Protein AF-A0A8B9NMQ4-F1 (afdb_monomer_lite)

Organism: NCBI:txid211598

Sequence (462 aa):
TPNIQVFCSKGEKTLEFIPINLHLQRMHVHSPRLKDALYDVITVGAPAAHFQGFKNGGLRKLLSKFEAERRNTGYQCIYYSPENTAKAKEVLSNINHLQPLISSHADLLLNSASQHSPESLKNSLKMLSEKTELFVHAFKDQLVRSALLALYTARPGCVLKKPAGPRNSAEGGDLQHQDHPSQIKRQDSIPHHSEYDEEEWDRVWANVGKSLNCVIAMVDRLLEKDSVSNIKEGENDPSAADCNVLHTGGDWYEQLYPLVITLKDCMGEVVTRAKQSMAFVLLQELACGLPQCLMLTLRRDIVFSQALAGLVCGFVIKLHTGLRDQGFLQQLHSVGLLVQYEGLLSTYSEEAGMLEDMAVGISDLQKVMFKVIEAKSEDFLPIITGRREHYIIEVQLPAKMFELLPQEIKEGKLLRMYPVLFNVGINEQQTLAERCWTSHKLERDDFSQLFRTFFPGLRSGS

Structure (mmCIF, N/CA/C/O backbone):
data_AF-A0A8B9NMQ4-F1
#
_entry.id   AF-A0A8B9NMQ4-F1
#
loop_
_atom_site.group_PDB
_atom_site.id
_atom_site.type_symbol
_atom_site.label_atom_id
_atom_site.label_alt_id
_atom_site.label_comp_id
_atom_site.label_asym_id
_atom_site.label_entity_id
_atom_site.label_seq_id
_atom_site.pdbx_PDB_ins_code
_atom_site.Cartn_x
_atom_site.Cartn_y
_atom_site.Cartn_z
_atom_site.occupancy
_atom_site.B_iso_or_equiv
_atom_site.auth_seq_id
_atom_site.auth_comp_id
_atom_site.auth_asym_id
_atom_site.auth_atom_id
_atom_site.pdbx_PDB_model_num
ATOM 1 N N . THR A 1 1 ? 23.781 21.392 -6.923 1.00 39.41 1 THR A N 1
ATOM 2 C CA . THR A 1 1 ? 23.524 20.024 -6.419 1.00 39.41 1 THR A CA 1
ATOM 3 C C . THR A 1 1 ? 23.800 19.049 -7.546 1.00 39.41 1 THR A C 1
ATOM 5 O O . THR A 1 1 ? 23.552 19.424 -8.687 1.00 39.41 1 THR A O 1
ATOM 8 N N . PRO A 1 2 ? 24.391 17.868 -7.303 1.00 51.06 2 PRO A N 1
ATOM 9 C CA . PRO A 1 2 ? 24.567 16.893 -8.375 1.00 51.06 2 PRO A CA 1
ATOM 10 C C . PRO A 1 2 ? 23.188 16.456 -8.897 1.00 51.06 2 PRO A C 1
ATOM 12 O O . PRO A 1 2 ? 22.285 16.202 -8.105 1.00 51.06 2 PRO A O 1
ATOM 15 N N . ASN A 1 3 ? 23.028 16.390 -10.221 1.00 65.81 3 ASN A N 1
ATOM 16 C CA . ASN A 1 3 ? 21.770 15.998 -10.880 1.00 65.81 3 ASN A CA 1
ATOM 17 C C . ASN A 1 3 ? 21.513 14.477 -10.841 1.00 65.81 3 ASN A C 1
ATOM 19 O O . ASN A 1 3 ? 20.471 14.021 -11.299 1.00 65.81 3 ASN A O 1
ATOM 23 N N . ILE A 1 4 ? 22.473 13.689 -10.340 1.00 70.19 4 ILE A N 1
ATOM 24 C CA . ILE A 1 4 ? 22.451 12.220 -10.294 1.00 70.19 4 ILE A CA 1
ATOM 25 C C . ILE A 1 4 ? 23.054 11.774 -8.959 1.00 70.19 4 ILE A C 1
ATOM 27 O O . ILE A 1 4 ? 24.081 12.312 -8.535 1.00 70.19 4 ILE A O 1
ATOM 31 N N . GLN A 1 5 ? 22.455 10.769 -8.313 1.00 76.88 5 GLN A N 1
ATOM 32 C CA . GLN A 1 5 ? 23.086 10.102 -7.175 1.00 76.88 5 GLN A CA 1
ATOM 33 C C . GLN A 1 5 ? 24.189 9.166 -7.672 1.00 76.88 5 GLN A C 1
ATOM 35 O O . GLN A 1 5 ? 23.937 8.184 -8.372 1.00 76.88 5 GLN A O 1
ATOM 40 N N . VAL A 1 6 ? 25.426 9.483 -7.305 1.00 76.56 6 VAL A N 1
ATOM 41 C CA . VAL A 1 6 ? 26.611 8.696 -7.656 1.00 76.56 6 VAL A CA 1
ATOM 42 C C . VAL A 1 6 ? 26.782 7.556 -6.651 1.00 76.56 6 VAL A C 1
ATOM 44 O O . VAL A 1 6 ? 26.432 7.689 -5.483 1.00 76.56 6 VAL A O 1
ATOM 47 N N . PHE A 1 7 ? 27.382 6.441 -7.065 1.00 59.91 7 PHE A N 1
ATOM 48 C CA . PHE A 1 7 ? 27.635 5.286 -6.189 1.00 59.91 7 PHE A CA 1
ATOM 49 C C . PHE A 1 7 ? 28.298 5.622 -4.838 1.00 59.91 7 PHE A C 1
ATOM 51 O O . PHE A 1 7 ? 27.989 4.985 -3.832 1.00 59.91 7 PHE A O 1
ATOM 58 N N . CYS A 1 8 ? 29.177 6.627 -4.779 1.00 62.81 8 CYS A N 1
ATOM 59 C CA . CYS A 1 8 ? 29.845 7.031 -3.536 1.00 62.81 8 CYS A CA 1
ATOM 60 C C . CYS A 1 8 ? 28.878 7.536 -2.449 1.00 62.81 8 CYS A C 1
ATOM 62 O O . CYS A 1 8 ? 29.210 7.438 -1.272 1.00 62.81 8 CYS A O 1
ATOM 64 N N . SER A 1 9 ? 27.680 8.008 -2.813 1.00 74.88 9 SER A N 1
ATOM 65 C CA . SER A 1 9 ? 26.640 8.449 -1.872 1.00 74.88 9 SER A CA 1
ATOM 66 C C . SER A 1 9 ? 25.554 7.393 -1.623 1.00 74.88 9 SER A C 1
ATOM 68 O O . SER A 1 9 ? 24.494 7.696 -1.077 1.00 74.88 9 SER A O 1
ATOM 70 N N . LYS A 1 10 ? 25.799 6.117 -1.970 1.00 78.12 10 LYS A N 1
ATOM 71 C CA . LYS A 1 10 ? 24.840 5.014 -1.742 1.00 78.12 10 LYS A CA 1
ATOM 72 C C . LYS A 1 10 ? 24.462 4.806 -0.268 1.00 78.12 10 LYS A C 1
ATOM 74 O O . LYS A 1 10 ? 23.418 4.241 0.028 1.00 78.12 10 LYS A O 1
ATOM 79 N N . GLY A 1 11 ? 25.323 5.232 0.657 1.00 77.75 11 GLY A N 1
ATOM 80 C CA . GLY A 1 11 ? 25.115 5.130 2.104 1.00 77.75 11 GLY A CA 1
ATOM 81 C C . GLY A 1 11 ? 24.464 6.362 2.737 1.00 77.75 11 GLY A C 1
ATOM 82 O O . GLY A 1 11 ? 24.450 6.466 3.958 1.00 77.75 11 GLY A O 1
ATOM 83 N N . GLU A 1 12 ? 23.968 7.322 1.956 1.00 85.88 12 GLU A N 1
ATOM 84 C CA . GLU A 1 12 ? 23.333 8.523 2.501 1.00 85.88 12 GLU A CA 1
ATOM 85 C C . GLU A 1 12 ? 21.836 8.301 2.724 1.00 85.88 12 GLU A C 1
ATOM 87 O O . GLU A 1 12 ? 21.071 8.124 1.777 1.00 85.88 12 GLU A O 1
ATOM 92 N N . LYS A 1 13 ? 21.396 8.368 3.986 1.00 86.94 13 LYS A N 1
ATOM 93 C CA . LYS A 1 13 ? 19.988 8.154 4.355 1.00 86.94 13 LYS A CA 1
ATOM 94 C C . LYS A 1 13 ? 19.029 9.098 3.625 1.00 86.94 13 LYS A C 1
ATOM 96 O O . LYS A 1 13 ? 17.949 8.694 3.226 1.00 86.94 13 LYS A O 1
ATOM 101 N N . THR A 1 14 ? 19.414 10.355 3.423 1.00 88.94 14 THR A N 1
ATOM 102 C CA . THR A 1 14 ? 18.569 11.362 2.756 1.00 88.94 14 THR A CA 1
ATOM 103 C C . THR A 1 14 ? 18.342 11.085 1.272 1.00 88.94 14 THR A C 1
ATOM 105 O O . THR A 1 14 ? 17.412 11.642 0.698 1.00 88.94 14 THR A O 1
ATOM 108 N N . LEU A 1 15 ? 19.170 10.239 0.651 1.00 90.00 15 LEU A N 1
ATOM 109 C CA . LEU A 1 15 ? 19.082 9.880 -0.765 1.00 90.00 15 LEU A CA 1
ATOM 110 C C . LEU A 1 15 ? 18.641 8.423 -0.965 1.00 90.00 15 LEU A C 1
ATOM 112 O O . LEU A 1 15 ? 18.692 7.924 -2.082 1.00 90.00 15 LEU A O 1
ATOM 116 N N . GLU A 1 16 ? 18.195 7.721 0.083 1.00 92.19 16 GLU A N 1
ATOM 117 C CA . GLU A 1 16 ? 17.927 6.279 0.005 1.00 92.19 16 GLU A CA 1
ATOM 118 C C . GLU A 1 16 ? 16.826 5.909 -1.004 1.00 92.19 16 GLU A C 1
ATOM 120 O O . GLU A 1 16 ? 16.835 4.804 -1.523 1.00 92.19 16 GLU A O 1
ATOM 125 N N . PHE A 1 17 ? 15.927 6.833 -1.353 1.00 94.62 17 PHE A N 1
ATOM 126 C CA . PHE A 1 17 ? 14.853 6.620 -2.336 1.00 94.62 17 PHE A CA 1
ATOM 127 C C . PHE A 1 17 ? 15.251 6.900 -3.791 1.00 94.62 17 PHE A C 1
ATOM 129 O O . PHE A 1 17 ? 14.473 6.598 -4.701 1.00 94.62 17 PHE A O 1
ATOM 136 N N . ILE A 1 18 ? 16.417 7.509 -4.017 1.00 93.69 18 ILE A N 1
ATOM 137 C CA . ILE A 1 18 ? 16.864 7.938 -5.342 1.00 93.69 18 ILE A CA 1
ATOM 138 C C . ILE A 1 18 ? 17.628 6.778 -6.002 1.00 93.69 18 ILE A C 1
ATOM 140 O O . ILE A 1 18 ? 18.413 6.093 -5.346 1.00 93.69 18 ILE A O 1
ATOM 144 N N . PRO A 1 19 ? 17.384 6.487 -7.293 1.00 93.44 19 PRO A N 1
ATOM 145 C CA . PRO A 1 19 ? 18.148 5.469 -7.997 1.00 93.44 19 PRO A CA 1
ATOM 146 C C . PRO A 1 19 ? 19.606 5.907 -8.171 1.00 93.44 19 PRO A C 1
ATOM 148 O O . PRO A 1 19 ? 19.901 7.012 -8.633 1.00 93.44 19 PRO A O 1
ATOM 151 N N . ILE A 1 20 ? 20.528 5.001 -7.864 1.00 92.12 20 ILE A N 1
ATOM 152 C CA . ILE A 1 20 ? 21.963 5.230 -8.041 1.00 92.12 20 ILE A CA 1
ATOM 153 C C . ILE A 1 20 ? 22.321 5.072 -9.519 1.00 92.12 20 ILE A C 1
ATOM 155 O O . ILE A 1 20 ? 21.865 4.137 -10.168 1.00 92.12 20 ILE A O 1
ATOM 159 N N . ASN A 1 21 ? 23.183 5.943 -10.049 1.00 91.25 21 ASN A N 1
ATOM 160 C CA . ASN A 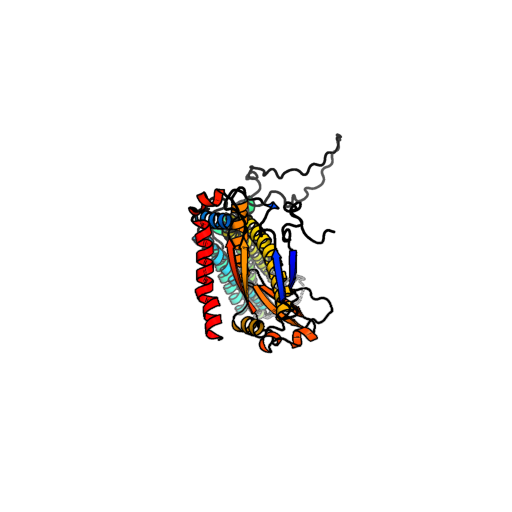1 21 ? 23.739 5.845 -11.404 1.00 91.25 21 ASN A CA 1
ATOM 161 C C . ASN A 1 21 ? 22.686 5.666 -12.521 1.00 91.25 21 ASN A C 1
ATOM 163 O O . ASN A 1 21 ? 22.965 4.987 -13.509 1.00 91.25 21 ASN A O 1
ATOM 167 N N . LEU A 1 22 ? 21.488 6.250 -12.390 1.00 93.31 22 LEU A N 1
ATOM 168 C CA . LEU A 1 22 ? 20.492 6.231 -13.464 1.00 93.31 22 LEU A CA 1
ATOM 169 C C . LEU A 1 22 ? 20.981 7.077 -14.647 1.00 93.31 22 LEU A C 1
ATOM 171 O O . LEU A 1 22 ? 21.178 8.284 -14.508 1.00 93.31 22 LEU A O 1
ATOM 175 N N . HIS A 1 23 ? 21.160 6.453 -15.808 1.00 91.88 23 HIS A N 1
ATOM 176 C CA . HIS A 1 23 ? 21.600 7.131 -17.019 1.00 91.88 23 HIS A CA 1
ATOM 177 C C . HIS A 1 23 ? 20.927 6.586 -18.281 1.00 91.88 23 HIS A C 1
ATOM 179 O O . HIS A 1 23 ? 20.556 5.418 -18.357 1.00 91.88 23 HIS A O 1
ATOM 185 N N . LEU A 1 24 ? 20.785 7.469 -19.273 1.00 91.81 24 LEU A N 1
ATOM 186 C CA . LEU A 1 24 ? 20.378 7.149 -20.639 1.00 91.81 24 LEU A CA 1
ATOM 187 C C . LEU A 1 24 ? 21.604 7.252 -21.545 1.00 91.81 24 LEU A C 1
ATOM 189 O O . LEU A 1 24 ? 22.247 8.300 -21.610 1.00 91.81 24 LEU A O 1
ATOM 193 N N . GLN A 1 25 ? 21.880 6.192 -22.290 1.00 93.00 25 GLN A N 1
ATOM 194 C CA . GLN A 1 25 ? 22.827 6.186 -23.395 1.00 93.00 25 GLN A CA 1
ATOM 195 C C . GLN A 1 25 ? 22.040 6.063 -24.701 1.00 93.00 25 GLN A C 1
ATOM 197 O O . GLN A 1 25 ? 21.295 5.104 -24.885 1.00 93.00 25 GLN A O 1
ATOM 202 N N . ARG A 1 26 ? 22.190 7.037 -25.603 1.00 93.12 26 ARG A N 1
ATOM 203 C CA . ARG A 1 26 ? 21.519 7.054 -26.910 1.00 93.12 26 ARG A CA 1
ATOM 204 C C . ARG A 1 26 ? 22.544 6.957 -28.029 1.00 93.12 26 ARG A C 1
ATOM 206 O O . ARG A 1 26 ? 23.395 7.833 -28.164 1.00 93.12 26 ARG A O 1
ATOM 213 N N . MET A 1 27 ? 22.413 5.935 -28.865 1.00 92.62 27 MET A N 1
ATOM 214 C CA . MET A 1 27 ? 23.191 5.770 -30.087 1.00 92.62 27 MET A CA 1
ATOM 215 C C . MET A 1 27 ? 22.316 6.082 -31.301 1.00 92.62 27 MET A C 1
ATOM 217 O O . MET A 1 27 ? 21.296 5.432 -31.530 1.00 92.62 27 MET A O 1
ATOM 221 N N . HIS A 1 28 ? 22.729 7.074 -32.090 1.00 91.38 28 HIS A N 1
ATOM 222 C CA . HIS A 1 28 ? 22.102 7.406 -33.365 1.00 91.38 28 HIS A CA 1
ATOM 223 C C . HIS A 1 28 ? 22.905 6.791 -34.508 1.00 91.38 28 HIS A C 1
ATOM 225 O O . HIS A 1 28 ? 24.068 7.134 -34.718 1.00 91.38 28 HIS A O 1
ATOM 231 N N . VAL A 1 29 ? 22.280 5.867 -35.231 1.00 90.19 29 VAL A N 1
ATOM 232 C CA . VAL A 1 29 ? 22.874 5.183 -36.376 1.00 90.19 29 VAL A CA 1
ATOM 233 C C . VAL A 1 29 ? 22.308 5.808 -37.640 1.00 90.19 29 VAL A C 1
ATOM 235 O O . VAL A 1 29 ? 21.148 5.581 -37.983 1.00 90.19 29 VAL A O 1
ATOM 238 N N . HIS A 1 30 ? 23.140 6.594 -38.317 1.00 91.19 30 HIS A N 1
ATOM 239 C CA . HIS A 1 30 ? 22.808 7.189 -39.604 1.00 91.19 30 HIS A CA 1
ATOM 240 C C . HIS A 1 30 ? 23.239 6.268 -40.746 1.00 91.19 30 HIS A C 1
ATOM 242 O O . HIS A 1 30 ? 24.376 5.787 -40.761 1.00 91.19 30 HIS A O 1
ATOM 248 N N . SER A 1 31 ? 22.353 6.032 -41.712 1.00 87.81 31 SER A N 1
ATOM 249 C CA . SER A 1 31 ? 22.672 5.235 -42.897 1.00 87.81 31 SER A CA 1
ATOM 250 C C . SER A 1 31 ? 22.177 5.920 -44.168 1.00 87.81 31 SER A C 1
ATOM 252 O O . SER A 1 31 ? 20.981 6.134 -44.316 1.00 87.81 31 SER A O 1
ATOM 254 N N . PRO A 1 32 ? 23.042 6.175 -45.166 1.00 85.44 32 PRO A N 1
ATOM 255 C CA . PRO A 1 32 ? 22.610 6.761 -46.438 1.00 85.44 32 PRO A CA 1
ATOM 256 C C . PRO A 1 32 ? 21.657 5.869 -47.249 1.00 85.44 32 PRO A C 1
ATOM 258 O O . PRO A 1 32 ? 21.053 6.329 -48.214 1.00 85.44 32 PRO A O 1
ATOM 261 N N . ARG A 1 33 ? 21.582 4.570 -46.920 1.00 86.19 33 ARG A N 1
ATOM 262 C CA . ARG A 1 33 ? 20.823 3.555 -47.674 1.00 86.19 33 ARG A CA 1
ATOM 263 C C . ARG A 1 33 ? 19.663 2.945 -46.890 1.00 86.19 33 ARG A C 1
ATOM 265 O O . ARG A 1 33 ? 18.803 2.314 -47.494 1.00 86.19 33 ARG A O 1
ATOM 272 N N . LEU A 1 34 ? 19.665 3.079 -45.566 1.00 82.56 34 LEU A N 1
ATOM 273 C CA . LEU A 1 34 ? 18.642 2.539 -44.672 1.00 82.56 34 LEU A CA 1
ATOM 274 C C . LEU A 1 34 ? 18.013 3.679 -43.876 1.00 82.56 34 LEU A C 1
ATOM 276 O O . LEU A 1 34 ? 18.531 4.786 -43.840 1.00 82.56 34 LEU A O 1
ATOM 280 N N . LYS A 1 35 ? 16.888 3.406 -43.223 1.00 80.56 35 LYS A N 1
ATOM 281 C CA . LYS A 1 35 ? 16.290 4.368 -42.301 1.00 80.56 35 LYS A CA 1
ATOM 282 C C . LYS A 1 35 ? 17.208 4.553 -41.090 1.00 80.56 35 LYS A C 1
ATOM 284 O O . LYS A 1 35 ? 17.649 3.561 -40.509 1.00 80.56 35 LYS A O 1
ATOM 289 N N . ASP A 1 36 ? 17.444 5.805 -40.708 1.00 85.31 36 ASP A N 1
ATOM 290 C CA . ASP A 1 36 ? 18.150 6.141 -39.472 1.00 85.31 36 ASP A CA 1
ATOM 291 C C . ASP A 1 36 ? 17.481 5.473 -38.265 1.00 85.31 36 ASP A C 1
ATOM 293 O O . ASP A 1 36 ? 16.249 5.379 -38.182 1.00 85.31 36 ASP A O 1
ATOM 297 N N . ALA A 1 37 ? 18.301 4.999 -37.330 1.00 84.88 37 ALA A N 1
ATOM 298 C CA . ALA A 1 37 ? 17.851 4.260 -36.160 1.00 84.88 37 ALA A CA 1
ATOM 299 C C . ALA A 1 37 ? 18.395 4.876 -34.868 1.00 84.88 37 ALA A C 1
ATOM 301 O O . ALA A 1 37 ? 19.531 5.348 -34.808 1.00 84.88 37 ALA A O 1
ATOM 302 N N . LEU A 1 38 ? 17.574 4.842 -33.819 1.00 87.19 38 LEU A N 1
ATOM 303 C CA . LEU A 1 38 ? 17.947 5.242 -32.467 1.00 87.19 38 LEU A CA 1
ATOM 304 C C . LEU A 1 38 ? 17.931 4.013 -31.564 1.00 87.19 38 LEU A C 1
ATOM 306 O O . LEU A 1 38 ? 16.937 3.288 -31.523 1.00 87.19 38 LEU A O 1
ATOM 310 N N . TYR A 1 39 ? 19.020 3.812 -30.831 1.00 88.50 39 TYR A N 1
ATOM 311 C CA . TYR A 1 39 ? 19.135 2.788 -29.802 1.00 88.50 39 TYR A CA 1
ATOM 312 C C . TYR A 1 39 ? 19.310 3.471 -28.454 1.00 88.50 39 TYR A C 1
ATOM 314 O O . TYR A 1 39 ? 20.299 4.172 -28.241 1.00 88.50 39 TYR A O 1
ATOM 322 N N . ASP A 1 40 ? 18.342 3.262 -27.568 1.00 91.31 40 ASP A N 1
ATOM 323 C CA . ASP A 1 40 ? 18.341 3.806 -26.215 1.00 91.31 40 ASP A CA 1
ATOM 324 C C . ASP A 1 40 ? 18.609 2.684 -25.216 1.00 91.31 40 ASP A C 1
ATOM 326 O O . ASP A 1 40 ? 17.892 1.683 -25.189 1.00 91.31 40 ASP A O 1
ATOM 330 N N . VAL A 1 41 ? 19.636 2.867 -24.392 1.00 90.69 41 VAL A N 1
ATOM 331 C CA . VAL A 1 41 ? 19.999 1.972 -23.294 1.00 90.69 41 VAL A CA 1
ATOM 332 C C . VAL A 1 41 ? 19.863 2.746 -21.995 1.00 90.69 41 VAL A C 1
ATOM 334 O O . VAL A 1 41 ? 20.426 3.831 -21.846 1.00 90.69 41 VAL A O 1
ATOM 337 N N . ILE A 1 42 ? 19.100 2.190 -21.058 1.00 92.44 42 ILE A N 1
ATOM 338 C CA . ILE A 1 42 ? 18.918 2.766 -19.729 1.00 92.44 42 ILE A CA 1
ATOM 339 C C . ILE A 1 42 ? 19.553 1.836 -18.725 1.00 92.44 42 ILE A C 1
ATOM 341 O O . ILE A 1 42 ? 19.309 0.633 -18.710 1.00 92.44 42 ILE A O 1
ATOM 345 N N . THR A 1 43 ? 20.358 2.428 -17.872 1.00 92.75 43 THR A N 1
ATOM 346 C CA . THR A 1 43 ? 21.220 1.726 -16.938 1.00 92.75 43 THR A CA 1
ATOM 347 C C . THR A 1 43 ? 21.059 2.394 -15.592 1.00 92.75 43 THR A C 1
ATOM 349 O O . THR A 1 43 ? 21.034 3.618 -15.472 1.00 92.75 43 THR A O 1
ATOM 352 N N . VAL A 1 44 ? 20.897 1.571 -14.568 1.00 93.94 44 VAL A N 1
ATOM 353 C CA . VAL A 1 44 ? 20.620 2.005 -13.206 1.00 93.94 44 VAL A CA 1
ATOM 354 C C . VAL A 1 44 ? 21.319 1.050 -12.252 1.00 93.94 44 VAL A C 1
ATOM 356 O O . VAL A 1 44 ? 21.443 -0.142 -12.533 1.00 93.94 44 VAL A O 1
ATOM 359 N N . GLY A 1 45 ? 21.816 1.573 -11.136 1.00 92.81 45 GLY A N 1
ATOM 360 C CA . GLY A 1 45 ? 22.285 0.752 -10.030 1.00 92.81 45 GLY A CA 1
ATOM 361 C C . GLY A 1 45 ? 21.156 -0.146 -9.533 1.00 92.81 45 GLY A C 1
ATOM 362 O O . GLY A 1 45 ? 19.987 0.239 -9.577 1.00 92.81 45 GLY A O 1
ATOM 363 N N . ALA A 1 46 ? 21.500 -1.352 -9.082 1.00 93.56 46 ALA A N 1
ATOM 364 C CA . ALA A 1 46 ? 20.499 -2.302 -8.619 1.00 93.56 46 ALA A CA 1
ATOM 365 C C . ALA A 1 46 ? 19.627 -1.677 -7.515 1.00 93.56 46 ALA A C 1
ATOM 367 O O . ALA A 1 46 ? 20.189 -1.202 -6.523 1.00 93.56 46 ALA A O 1
ATOM 368 N N . PRO A 1 47 ? 18.288 -1.689 -7.662 1.00 96.31 47 PRO A N 1
ATOM 369 C CA . PRO A 1 47 ? 17.384 -1.214 -6.630 1.00 96.31 47 PRO A CA 1
ATOM 370 C C . PRO A 1 47 ? 17.643 -1.935 -5.307 1.00 96.31 47 PRO A C 1
ATOM 372 O O . PRO A 1 47 ? 17.412 -3.141 -5.201 1.00 96.31 47 PRO A O 1
ATOM 375 N N . ALA A 1 48 ? 18.164 -1.222 -4.311 1.00 96.25 48 ALA A N 1
ATOM 376 C CA . ALA A 1 48 ? 18.596 -1.824 -3.058 1.00 96.25 48 ALA A CA 1
ATOM 377 C C . ALA A 1 48 ? 18.678 -0.805 -1.913 1.00 96.25 48 ALA A C 1
ATOM 379 O O . ALA A 1 48 ? 19.057 0.357 -2.088 1.00 96.25 48 ALA A O 1
ATOM 380 N N . ALA A 1 49 ? 18.378 -1.260 -0.696 1.00 95.31 49 ALA A N 1
ATOM 381 C CA . ALA A 1 49 ? 18.439 -0.431 0.505 1.00 95.31 49 ALA A CA 1
ATOM 382 C C . ALA A 1 49 ? 19.862 -0.390 1.089 1.00 95.31 49 ALA A C 1
ATOM 384 O O . ALA A 1 49 ? 20.129 -0.897 2.181 1.00 95.31 49 ALA A O 1
ATOM 385 N N . HIS A 1 50 ? 20.787 0.227 0.352 1.00 93.06 50 HIS A N 1
ATOM 386 C CA . HIS A 1 50 ? 22.212 0.286 0.693 1.00 93.06 50 HIS A CA 1
ATOM 387 C C . HIS A 1 50 ? 22.496 0.842 2.094 1.00 93.06 50 HIS A C 1
ATOM 389 O O . HIS A 1 50 ? 23.343 0.293 2.797 1.00 93.06 50 HIS A O 1
ATOM 395 N N . PHE A 1 51 ? 21.761 1.871 2.530 1.00 90.94 51 PHE A N 1
ATOM 396 C CA . PHE A 1 51 ? 21.894 2.442 3.875 1.00 90.94 51 PHE A CA 1
ATOM 397 C C . PHE A 1 51 ? 21.583 1.429 4.991 1.00 90.94 51 PHE A C 1
ATOM 399 O O . PHE A 1 51 ? 22.211 1.449 6.047 1.00 90.94 51 PHE A O 1
ATOM 406 N N . GLN A 1 52 ? 20.636 0.515 4.756 1.00 91.38 52 GLN A N 1
ATOM 407 C CA . GLN A 1 52 ? 20.232 -0.504 5.732 1.00 91.38 52 GLN A CA 1
ATOM 408 C C . GLN A 1 52 ? 21.160 -1.731 5.733 1.00 91.38 52 GLN A C 1
ATOM 410 O O . GLN A 1 52 ? 21.163 -2.507 6.691 1.00 91.38 52 GLN A O 1
ATOM 415 N N . GLY A 1 53 ? 21.949 -1.915 4.671 1.00 92.56 53 GLY A N 1
ATOM 416 C CA . GLY A 1 53 ? 22.890 -3.020 4.514 1.00 92.56 53 GLY A CA 1
ATOM 417 C C . GLY A 1 53 ? 22.239 -4.394 4.297 1.00 92.56 53 GLY A C 1
ATOM 418 O O . GLY A 1 53 ? 21.015 -4.547 4.214 1.00 92.56 53 GLY A O 1
ATOM 419 N N . PHE A 1 54 ? 23.095 -5.418 4.198 1.00 94.69 54 PHE A N 1
ATOM 420 C CA . PHE A 1 54 ? 22.716 -6.767 3.736 1.00 94.69 54 PHE A CA 1
ATOM 421 C C . PHE A 1 54 ? 23.214 -7.905 4.640 1.00 94.69 54 PHE A C 1
ATOM 423 O O . PHE A 1 54 ? 23.140 -9.072 4.263 1.00 94.69 54 PHE A O 1
ATOM 430 N N . LYS A 1 55 ? 23.684 -7.600 5.861 1.00 90.56 55 LYS A N 1
ATOM 431 C CA . LYS A 1 55 ? 24.210 -8.608 6.809 1.00 90.56 55 LYS A CA 1
ATOM 432 C C . LYS A 1 55 ? 23.220 -9.747 7.099 1.00 90.56 55 LYS A C 1
ATOM 434 O O . LYS A 1 55 ? 23.634 -10.877 7.325 1.00 90.56 55 LYS A O 1
ATOM 439 N N . ASN A 1 56 ? 21.919 -9.452 7.062 1.00 88.19 56 ASN A N 1
ATOM 440 C CA . ASN A 1 56 ? 20.838 -10.410 7.317 1.00 88.19 56 ASN A CA 1
ATOM 441 C C . ASN A 1 56 ? 20.137 -10.895 6.030 1.00 88.19 56 ASN A C 1
ATOM 443 O O . ASN A 1 56 ? 19.062 -11.492 6.104 1.00 88.19 56 ASN A O 1
ATOM 447 N N . GLY A 1 57 ? 20.746 -10.672 4.861 1.00 91.50 57 GLY A N 1
ATOM 448 C CA . GLY A 1 57 ? 20.108 -10.817 3.552 1.00 91.50 57 GLY A CA 1
ATOM 449 C C . GLY A 1 57 ? 19.317 -9.576 3.142 1.00 91.50 57 GLY A C 1
ATOM 450 O O . GLY A 1 57 ? 19.297 -8.572 3.859 1.00 91.50 57 GLY A O 1
ATOM 451 N N . GLY A 1 58 ? 18.690 -9.651 1.972 1.00 93.69 58 GLY A N 1
ATOM 452 C CA . GLY A 1 58 ? 17.824 -8.603 1.445 1.00 93.69 58 GLY A CA 1
ATOM 453 C C . GLY A 1 58 ? 16.340 -8.902 1.639 1.00 93.69 58 GLY A C 1
ATOM 454 O O . GLY A 1 58 ? 15.933 -9.836 2.336 1.00 93.69 58 GLY A O 1
ATOM 455 N N . LEU A 1 59 ? 15.507 -8.071 1.026 1.00 94.19 59 LEU A N 1
ATOM 456 C CA . LEU A 1 59 ? 14.089 -7.930 1.322 1.00 94.19 59 LEU A CA 1
ATOM 457 C C . LEU A 1 59 ? 13.317 -9.239 1.181 1.00 94.19 59 LEU A C 1
ATOM 459 O O . LEU A 1 59 ? 12.560 -9.581 2.085 1.00 94.19 59 LEU A O 1
ATOM 463 N N . ARG A 1 60 ? 13.535 -10.013 0.109 1.00 92.56 60 ARG A N 1
ATOM 464 C CA . ARG A 1 60 ? 12.858 -11.309 -0.083 1.00 92.56 60 ARG A CA 1
ATOM 465 C C . ARG A 1 60 ? 13.083 -12.263 1.094 1.00 92.56 60 ARG A C 1
ATOM 467 O O . ARG A 1 60 ? 12.131 -12.864 1.591 1.00 92.56 60 ARG A O 1
ATOM 474 N N . LYS A 1 61 ? 14.328 -12.405 1.561 1.00 91.44 61 LYS A N 1
ATOM 475 C CA . LYS A 1 61 ? 14.655 -13.277 2.699 1.00 91.44 61 LYS A CA 1
ATOM 476 C C . LYS A 1 61 ? 14.095 -12.721 4.002 1.00 91.44 61 LYS A C 1
ATOM 478 O O . LYS A 1 61 ? 13.560 -13.483 4.805 1.00 91.44 61 LYS A O 1
ATOM 483 N N . LEU A 1 62 ? 14.183 -11.407 4.199 1.00 92.25 62 LEU A N 1
ATOM 484 C CA . LEU A 1 62 ? 13.658 -10.746 5.390 1.00 92.25 62 LEU A CA 1
ATOM 485 C C . LEU A 1 62 ? 12.127 -10.864 5.498 1.00 92.25 62 LEU A C 1
ATOM 487 O O . LEU A 1 62 ? 11.627 -11.143 6.585 1.00 92.25 62 LEU A O 1
ATOM 491 N N . LEU A 1 63 ? 11.394 -10.730 4.388 1.00 89.00 63 LEU A N 1
ATOM 492 C CA . LEU A 1 63 ? 9.944 -10.948 4.329 1.00 89.00 63 LEU A CA 1
ATOM 493 C C . LEU A 1 63 ? 9.585 -12.399 4.661 1.00 89.00 63 LEU A C 1
ATOM 495 O O . LEU A 1 63 ? 8.734 -12.637 5.512 1.00 89.00 63 LEU A O 1
ATOM 499 N N . SER A 1 64 ? 10.280 -13.371 4.060 1.00 87.50 64 SER A N 1
ATOM 500 C CA . SER A 1 64 ? 10.050 -14.793 4.347 1.00 87.50 64 SER A CA 1
ATOM 501 C C . SER A 1 64 ? 10.315 -15.137 5.818 1.00 87.50 64 SER A C 1
ATOM 503 O O . SER A 1 64 ? 9.523 -15.845 6.442 1.00 87.50 64 SER A O 1
ATOM 505 N N . LYS A 1 65 ? 11.394 -14.594 6.396 1.00 87.94 65 LYS A N 1
ATOM 506 C CA . LYS A 1 65 ? 11.713 -14.754 7.818 1.00 87.94 65 LYS A CA 1
ATOM 507 C C . LYS A 1 65 ? 10.640 -14.122 8.705 1.00 87.94 65 LYS A C 1
ATOM 509 O O . LYS A 1 65 ? 10.181 -14.776 9.634 1.00 87.94 65 LYS A O 1
ATOM 514 N N . PHE A 1 66 ? 10.198 -12.904 8.391 1.00 83.88 66 PHE A N 1
ATOM 515 C CA . PHE A 1 66 ? 9.131 -12.227 9.128 1.00 83.88 66 PHE A CA 1
ATOM 516 C C . PHE A 1 66 ? 7.812 -13.003 9.078 1.00 83.88 66 PHE A C 1
ATOM 518 O O . PHE A 1 66 ? 7.160 -13.170 10.102 1.00 83.88 66 PHE A O 1
ATOM 525 N N . GLU A 1 67 ? 7.426 -13.537 7.919 1.00 80.31 67 GLU A N 1
ATOM 526 C CA . GLU A 1 67 ? 6.223 -14.364 7.796 1.00 80.31 67 GLU A CA 1
ATOM 527 C C . GLU A 1 67 ? 6.314 -15.670 8.592 1.00 80.31 67 GLU A C 1
ATOM 529 O O . GLU A 1 67 ? 5.305 -16.108 9.147 1.00 80.31 67 GLU A O 1
ATOM 534 N N . ALA A 1 68 ? 7.496 -16.287 8.663 1.00 80.25 68 ALA A N 1
ATOM 535 C CA . ALA A 1 68 ? 7.734 -17.481 9.470 1.00 80.25 68 ALA A CA 1
ATOM 536 C C . ALA A 1 68 ? 7.718 -17.166 10.976 1.00 80.25 68 ALA A C 1
ATOM 538 O O . ALA A 1 68 ? 7.073 -17.870 11.749 1.00 80.25 68 ALA A O 1
ATOM 539 N N . GLU A 1 69 ? 8.367 -16.078 11.395 1.00 74.56 69 GLU A N 1
ATOM 540 C CA . GLU A 1 69 ? 8.391 -15.619 12.786 1.00 74.56 69 GLU A CA 1
ATOM 541 C C . GLU A 1 69 ? 7.003 -15.190 13.255 1.00 74.56 69 GLU A C 1
ATOM 543 O O . GLU A 1 69 ? 6.595 -15.570 14.348 1.00 74.56 69 GLU A O 1
ATOM 548 N N . ARG A 1 70 ? 6.221 -14.495 12.422 1.00 66.88 70 ARG A N 1
ATOM 549 C CA . ARG A 1 70 ? 4.837 -14.099 12.732 1.00 66.88 70 ARG A CA 1
ATOM 550 C C . ARG A 1 70 ? 3.926 -15.300 13.008 1.00 66.88 70 ARG A C 1
ATOM 552 O O . ARG A 1 70 ? 2.957 -15.167 13.744 1.00 66.88 70 ARG A O 1
ATOM 559 N N . ARG A 1 71 ? 4.225 -16.475 12.441 1.00 65.38 71 ARG A N 1
ATOM 560 C CA . ARG A 1 71 ? 3.502 -17.724 12.750 1.00 65.38 71 ARG A CA 1
ATOM 561 C C . ARG A 1 71 ? 3.934 -18.352 14.082 1.00 65.38 71 ARG A C 1
ATOM 563 O O . ARG A 1 71 ? 3.170 -19.133 14.633 1.00 65.38 71 ARG A O 1
ATOM 570 N N . ASN A 1 72 ? 5.111 -17.994 14.602 1.00 60.09 72 ASN A N 1
ATOM 571 C CA . ASN A 1 72 ? 5.749 -18.621 15.767 1.00 60.09 72 ASN A CA 1
ATOM 572 C C . ASN A 1 72 ? 5.884 -17.697 17.002 1.00 60.09 72 ASN A C 1
ATOM 574 O O . ASN A 1 72 ? 6.313 -18.151 18.062 1.00 60.09 72 ASN A O 1
ATOM 578 N N . THR A 1 73 ? 5.563 -16.404 16.899 1.00 53.97 73 THR A N 1
ATOM 579 C CA . THR A 1 73 ? 5.864 -15.383 17.922 1.00 53.97 73 THR A CA 1
ATOM 580 C C . THR A 1 73 ? 4.685 -15.116 18.858 1.00 53.97 73 THR A C 1
ATOM 582 O O . THR A 1 73 ? 3.923 -14.173 18.684 1.00 53.97 73 THR A O 1
ATOM 585 N N . GLY A 1 74 ? 4.585 -15.923 19.915 1.00 50.56 74 GLY A N 1
ATOM 586 C CA . GLY A 1 74 ? 3.756 -15.640 21.094 1.00 50.56 74 GLY A CA 1
ATOM 587 C C . GLY A 1 74 ? 4.466 -14.862 22.218 1.00 50.56 74 GLY A C 1
ATOM 588 O O . GLY A 1 74 ? 3.911 -14.768 23.304 1.00 50.56 74 GLY A O 1
ATOM 589 N N . TYR A 1 75 ? 5.692 -14.347 22.017 1.00 46.28 75 TYR A N 1
ATOM 590 C CA . TYR A 1 75 ? 6.616 -14.063 23.139 1.00 46.28 75 TYR A CA 1
ATOM 591 C C . TYR A 1 75 ? 7.116 -12.616 23.317 1.00 46.28 75 TYR A C 1
ATOM 593 O O . TYR A 1 75 ? 7.973 -12.387 24.165 1.00 46.28 75 TYR A O 1
ATOM 601 N N . GLN A 1 76 ? 6.608 -11.620 22.581 1.00 49.66 76 GLN A N 1
ATOM 602 C CA . GLN A 1 76 ? 7.085 -10.224 22.719 1.00 49.66 76 GLN A CA 1
ATOM 603 C C . GLN A 1 76 ? 6.000 -9.221 23.136 1.00 49.66 76 GLN A C 1
ATOM 605 O O . GLN A 1 76 ? 6.204 -8.010 23.098 1.00 49.66 76 GLN A O 1
ATOM 610 N N . CYS A 1 77 ? 4.837 -9.733 23.512 1.00 59.31 77 CYS A N 1
ATOM 611 C CA . CYS A 1 77 ? 3.601 -8.995 23.684 1.00 59.31 77 CYS A CA 1
ATOM 612 C C . CYS A 1 77 ? 2.734 -9.729 24.701 1.00 59.31 77 CYS A C 1
ATOM 614 O O . CYS A 1 77 ? 2.886 -10.941 24.877 1.00 59.31 77 CYS A O 1
ATOM 616 N N . ILE A 1 78 ? 1.830 -9.011 25.364 1.00 68.56 78 ILE A N 1
ATOM 617 C CA . ILE A 1 78 ? 0.849 -9.648 26.238 1.00 68.56 78 ILE A CA 1
ATOM 618 C C . ILE A 1 78 ? -0.069 -10.479 25.345 1.00 68.56 78 ILE A C 1
ATOM 620 O O . ILE A 1 78 ? -0.865 -9.941 24.575 1.00 68.56 78 ILE A O 1
ATOM 624 N N . TYR A 1 79 ? 0.091 -11.799 25.417 1.00 70.00 79 TYR A N 1
ATOM 625 C CA . TYR A 1 79 ? -0.705 -12.720 24.626 1.00 70.00 79 TYR A CA 1
ATOM 626 C C . TYR A 1 79 ? -2.147 -12.721 25.132 1.00 70.00 79 TYR A C 1
ATOM 628 O O . TYR A 1 79 ? -2.428 -13.124 26.261 1.00 70.00 79 TYR A O 1
ATOM 636 N N . TYR A 1 80 ? -3.061 -12.308 24.262 1.00 76.19 80 TYR A N 1
ATOM 637 C CA . TYR A 1 80 ? -4.487 -12.539 24.428 1.00 76.19 80 TYR A CA 1
ATOM 638 C C . TYR A 1 80 ? -4.891 -13.707 23.528 1.00 76.19 80 TYR A C 1
ATOM 640 O O . TYR A 1 80 ? -4.529 -13.748 22.351 1.00 76.19 80 TYR A O 1
ATOM 648 N N . SER A 1 81 ? -5.622 -14.675 24.087 1.00 76.38 81 SER A N 1
ATOM 649 C CA . SER A 1 81 ? -6.153 -15.795 23.312 1.00 76.38 81 SER A CA 1
ATOM 650 C C . SER A 1 81 ? -7.138 -15.298 22.239 1.00 76.38 81 SER A C 1
ATOM 652 O O . SER A 1 81 ? -7.733 -14.228 22.396 1.00 76.38 81 SER A O 1
ATOM 654 N N . PRO A 1 82 ? -7.386 -16.074 21.167 1.00 78.62 82 PRO A N 1
ATOM 655 C CA . PRO A 1 82 ? -8.420 -15.745 20.184 1.00 78.62 82 PRO A CA 1
ATOM 656 C C . PRO A 1 82 ? -9.801 -15.499 20.813 1.00 78.62 82 PRO A C 1
ATOM 658 O O . PRO A 1 82 ? -10.561 -14.665 20.325 1.00 78.62 82 PRO A O 1
ATOM 661 N N . GLU A 1 83 ? -10.102 -16.183 21.919 1.00 82.31 83 GLU A N 1
ATOM 662 C CA . GLU A 1 83 ? -11.310 -15.990 22.729 1.00 82.31 83 GLU A CA 1
ATOM 663 C C . GLU A 1 83 ? -11.343 -14.595 23.364 1.00 82.31 83 GLU A C 1
ATOM 665 O O . GLU A 1 83 ? -12.345 -13.895 23.244 1.00 82.31 83 GLU A O 1
ATOM 670 N N . ASN A 1 84 ? -10.231 -14.142 23.952 1.00 84.56 84 ASN A N 1
ATOM 671 C CA . ASN A 1 84 ? -10.107 -12.793 24.508 1.00 84.56 84 ASN A CA 1
ATOM 672 C C . ASN A 1 84 ? -10.237 -11.720 23.417 1.00 84.56 84 ASN A C 1
ATOM 674 O O . ASN A 1 84 ? -10.900 -10.704 23.620 1.00 84.56 84 ASN A O 1
ATOM 678 N N . THR A 1 85 ? -9.669 -11.946 22.232 1.00 84.88 85 THR A N 1
ATOM 679 C CA . THR A 1 85 ? -9.812 -11.036 21.083 1.00 84.88 85 THR A CA 1
ATOM 680 C C . THR A 1 85 ? -11.255 -10.986 20.572 1.00 84.88 85 THR A C 1
ATOM 682 O O . THR A 1 85 ? -11.769 -9.908 20.258 1.00 84.88 85 THR A O 1
ATOM 685 N N . ALA A 1 86 ? -11.937 -12.132 20.488 1.00 87.19 86 ALA A N 1
ATOM 686 C CA . ALA A 1 86 ? -13.352 -12.192 20.132 1.00 87.19 86 ALA A CA 1
ATOM 687 C C . ALA A 1 86 ? -14.214 -11.469 21.176 1.00 87.19 86 ALA A C 1
ATOM 689 O O . ALA A 1 86 ? -15.064 -10.653 20.813 1.00 87.19 86 ALA A O 1
ATOM 690 N N . LYS A 1 87 ? -13.922 -11.680 22.464 1.00 89.00 87 LYS A N 1
ATOM 691 C CA . LYS A 1 87 ? -14.601 -11.007 23.569 1.00 89.00 87 LYS A CA 1
ATOM 692 C C . LYS A 1 87 ? -14.373 -9.498 23.551 1.00 89.00 87 LYS A C 1
ATOM 694 O O . LYS A 1 87 ? -15.322 -8.743 23.725 1.00 89.00 87 LYS A O 1
ATOM 699 N N . ALA A 1 88 ? -13.165 -9.033 23.234 1.00 90.00 88 ALA A N 1
ATOM 700 C CA . ALA A 1 88 ? -12.883 -7.607 23.083 1.00 90.00 88 ALA A CA 1
ATOM 701 C C . ALA A 1 88 ? -13.728 -6.954 21.975 1.00 90.00 8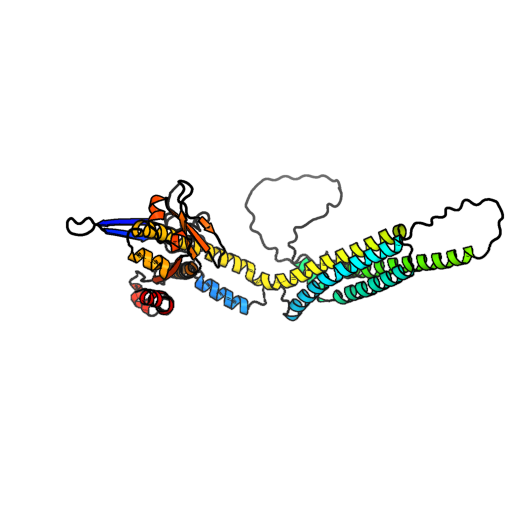8 ALA A C 1
ATOM 703 O O . ALA A 1 88 ? -14.252 -5.852 22.157 1.00 90.00 88 ALA A O 1
ATOM 704 N N . LYS A 1 89 ? -13.922 -7.646 20.843 1.00 90.31 89 LYS A N 1
ATOM 705 C CA . LYS A 1 89 ? -14.815 -7.190 19.761 1.00 90.31 89 LYS A CA 1
ATOM 706 C C . LYS A 1 89 ? -16.280 -7.164 20.204 1.00 90.31 89 LYS A C 1
ATOM 708 O O . LYS A 1 89 ? -16.980 -6.198 19.906 1.00 90.31 89 LYS A O 1
ATOM 713 N N . GLU A 1 90 ? -16.728 -8.186 20.931 1.00 91.94 90 GLU A N 1
ATOM 714 C CA . GLU A 1 90 ? -18.081 -8.262 21.498 1.00 91.94 90 GLU A CA 1
ATOM 715 C C . GLU A 1 90 ? -18.348 -7.098 22.464 1.00 91.94 90 GLU A C 1
ATOM 717 O O . GLU A 1 90 ? -19.331 -6.378 22.306 1.00 91.94 90 GLU A O 1
ATOM 722 N N . VAL A 1 91 ? -17.434 -6.847 23.407 1.00 90.50 91 VAL A N 1
ATOM 723 C CA . VAL A 1 91 ? -17.526 -5.744 24.375 1.00 90.50 91 VAL A CA 1
ATOM 724 C C . VAL A 1 91 ? -17.610 -4.398 23.650 1.00 90.50 91 VAL A C 1
ATOM 726 O O . VAL A 1 91 ? -18.498 -3.602 23.947 1.00 90.50 91 VAL A O 1
ATOM 729 N N . LEU A 1 92 ? -16.758 -4.146 22.648 1.00 91.06 92 LEU A N 1
ATOM 730 C CA . LEU A 1 92 ? -16.817 -2.919 21.839 1.00 91.06 92 LEU A CA 1
ATOM 731 C C . LEU A 1 92 ? -18.143 -2.774 21.073 1.00 91.06 92 LEU A C 1
ATOM 733 O O . LEU A 1 92 ? -18.682 -1.669 20.983 1.00 91.06 92 LEU A O 1
ATOM 737 N N . SER A 1 93 ? -18.687 -3.872 20.546 1.00 92.12 93 SER A N 1
ATOM 738 C CA . SER A 1 93 ? -19.999 -3.882 19.892 1.00 92.12 93 SER A CA 1
ATOM 739 C C . SER A 1 93 ? -21.119 -3.534 20.876 1.00 92.12 93 SER A C 1
ATOM 741 O O . SER A 1 93 ? -21.955 -2.676 20.586 1.00 92.12 93 SER A O 1
ATOM 743 N N . ASN A 1 94 ? -21.094 -4.129 22.072 1.00 90.19 94 ASN A N 1
ATOM 744 C CA . ASN A 1 94 ? -22.059 -3.853 23.135 1.00 90.19 94 ASN A CA 1
ATOM 745 C C . ASN A 1 94 ? -22.006 -2.384 23.579 1.00 90.19 94 ASN A C 1
ATOM 747 O O . ASN A 1 94 ? -23.058 -1.778 23.764 1.00 90.19 94 ASN A O 1
ATOM 751 N N . ILE A 1 95 ? -20.815 -1.773 23.668 1.00 88.94 95 ILE A N 1
ATOM 752 C CA . ILE A 1 95 ? -20.666 -0.328 23.936 1.00 88.94 95 ILE A CA 1
ATOM 753 C C . ILE A 1 95 ? -21.394 0.499 22.882 1.00 88.94 95 ILE A C 1
ATOM 755 O O . ILE A 1 95 ? -22.185 1.377 23.224 1.00 88.94 95 ILE A O 1
ATOM 759 N N . ASN A 1 96 ? -21.124 0.223 21.605 1.00 89.69 96 ASN A N 1
ATOM 760 C CA . ASN A 1 96 ? -21.677 0.998 20.497 1.00 89.69 96 ASN A CA 1
ATOM 761 C C . ASN A 1 96 ? -23.204 0.874 20.400 1.00 89.69 96 ASN A C 1
ATOM 763 O O . ASN A 1 96 ? -23.850 1.784 19.888 1.00 89.69 96 ASN A O 1
ATOM 767 N N . HIS A 1 97 ? -23.781 -0.218 20.909 1.00 91.50 97 HIS A N 1
ATOM 768 C CA . HIS A 1 97 ? -25.225 -0.424 20.944 1.00 91.50 97 HIS A CA 1
ATOM 769 C C . HIS A 1 97 ? -25.892 0.145 22.210 1.00 91.50 97 HIS A C 1
ATOM 771 O O . HIS A 1 97 ? -26.890 0.854 22.115 1.00 91.50 97 HIS A O 1
ATOM 777 N N . LEU A 1 98 ? -25.350 -0.132 23.401 1.00 90.56 98 LEU A N 1
ATOM 778 C CA . LEU A 1 98 ? -25.990 0.201 24.681 1.00 90.56 98 LEU A CA 1
ATOM 779 C C . LEU A 1 98 ? -25.820 1.672 25.081 1.00 90.56 98 LEU A C 1
ATOM 781 O O . LEU A 1 98 ? -26.761 2.266 25.604 1.00 90.56 98 LEU A O 1
ATOM 785 N N . GLN A 1 99 ? -24.659 2.283 24.812 1.00 91.69 99 GLN A N 1
ATOM 786 C CA . GLN A 1 99 ? -24.393 3.688 25.153 1.00 91.69 99 GLN A CA 1
ATOM 787 C C . GLN A 1 99 ? -25.441 4.665 24.570 1.00 91.69 99 GLN A C 1
ATOM 789 O O . GLN A 1 99 ? -25.975 5.476 25.337 1.00 91.69 99 GLN A O 1
ATOM 794 N N . PRO A 1 100 ? -25.781 4.619 23.263 1.00 93.06 100 PRO A N 1
ATOM 795 C CA . PRO A 1 100 ? -26.797 5.511 22.706 1.00 93.06 100 PRO A CA 1
ATOM 796 C C . PRO A 1 100 ? -28.212 5.188 23.205 1.00 93.06 100 PRO A C 1
ATOM 798 O O . PRO A 1 100 ? -28.981 6.114 23.452 1.00 93.06 100 PRO A O 1
ATOM 801 N N . LEU A 1 101 ? -28.552 3.909 23.416 1.00 92.56 101 LEU A N 1
ATOM 802 C CA . LEU A 1 101 ? -29.868 3.512 23.935 1.00 92.56 101 LEU A CA 1
ATOM 803 C C . LEU A 1 101 ? -30.118 4.064 25.337 1.00 92.56 101 LEU A C 1
ATOM 805 O O . LEU A 1 101 ? -31.168 4.642 25.600 1.00 92.56 101 LEU A O 1
ATOM 809 N N . ILE A 1 102 ? -29.142 3.924 26.230 1.00 92.44 102 ILE A N 1
ATOM 810 C CA . ILE A 1 102 ? -29.270 4.413 27.603 1.00 92.44 102 ILE A CA 1
ATOM 811 C C . ILE A 1 102 ? -29.309 5.942 27.631 1.00 92.44 102 ILE A C 1
ATOM 813 O O . ILE A 1 102 ? -30.128 6.513 28.345 1.00 92.44 102 ILE A O 1
ATOM 817 N N . SER A 1 103 ? -28.503 6.605 26.796 1.00 93.19 103 SER A N 1
ATOM 818 C CA . SER A 1 103 ? -28.559 8.066 26.647 1.00 93.19 103 SER A CA 1
ATOM 819 C C . SER A 1 103 ? -29.943 8.530 26.183 1.00 93.19 103 SER A C 1
ATOM 821 O O . SER A 1 103 ? -30.503 9.448 26.772 1.00 93.19 103 SER A O 1
ATOM 823 N N . SER A 1 104 ? -30.531 7.846 25.195 1.00 94.62 104 SER A N 1
ATOM 824 C CA . SER A 1 104 ? -31.874 8.148 24.696 1.00 94.62 104 SER A CA 1
ATOM 825 C C . SER A 1 104 ? -32.957 7.920 25.754 1.00 94.62 104 SER A C 1
ATOM 827 O O . SER A 1 104 ? -33.826 8.771 25.918 1.00 94.62 104 SER A O 1
ATOM 829 N N . HIS A 1 105 ? -32.899 6.824 26.517 1.00 93.88 105 HIS A N 1
ATOM 830 C CA . HIS A 1 105 ? -33.852 6.581 27.606 1.00 93.88 105 HIS A CA 1
ATOM 831 C C . HIS A 1 105 ? -33.699 7.579 28.760 1.00 93.88 105 HIS A C 1
ATOM 833 O O . HIS A 1 105 ? -34.698 7.987 29.347 1.00 93.88 105 HIS A O 1
ATOM 839 N N . ALA A 1 106 ? -32.475 8.016 29.050 1.00 94.31 106 ALA A N 1
ATOM 840 C CA . ALA A 1 106 ? -32.207 9.084 30.004 1.00 94.31 106 ALA A CA 1
ATOM 841 C C . ALA A 1 106 ? -32.821 10.425 29.554 1.00 94.31 106 ALA A C 1
ATOM 843 O O . ALA A 1 106 ? -33.421 11.124 30.367 1.00 94.31 106 ALA A O 1
ATOM 844 N N . ASP A 1 107 ? -32.750 10.754 28.261 1.00 94.06 107 ASP A N 1
ATOM 845 C CA . ASP A 1 107 ? -33.411 11.944 27.702 1.00 94.06 107 ASP A CA 1
ATOM 846 C C . ASP A 1 107 ? -34.941 11.816 27.705 1.00 94.06 107 ASP A C 1
ATOM 848 O O . ASP A 1 107 ? -35.646 12.768 28.033 1.00 94.06 107 ASP A O 1
ATOM 852 N N . LEU A 1 108 ? -35.476 10.627 27.408 1.00 94.19 108 LEU A N 1
ATOM 853 C CA . LEU A 1 108 ? -36.914 10.348 27.499 1.00 94.19 108 LEU A CA 1
ATOM 854 C C . LEU A 1 108 ? -37.445 10.470 28.931 1.00 94.19 108 LEU A C 1
ATOM 856 O O . LEU A 1 108 ? -38.562 10.952 29.126 1.00 94.19 108 LEU A O 1
ATOM 860 N N . LEU A 1 109 ? -36.649 10.079 29.930 1.00 94.12 109 LEU A N 1
ATOM 861 C CA . LEU A 1 109 ? -36.985 10.266 31.339 1.00 94.12 109 LEU A CA 1
ATOM 862 C C . LEU A 1 109 ? -37.115 11.759 31.674 1.00 94.12 109 LEU A C 1
ATOM 864 O O . LEU A 1 109 ? -38.108 12.164 32.273 1.00 94.12 109 LEU A O 1
ATOM 868 N N . LEU A 1 110 ? -36.157 12.581 31.234 1.00 93.69 110 LEU A N 1
ATOM 869 C CA . LEU A 1 110 ? -36.201 14.034 31.430 1.00 93.69 110 LEU A CA 1
ATOM 870 C C . LEU A 1 110 ? -37.375 14.688 30.687 1.00 93.69 110 LEU A C 1
ATOM 872 O O . LEU A 1 110 ? -38.059 15.536 31.253 1.00 93.69 110 LEU A O 1
ATOM 876 N N . ASN A 1 111 ? -37.665 14.257 29.459 1.00 92.31 111 ASN A N 1
ATOM 877 C CA . ASN A 1 111 ? -38.823 14.738 28.699 1.00 92.31 111 ASN A CA 1
ATOM 878 C C . ASN A 1 111 ? -40.157 14.333 29.345 1.00 92.31 111 ASN A C 1
ATOM 880 O O . ASN A 1 111 ? -41.114 15.098 29.327 1.00 92.31 111 ASN A O 1
ATOM 884 N N . SER A 1 112 ? -40.234 13.141 29.938 1.00 92.38 112 SER A N 1
ATOM 885 C CA . SER A 1 112 ? -41.426 12.714 30.682 1.00 92.38 112 SER A CA 1
ATOM 886 C C . SER A 1 112 ? -41.615 13.539 31.956 1.00 92.38 112 SER A C 1
ATOM 888 O O . SER A 1 112 ? -42.748 13.829 32.338 1.00 92.38 112 SER A O 1
ATOM 890 N N . ALA A 1 113 ? -40.509 13.945 32.589 1.00 90.25 113 ALA A N 1
ATOM 891 C CA . ALA A 1 113 ? -40.525 14.818 33.754 1.00 90.25 113 ALA A CA 1
ATOM 892 C C . ALA A 1 113 ? -41.010 16.234 33.413 1.00 90.25 113 ALA A C 1
ATOM 894 O O . ALA A 1 113 ? -41.834 16.771 34.142 1.00 90.25 113 ALA A O 1
ATOM 895 N N . SER A 1 114 ? -40.574 16.818 32.289 1.00 89.38 114 SER A N 1
ATOM 896 C CA . SER A 1 114 ? -41.044 18.148 31.863 1.00 89.38 114 SER A CA 1
ATOM 897 C C . SER A 1 114 ? -42.523 18.170 31.464 1.00 89.38 114 SER A C 1
ATOM 899 O O . SER A 1 114 ? -43.181 19.202 31.563 1.00 89.38 114 SER A O 1
ATOM 901 N N . GLN A 1 115 ? -43.066 17.025 31.044 1.00 88.25 115 GLN A N 1
ATOM 902 C CA . GLN A 1 115 ? -44.481 16.856 30.709 1.00 88.25 115 GLN A CA 1
ATOM 903 C C . GLN A 1 115 ? -45.361 16.478 31.914 1.00 88.25 115 GLN A C 1
ATOM 905 O O . GLN A 1 115 ? -46.563 16.304 31.726 1.00 88.25 115 GLN A O 1
ATOM 910 N N . HIS A 1 116 ? -44.791 16.327 33.122 1.00 85.69 116 HIS A N 1
ATOM 911 C CA . HIS A 1 116 ? -45.502 15.895 34.341 1.00 85.69 116 HIS A CA 1
ATOM 912 C C . HIS A 1 116 ? -46.360 14.634 34.129 1.00 85.69 116 HIS A C 1
ATOM 914 O O . HIS A 1 116 ? -47.470 14.514 34.638 1.00 85.69 116 HIS A O 1
ATOM 920 N N . SER A 1 117 ? -45.859 13.677 33.337 1.00 86.69 117 SER A N 1
ATOM 921 C CA . SER A 1 117 ? -46.589 12.444 33.012 1.00 86.69 117 SER A CA 1
ATOM 922 C C . SER A 1 117 ? -46.093 11.265 33.865 1.00 86.69 117 SER A C 1
ATOM 924 O O . SER A 1 117 ? -45.032 10.704 33.562 1.00 86.69 117 SER A O 1
ATOM 926 N N . PRO A 1 118 ? -46.834 10.832 34.907 1.00 87.00 118 PRO A N 1
ATOM 927 C CA . PRO A 1 118 ? -46.371 9.797 35.837 1.00 87.00 118 PRO A CA 1
ATOM 928 C C . PRO A 1 118 ? -46.218 8.418 35.177 1.00 87.00 118 PRO A C 1
ATOM 930 O O . PRO A 1 118 ? -45.246 7.705 35.440 1.00 87.00 118 PRO A O 1
ATOM 933 N N . GLU A 1 119 ? -47.126 8.043 34.271 1.00 88.31 119 GLU A N 1
ATOM 934 C CA . GLU A 1 119 ? -47.050 6.766 33.547 1.00 88.31 119 GLU A CA 1
ATOM 935 C C . GLU A 1 119 ? -45.850 6.719 32.589 1.00 88.31 119 GLU A C 1
ATOM 937 O O . GLU A 1 119 ? -45.105 5.734 32.565 1.00 88.31 119 GLU A O 1
ATOM 942 N N . SER A 1 120 ? -45.618 7.801 31.835 1.00 89.75 120 SER A N 1
ATOM 943 C CA . SER A 1 120 ? -44.472 7.910 30.924 1.00 89.75 120 SER A CA 1
ATOM 944 C C . SER A 1 120 ? -43.145 7.926 31.683 1.00 89.75 120 SER A C 1
ATOM 946 O O . SER A 1 120 ? -42.181 7.278 31.264 1.00 89.75 120 SER A O 1
ATOM 948 N N . LEU A 1 121 ? -43.100 8.611 32.832 1.00 91.25 121 LEU A N 1
ATOM 949 C CA . LEU A 1 121 ? -41.924 8.672 33.697 1.00 91.25 121 LEU A CA 1
ATOM 950 C C . LEU A 1 121 ? -41.568 7.284 34.246 1.00 91.25 121 LEU A C 1
ATOM 952 O O . LEU A 1 121 ? -40.416 6.862 34.147 1.00 91.25 121 LEU A O 1
ATOM 956 N N . LYS A 1 122 ? -42.561 6.532 34.741 1.00 91.81 122 LYS A N 1
ATOM 957 C CA . LYS A 1 122 ? -42.372 5.166 35.254 1.00 91.81 122 LYS A CA 1
ATOM 958 C C . LYS A 1 122 ? -41.907 4.196 34.166 1.00 91.81 122 LYS A C 1
ATOM 960 O O . LYS A 1 122 ? -40.987 3.409 34.393 1.00 91.81 122 LYS A O 1
ATOM 965 N N . ASN A 1 123 ? -42.498 4.272 32.973 1.00 92.88 123 ASN A N 1
ATOM 966 C CA . ASN A 1 123 ? -42.092 3.447 31.833 1.00 92.88 123 ASN A CA 1
ATOM 967 C C . ASN A 1 123 ? -40.664 3.778 31.369 1.00 92.88 123 ASN A C 1
ATOM 969 O O . ASN A 1 123 ? -39.863 2.870 31.145 1.00 92.88 123 ASN A O 1
ATOM 973 N N . SER A 1 124 ? -40.319 5.066 31.285 1.00 92.31 124 SER A N 1
ATOM 974 C CA . SER A 1 124 ? -38.974 5.518 30.908 1.00 92.31 124 SER A CA 1
ATOM 975 C C . SER A 1 124 ? -37.920 5.099 31.935 1.00 92.31 124 SER A C 1
ATOM 977 O O . SER A 1 124 ? -36.854 4.623 31.546 1.00 92.31 124 SER A O 1
ATOM 979 N N . LEU A 1 125 ? -38.229 5.192 33.235 1.00 94.69 125 LEU A N 1
ATOM 980 C CA . LEU A 1 125 ? -37.346 4.733 34.311 1.00 94.69 125 LEU A CA 1
ATOM 981 C C . LEU A 1 125 ? -37.110 3.225 34.239 1.00 94.69 125 LEU A C 1
ATOM 983 O O . LEU A 1 125 ? -35.970 2.781 34.349 1.00 94.69 125 LEU A O 1
ATOM 987 N N . LYS A 1 126 ? -38.170 2.438 34.022 1.00 94.38 126 LYS A N 1
ATOM 988 C CA . LYS A 1 126 ? -38.062 0.983 33.887 1.00 94.38 126 LYS A CA 1
ATOM 989 C C . LYS A 1 126 ? -37.129 0.604 32.735 1.00 94.38 126 LYS A C 1
ATOM 991 O O . LYS A 1 126 ? -36.196 -0.167 32.936 1.00 94.38 126 LYS A O 1
ATOM 996 N N . MET A 1 127 ? -37.331 1.200 31.560 1.00 93.38 127 MET A N 1
ATOM 997 C CA . MET A 1 127 ? -36.469 0.969 30.397 1.00 93.38 127 MET A CA 1
ATOM 998 C C . MET A 1 127 ? -35.023 1.403 30.663 1.00 93.38 127 MET A C 1
ATOM 1000 O O . MET A 1 127 ? -34.091 0.679 30.318 1.00 93.38 127 MET A O 1
ATOM 1004 N N . LEU A 1 128 ? -34.818 2.556 31.306 1.00 93.88 128 LEU A N 1
ATOM 1005 C CA . LEU A 1 128 ? -33.489 3.037 31.679 1.00 93.88 128 LEU A CA 1
ATOM 1006 C C . LEU A 1 128 ? -32.790 2.062 32.639 1.00 93.88 128 LEU A C 1
ATOM 1008 O O . LEU A 1 128 ? -31.616 1.749 32.432 1.00 93.88 128 LEU A O 1
ATOM 1012 N N . SER A 1 129 ? -33.509 1.550 33.641 1.00 93.62 129 SER A N 1
ATOM 1013 C CA . SER A 1 129 ? -33.002 0.571 34.608 1.00 93.62 129 SER A CA 1
ATOM 1014 C C . SER A 1 129 ? -32.593 -0.727 33.921 1.00 93.62 129 SER A C 1
ATOM 1016 O O . SER A 1 129 ? -31.438 -1.131 34.024 1.00 93.62 129 SER A O 1
ATOM 1018 N N . GLU A 1 130 ? -33.485 -1.325 33.126 1.00 93.44 130 GLU A N 1
ATOM 1019 C CA . GLU A 1 130 ? -33.218 -2.572 32.396 1.00 93.44 130 GLU A CA 1
ATOM 1020 C C . GLU A 1 130 ? -32.005 -2.442 31.461 1.00 93.44 130 GLU A C 1
ATOM 1022 O O . GLU A 1 130 ? -31.136 -3.316 31.417 1.00 93.44 130 GLU A O 1
ATOM 1027 N N . LYS A 1 131 ? -31.899 -1.338 30.708 1.00 92.56 131 LYS A N 1
ATOM 1028 C CA . LYS A 1 131 ? -30.755 -1.129 29.806 1.00 92.56 131 LYS A CA 1
ATOM 1029 C C . LYS A 1 131 ? -29.459 -0.871 30.570 1.00 92.56 131 LYS A C 1
ATOM 1031 O O . LYS A 1 131 ? -28.414 -1.365 30.146 1.00 92.56 131 LYS A O 1
ATOM 1036 N N . THR A 1 132 ? -29.515 -0.154 31.691 1.00 90.75 132 THR A N 1
ATOM 1037 C CA . THR A 1 132 ? -28.345 0.088 32.546 1.00 90.75 132 THR A CA 1
ATOM 1038 C C . THR A 1 132 ? -27.878 -1.202 33.222 1.00 90.75 132 THR A C 1
ATOM 1040 O O . THR A 1 132 ? -26.678 -1.438 33.299 1.00 90.75 132 THR A O 1
ATOM 1043 N N . GLU A 1 133 ? -28.783 -2.096 33.619 1.00 88.12 133 GLU A N 1
ATOM 1044 C CA . GLU A 1 133 ? -28.434 -3.426 34.132 1.00 88.12 133 GLU A CA 1
ATOM 1045 C C . GLU A 1 133 ? -27.764 -4.303 33.072 1.00 88.12 133 GLU A C 1
ATOM 1047 O O . GLU A 1 133 ? -26.748 -4.936 33.356 1.00 88.12 133 GLU A O 1
ATOM 1052 N N . LEU A 1 134 ? -28.270 -4.304 31.833 1.00 87.38 134 LEU A N 1
ATOM 1053 C CA . LEU A 1 134 ? -27.625 -5.008 30.717 1.00 87.38 134 LEU A CA 1
ATOM 1054 C C . LEU A 1 134 ? -26.230 -4.451 30.421 1.00 87.38 134 LEU A C 1
ATOM 1056 O O . LEU A 1 134 ? -25.301 -5.217 30.169 1.00 87.38 134 LEU A O 1
ATOM 1060 N N . PHE A 1 135 ? -26.073 -3.128 30.483 1.00 88.06 135 PHE A N 1
ATOM 1061 C CA . PHE A 1 135 ? -24.771 -2.473 30.399 1.00 88.06 135 PHE A CA 1
ATOM 1062 C C . PHE A 1 135 ? -23.860 -2.958 31.525 1.00 88.06 135 PHE A C 1
ATOM 1064 O O . PHE A 1 135 ? -22.771 -3.451 31.252 1.00 88.06 135 PHE A O 1
ATOM 1071 N N . VAL A 1 136 ? -24.331 -2.943 32.771 1.00 84.38 136 VAL A N 1
ATOM 1072 C CA . VAL A 1 136 ? -23.572 -3.460 33.912 1.00 84.38 136 VAL A CA 1
ATOM 1073 C C . VAL A 1 136 ? -23.182 -4.935 33.685 1.00 84.38 136 VAL A C 1
ATOM 1075 O O . VAL A 1 136 ? -22.030 -5.332 33.818 1.00 84.38 136 VAL A O 1
ATOM 1078 N N . HIS A 1 137 ? -24.092 -5.783 33.232 1.00 83.50 137 HIS A N 1
ATOM 1079 C CA . HIS A 1 137 ? -23.756 -7.179 32.974 1.00 83.50 137 HIS A CA 1
ATOM 1080 C C . HIS A 1 137 ? -22.696 -7.347 31.865 1.00 83.50 137 HIS A C 1
ATOM 1082 O O . HIS A 1 137 ? -21.800 -8.181 31.986 1.00 83.50 137 HIS A O 1
ATOM 1088 N N . ALA A 1 138 ? -22.758 -6.536 30.806 1.00 79.88 138 ALA A N 1
ATOM 1089 C CA . ALA A 1 138 ? -21.861 -6.636 29.655 1.00 79.88 138 ALA A CA 1
ATOM 1090 C C . ALA A 1 138 ? -20.399 -6.247 29.949 1.00 79.88 138 ALA A C 1
ATOM 1092 O O . ALA A 1 138 ? -19.505 -6.743 29.264 1.00 79.88 138 ALA A O 1
ATOM 1093 N N . PHE A 1 139 ? -20.139 -5.386 30.942 1.00 74.94 139 PHE A N 1
ATOM 1094 C CA . PHE A 1 139 ? -18.775 -4.935 31.286 1.00 74.94 139 PHE A CA 1
ATOM 1095 C C . PHE A 1 139 ? -18.245 -5.484 32.612 1.00 74.94 139 PHE A C 1
ATOM 1097 O O . PHE A 1 139 ? -17.130 -5.139 33.010 1.00 74.94 139 PHE A O 1
ATOM 1104 N N . LYS A 1 140 ? -18.975 -6.394 33.268 1.00 69.38 140 LYS A N 1
ATOM 1105 C CA . LYS A 1 140 ? -18.482 -7.164 34.422 1.00 69.38 140 LYS A CA 1
ATOM 1106 C C . LYS A 1 140 ? -17.520 -8.283 33.989 1.00 69.38 140 LYS A C 1
ATOM 1108 O O . LYS A 1 140 ? -17.583 -9.403 34.489 1.00 69.38 140 LYS A O 1
ATOM 1113 N N . ASP A 1 141 ? -16.655 -7.993 33.023 1.00 72.81 141 ASP A N 1
ATOM 1114 C CA . ASP A 1 141 ? -15.742 -8.962 32.434 1.00 72.81 141 ASP A CA 1
ATOM 1115 C C . ASP A 1 141 ? -14.330 -8.781 33.001 1.00 72.81 141 ASP A C 1
ATOM 1117 O O . ASP A 1 141 ? -13.771 -7.678 33.028 1.00 72.81 141 ASP A O 1
ATOM 1121 N N . GLN A 1 142 ? -13.737 -9.887 33.447 1.00 79.31 142 GLN A N 1
ATOM 1122 C CA . GLN A 1 142 ? -12.379 -9.929 33.981 1.00 79.31 142 GLN A CA 1
ATOM 1123 C C . GLN A 1 142 ? -11.335 -9.499 32.935 1.00 79.31 142 GLN A C 1
ATOM 1125 O O . GLN A 1 142 ? -10.266 -8.993 33.297 1.00 79.31 142 GLN A O 1
ATOM 1130 N N . LEU A 1 143 ? -11.659 -9.609 31.643 1.00 84.25 143 LEU A N 1
ATOM 1131 C CA . LEU A 1 143 ? -10.843 -9.122 30.540 1.00 84.25 143 LEU A CA 1
ATOM 1132 C C . LEU A 1 143 ? -10.676 -7.599 30.572 1.00 84.25 143 LEU A C 1
ATOM 1134 O O . LEU A 1 143 ? -9.567 -7.119 30.371 1.00 84.25 143 LEU A O 1
ATOM 1138 N N . VAL A 1 144 ? -11.726 -6.823 30.869 1.00 86.31 144 VAL A N 1
ATOM 1139 C CA . VAL A 1 144 ? -11.629 -5.349 30.941 1.00 86.31 144 VAL A CA 1
ATOM 1140 C C . VAL A 1 144 ? -10.675 -4.936 32.058 1.00 86.31 144 VAL A C 1
ATOM 1142 O O . VAL A 1 144 ? -9.778 -4.122 31.841 1.00 86.31 144 VAL A O 1
ATOM 1145 N N . ARG A 1 145 ? -10.811 -5.558 33.233 1.00 84.44 145 ARG A N 1
ATOM 1146 C CA . ARG A 1 145 ? -9.953 -5.297 34.396 1.00 84.44 145 ARG A CA 1
ATOM 1147 C C . ARG A 1 145 ? -8.488 -5.651 34.124 1.00 84.44 145 ARG A C 1
ATOM 1149 O O . ARG A 1 145 ? -7.603 -4.825 34.335 1.00 84.44 145 ARG A O 1
ATOM 1156 N N . SER A 1 146 ? -8.235 -6.864 33.633 1.00 84.50 146 SER A N 1
ATOM 1157 C CA . SER A 1 146 ? -6.878 -7.337 33.317 1.00 84.50 146 SER A CA 1
ATOM 1158 C C . SER A 1 146 ? -6.227 -6.541 32.182 1.00 84.50 146 SER A C 1
ATOM 1160 O O . SER A 1 146 ? -5.048 -6.205 32.274 1.00 84.50 146 SER A O 1
ATOM 1162 N N . ALA A 1 147 ? -6.990 -6.155 31.155 1.00 87.44 147 ALA A N 1
ATOM 1163 C CA . ALA A 1 147 ? -6.497 -5.331 30.057 1.00 87.44 147 ALA A CA 1
ATOM 1164 C C . ALA A 1 147 ? -6.233 -3.872 30.463 1.00 87.44 147 ALA A C 1
ATOM 1166 O O . ALA A 1 147 ? -5.300 -3.265 29.941 1.00 87.44 147 ALA A O 1
ATOM 1167 N N . LEU A 1 148 ? -7.008 -3.301 31.394 1.00 86.62 148 LEU A N 1
ATOM 1168 C CA . LEU A 1 148 ? -6.733 -1.977 31.971 1.00 86.62 148 LEU A CA 1
ATOM 1169 C C . LEU A 1 148 ? -5.422 -1.966 32.759 1.00 86.62 148 LEU A C 1
ATOM 1171 O O . LEU A 1 148 ? -4.600 -1.070 32.557 1.00 86.62 148 LEU A O 1
ATOM 1175 N N . LEU A 1 149 ? -5.204 -2.986 33.593 1.00 83.50 149 LEU A N 1
ATOM 1176 C CA . LEU A 1 149 ? -3.949 -3.166 34.319 1.00 83.50 149 LEU A CA 1
ATOM 1177 C C . LEU A 1 149 ? -2.778 -3.308 33.338 1.00 83.50 149 LEU A C 1
ATOM 1179 O O . LEU A 1 149 ? -1.787 -2.586 33.433 1.00 83.50 149 LEU A O 1
ATOM 1183 N N . ALA A 1 150 ? -2.925 -4.176 32.337 1.00 82.44 150 ALA A N 1
ATOM 1184 C CA . ALA A 1 150 ? -1.931 -4.370 31.289 1.00 82.44 150 ALA A CA 1
ATOM 1185 C C . ALA A 1 150 ? -1.612 -3.062 30.539 1.00 82.44 150 ALA A C 1
ATOM 1187 O O . ALA A 1 150 ? -0.445 -2.711 30.371 1.00 82.44 150 ALA A O 1
ATOM 1188 N N . LEU A 1 151 ? -2.633 -2.293 30.152 1.00 84.31 151 LEU A N 1
ATOM 1189 C CA . LEU A 1 151 ? -2.474 -0.993 29.502 1.00 84.31 151 LEU A CA 1
ATOM 1190 C C . LEU A 1 151 ? -1.735 0.013 30.395 1.00 84.31 151 LEU A C 1
ATOM 1192 O O . LEU A 1 151 ? -0.888 0.754 29.898 1.00 84.31 151 LEU A O 1
ATOM 1196 N N . TYR A 1 152 ? -2.039 0.049 31.695 1.00 80.00 152 TYR A N 1
ATOM 1197 C CA . TYR A 1 152 ? -1.360 0.923 32.649 1.00 80.00 152 TYR A CA 1
ATOM 1198 C C . TYR A 1 152 ? 0.121 0.552 32.785 1.00 80.00 152 TYR A C 1
ATOM 1200 O O . TYR A 1 152 ? 0.983 1.416 32.638 1.00 80.00 152 TYR A O 1
ATOM 1208 N N . THR A 1 153 ? 0.426 -0.739 32.958 1.00 76.31 153 THR A N 1
ATOM 1209 C CA . THR A 1 153 ? 1.812 -1.237 33.044 1.00 76.31 153 THR A CA 1
ATOM 1210 C C . THR A 1 153 ? 2.613 -1.026 31.756 1.00 76.31 153 THR A C 1
ATOM 1212 O O . THR A 1 153 ? 3.831 -0.883 31.804 1.00 76.31 153 THR A O 1
ATOM 1215 N N . ALA A 1 154 ? 1.940 -0.964 30.603 1.00 69.75 154 ALA A N 1
ATOM 1216 C CA . ALA A 1 154 ? 2.567 -0.750 29.303 1.00 69.75 154 ALA A CA 1
ATOM 1217 C C . ALA A 1 154 ? 2.869 0.729 28.988 1.00 69.75 154 ALA A C 1
ATOM 1219 O O . ALA A 1 154 ? 3.522 1.006 27.977 1.00 69.75 154 ALA A O 1
ATOM 1220 N N . ARG A 1 155 ? 2.409 1.697 29.800 1.00 68.62 155 ARG A N 1
ATOM 1221 C CA . ARG A 1 155 ? 2.727 3.117 29.579 1.00 68.62 155 ARG A CA 1
ATOM 1222 C C . ARG A 1 155 ? 4.203 3.381 29.912 1.00 68.62 155 ARG A C 1
ATOM 1224 O O . ARG A 1 155 ? 4.622 3.128 31.038 1.00 68.62 155 ARG A O 1
ATOM 1231 N N . PRO A 1 156 ? 4.996 3.955 28.987 1.00 52.31 156 PRO A N 1
ATOM 1232 C CA . PRO A 1 156 ? 6.302 4.504 29.336 1.00 52.31 156 PRO A CA 1
ATOM 1233 C C . PRO A 1 156 ? 6.097 5.571 30.418 1.00 52.31 156 PRO A C 1
ATOM 1235 O O . PRO A 1 156 ? 5.192 6.393 30.272 1.00 52.31 156 PRO A O 1
ATOM 1238 N N . GLY A 1 157 ? 6.899 5.564 31.487 1.00 47.44 157 GLY A N 1
ATOM 1239 C CA . GLY A 1 157 ? 6.762 6.426 32.675 1.00 47.44 157 GLY A CA 1
ATOM 1240 C C . GLY A 1 157 ? 6.963 7.937 32.452 1.00 47.44 157 GLY A C 1
ATOM 1241 O O . GLY A 1 157 ? 7.653 8.593 33.224 1.00 47.44 157 GLY A O 1
ATOM 1242 N N . CYS A 1 158 ? 6.397 8.516 31.394 1.00 37.69 158 CYS A N 1
ATOM 1243 C CA . CYS A 1 158 ? 6.528 9.917 31.009 1.00 37.69 158 CYS A CA 1
ATOM 1244 C C . CYS A 1 158 ? 5.178 10.514 30.587 1.00 37.69 158 CYS A C 1
ATOM 1246 O O . CYS A 1 158 ? 5.058 11.020 29.479 1.00 37.69 158 CYS A O 1
ATOM 1248 N N . VAL A 1 159 ? 4.154 10.489 31.448 1.00 35.06 159 VAL A N 1
ATOM 1249 C CA . VAL A 1 159 ? 2.998 11.396 31.311 1.00 35.06 159 VAL A CA 1
ATOM 1250 C C . VAL A 1 159 ? 2.496 11.817 32.698 1.00 35.06 159 VAL A C 1
ATOM 1252 O O . VAL A 1 159 ? 2.003 10.997 33.460 1.00 35.06 159 VAL A O 1
ATOM 1255 N N . LEU A 1 160 ? 2.611 13.123 32.971 1.00 35.50 160 LEU A N 1
ATOM 1256 C CA . LEU A 1 160 ? 1.995 13.897 34.060 1.00 35.50 160 LEU A CA 1
ATOM 1257 C C . LEU A 1 160 ? 2.322 13.479 35.510 1.00 35.50 160 LEU A C 1
ATOM 1259 O O . LEU A 1 160 ? 1.486 12.938 36.232 1.00 35.50 160 LEU A O 1
ATOM 1263 N N . LYS A 1 161 ? 3.461 13.959 36.030 1.00 30.00 161 LYS A N 1
ATOM 1264 C CA . LYS A 1 161 ? 3.456 14.426 37.425 1.00 30.00 161 LYS A CA 1
ATOM 1265 C C . LYS A 1 161 ? 2.542 15.652 37.494 1.00 30.00 161 LYS A C 1
ATOM 1267 O O . LYS A 1 161 ? 2.879 16.713 36.973 1.00 30.00 161 LYS A O 1
ATOM 1272 N N . LYS A 1 162 ? 1.371 15.498 38.110 1.00 27.56 162 LYS A N 1
ATOM 1273 C CA . LYS A 1 162 ? 0.540 16.614 38.590 1.00 27.56 162 LYS A CA 1
ATOM 1274 C C . LYS A 1 162 ? 1.429 17.483 39.506 1.00 27.56 162 LYS A C 1
ATOM 1276 O O . LYS A 1 162 ? 2.112 16.896 40.349 1.00 27.56 162 LYS A O 1
ATOM 1281 N N . PRO A 1 163 ? 1.489 18.823 39.378 1.00 28.73 163 PRO A N 1
ATOM 1282 C CA . PRO A 1 163 ? 2.339 19.625 40.252 1.00 28.73 163 PRO A CA 1
ATOM 1283 C C . PRO A 1 163 ? 1.807 19.535 41.686 1.00 28.73 163 PRO A C 1
ATOM 1285 O O . PRO A 1 163 ? 0.724 20.037 41.984 1.00 28.73 163 PRO A O 1
ATOM 1288 N N . ALA A 1 164 ? 2.550 18.873 42.573 1.00 31.67 164 ALA A N 1
ATOM 1289 C CA . ALA A 1 164 ? 2.390 19.082 44.004 1.00 31.67 164 ALA A CA 1
ATOM 1290 C C . ALA A 1 164 ? 2.894 20.500 44.327 1.00 31.67 164 ALA A C 1
ATOM 1292 O O . ALA A 1 164 ? 3.910 20.932 43.784 1.00 31.67 164 ALA A O 1
ATOM 1293 N N . GLY A 1 165 ? 2.133 21.234 45.143 1.00 28.78 165 GLY A N 1
ATOM 1294 C CA . GLY A 1 165 ? 2.320 22.661 45.422 1.00 28.78 165 GLY A CA 1
ATOM 1295 C C . GLY A 1 165 ? 3.681 23.058 46.021 1.00 28.78 165 GLY A C 1
ATOM 1296 O O . GLY A 1 165 ? 4.503 22.205 46.361 1.00 28.78 165 GLY A O 1
ATOM 1297 N N . PRO A 1 166 ? 3.930 24.374 46.150 1.00 31.62 166 PRO A N 1
ATOM 1298 C CA . PRO A 1 166 ? 5.262 24.915 46.370 1.00 31.62 166 PRO A CA 1
ATOM 1299 C C . PRO A 1 166 ? 5.722 24.654 47.803 1.00 31.62 166 PRO A C 1
ATOM 1301 O O . PRO A 1 166 ? 5.054 25.034 48.766 1.00 31.62 166 PRO A O 1
ATOM 1304 N N . ARG A 1 167 ? 6.902 24.049 47.950 1.00 28.30 167 ARG A N 1
ATOM 1305 C CA . ARG A 1 167 ? 7.614 24.002 49.225 1.00 28.30 167 ARG A CA 1
ATOM 1306 C C . ARG A 1 167 ? 8.988 24.633 49.037 1.00 28.30 167 ARG A C 1
ATOM 1308 O O . ARG A 1 167 ? 9.847 24.089 48.353 1.00 28.30 167 ARG A O 1
ATOM 1315 N N . ASN A 1 168 ? 9.130 25.818 49.621 1.00 26.89 168 ASN A N 1
ATOM 1316 C CA . ASN A 1 168 ? 10.378 26.555 49.763 1.00 26.89 168 ASN A CA 1
ATOM 1317 C C . ASN A 1 168 ? 11.405 25.706 50.522 1.00 26.89 168 ASN A C 1
ATOM 1319 O O . ASN A 1 168 ? 11.053 25.144 51.558 1.00 26.89 168 ASN A O 1
ATOM 1323 N N . SER A 1 169 ? 12.640 25.663 50.019 1.00 27.84 169 SER A N 1
ATOM 1324 C CA . SER A 1 169 ? 13.877 25.876 50.784 1.00 27.84 169 SER A CA 1
ATOM 1325 C C . SER A 1 169 ? 15.082 25.823 49.844 1.00 27.84 169 SER A C 1
ATOM 1327 O O . SER A 1 169 ? 15.170 24.964 48.971 1.00 27.84 169 SER A O 1
ATOM 1329 N N . ALA A 1 170 ? 15.971 26.794 50.023 1.00 29.31 170 ALA A N 1
ATOM 1330 C CA . ALA A 1 170 ? 17.226 26.974 49.313 1.00 29.31 170 ALA A CA 1
ATOM 1331 C C . ALA A 1 170 ? 18.283 25.934 49.724 1.00 29.31 170 ALA A C 1
ATOM 1333 O O . ALA A 1 170 ? 18.299 25.529 50.880 1.00 29.31 170 ALA A O 1
ATOM 1334 N N . GLU A 1 171 ? 19.174 25.568 48.797 1.00 29.70 171 GLU A N 1
ATOM 1335 C CA . GLU A 1 171 ? 20.641 25.702 48.908 1.00 29.70 171 GLU A CA 1
ATOM 1336 C C . GLU A 1 171 ? 21.329 25.160 47.639 1.00 29.70 171 GLU A C 1
ATOM 1338 O O . GLU A 1 171 ? 20.795 24.297 46.945 1.00 29.70 171 GLU A O 1
ATOM 1343 N N . GLY A 1 172 ? 22.460 25.776 47.278 1.00 25.17 172 GLY A N 1
ATOM 1344 C CA . GLY A 1 172 ? 23.085 25.693 45.956 1.00 25.17 172 GLY A CA 1
ATOM 1345 C C . GLY A 1 172 ? 24.132 24.593 45.752 1.00 25.17 172 GLY A C 1
ATOM 1346 O O . GLY A 1 172 ? 24.453 23.824 46.651 1.00 25.17 172 GLY A O 1
ATOM 1347 N N . GLY A 1 173 ? 24.696 24.572 44.541 1.00 25.86 173 GLY A N 1
ATOM 1348 C CA . GLY A 1 173 ? 25.850 23.752 44.166 1.00 25.86 173 GLY A CA 1
ATOM 1349 C C . GLY A 1 173 ? 25.999 23.620 42.648 1.00 25.86 173 GLY A C 1
ATOM 1350 O O . GLY A 1 173 ? 25.084 23.168 41.973 1.00 25.86 173 GLY A O 1
ATOM 1351 N N . ASP A 1 174 ? 27.145 24.066 42.148 1.00 27.08 174 ASP A N 1
ATOM 1352 C CA . ASP A 1 174 ? 27.564 24.302 40.759 1.00 27.08 174 ASP A CA 1
ATOM 1353 C C . ASP A 1 174 ? 27.892 23.017 39.949 1.00 27.08 174 ASP A C 1
ATOM 1355 O O . ASP A 1 174 ? 28.200 21.995 40.564 1.00 27.08 174 ASP A O 1
ATOM 1359 N N . LEU A 1 175 ? 27.883 23.112 38.598 1.00 29.22 175 LEU A N 1
ATOM 1360 C CA . LEU A 1 175 ? 28.788 22.469 37.598 1.00 29.22 175 LEU A CA 1
ATOM 1361 C C . LEU A 1 175 ? 28.158 22.087 36.224 1.00 29.22 175 LEU A C 1
ATOM 1363 O O . LEU A 1 175 ? 27.449 21.098 36.075 1.00 29.22 175 LEU A O 1
ATOM 1367 N N . GLN A 1 176 ? 28.532 22.896 35.222 1.00 28.36 176 GLN A N 1
ATOM 1368 C CA . GLN A 1 176 ? 29.004 22.642 33.837 1.00 28.36 176 GLN A CA 1
ATOM 1369 C C . GLN A 1 176 ? 28.467 21.523 32.897 1.00 28.36 176 GLN A C 1
ATOM 1371 O O . GLN A 1 176 ? 28.430 20.335 33.194 1.00 28.36 176 GLN A O 1
ATOM 1376 N N . HIS A 1 177 ? 28.227 21.986 31.658 1.00 28.78 177 HIS A N 1
ATOM 1377 C CA . HIS A 1 177 ? 27.916 21.337 30.372 1.00 28.78 177 HIS A CA 1
ATOM 1378 C C . HIS A 1 177 ? 28.711 20.074 29.968 1.00 28.78 177 HIS A C 1
ATOM 1380 O O . HIS A 1 177 ? 29.940 20.089 29.975 1.00 28.78 177 HIS A O 1
ATOM 1386 N N . GLN A 1 178 ? 28.007 19.106 29.357 1.00 27.05 178 GLN A N 1
ATOM 1387 C CA . GLN A 1 178 ? 28.386 18.485 28.070 1.00 27.05 178 GLN A CA 1
ATOM 1388 C C . GLN A 1 178 ? 27.169 17.807 27.401 1.00 27.05 178 GLN A C 1
ATOM 1390 O O . GLN A 1 178 ? 26.594 16.864 27.942 1.00 27.05 178 GLN A O 1
ATOM 1395 N N . ASP A 1 179 ? 26.786 18.295 26.216 1.00 27.42 179 ASP A N 1
ATOM 1396 C CA . ASP A 1 179 ? 25.732 17.731 25.364 1.00 27.42 179 ASP A CA 1
ATOM 1397 C C . ASP A 1 179 ? 26.252 16.510 24.585 1.00 27.42 179 ASP A C 1
ATOM 1399 O O . ASP A 1 179 ? 26.995 16.631 23.610 1.00 27.42 179 ASP A O 1
ATOM 1403 N N . HIS A 1 180 ? 25.803 15.323 24.987 1.00 25.89 180 HIS A N 1
ATOM 1404 C CA . HIS A 1 180 ? 25.778 14.123 24.152 1.00 25.89 180 HIS A CA 1
ATOM 1405 C C . HIS A 1 180 ? 24.320 13.655 24.020 1.00 25.89 180 HIS A C 1
ATOM 1407 O O . HIS A 1 180 ? 23.613 13.624 25.031 1.00 25.89 180 HIS A O 1
ATOM 1413 N N . PRO A 1 181 ? 23.842 13.247 22.824 1.00 30.75 181 PRO A N 1
ATOM 1414 C CA . PRO A 1 181 ? 22.514 12.665 22.688 1.00 30.75 181 PRO A CA 1
ATOM 1415 C C . PRO A 1 181 ? 22.524 11.310 23.397 1.00 30.75 181 PRO A C 1
ATOM 1417 O O . PRO A 1 181 ? 23.080 10.324 22.908 1.00 30.75 181 PRO A O 1
ATOM 1420 N N . SER A 1 182 ? 21.963 11.285 24.601 1.00 27.83 182 SER A N 1
ATOM 1421 C CA . SER A 1 182 ? 21.883 10.097 25.433 1.00 27.83 182 SER A CA 1
ATOM 1422 C C . SER A 1 182 ? 21.064 9.028 24.714 1.00 27.83 182 SER A C 1
ATOM 1424 O O . SER A 1 182 ? 19.886 9.191 24.398 1.00 27.83 182 SER A O 1
ATOM 1426 N N . GLN A 1 183 ? 21.735 7.910 24.434 1.00 26.44 183 GLN A N 1
ATOM 1427 C CA . GLN A 1 183 ? 21.113 6.644 24.087 1.00 26.44 183 GLN A CA 1
ATOM 1428 C C . GLN A 1 183 ? 19.957 6.376 25.052 1.00 26.44 183 GLN A C 1
ATOM 1430 O O . GLN A 1 183 ? 20.137 6.417 26.270 1.00 26.44 183 GLN A O 1
ATOM 1435 N N . ILE A 1 184 ? 18.787 6.062 24.497 1.00 30.33 184 ILE A N 1
ATOM 1436 C CA . ILE A 1 184 ? 17.642 5.540 25.239 1.00 30.33 184 ILE A CA 1
ATOM 1437 C C . ILE A 1 184 ? 18.081 4.205 25.854 1.00 30.33 184 ILE A C 1
ATOM 1439 O O . ILE A 1 184 ? 17.961 3.142 25.245 1.00 30.33 184 ILE A O 1
ATOM 1443 N N . LYS A 1 185 ? 18.636 4.259 27.065 1.00 25.58 185 LYS A N 1
ATOM 1444 C CA . LYS A 1 185 ? 18.758 3.100 27.940 1.00 25.58 185 LYS A CA 1
ATOM 1445 C C . LYS A 1 185 ? 17.327 2.736 28.319 1.00 25.58 185 LYS A C 1
ATOM 1447 O O . LYS A 1 185 ? 16.706 3.430 29.122 1.00 25.58 185 LYS A O 1
ATOM 1452 N N . ARG A 1 186 ? 16.785 1.687 27.687 1.00 34.34 186 ARG A N 1
ATOM 1453 C CA . ARG A 1 186 ? 15.582 1.006 28.180 1.00 34.34 186 ARG A CA 1
ATOM 1454 C C . ARG A 1 186 ? 15.819 0.723 29.661 1.00 34.34 186 ARG A C 1
ATOM 1456 O O . ARG A 1 186 ? 16.768 0.029 30.008 1.00 34.34 186 ARG A O 1
ATOM 1463 N N . GLN A 1 187 ? 15.009 1.328 30.519 1.00 27.41 187 GLN A N 1
ATOM 1464 C CA . GLN A 1 187 ? 14.934 0.914 31.908 1.00 27.41 187 GLN A CA 1
ATOM 1465 C C . GLN A 1 187 ? 14.336 -0.496 31.909 1.00 27.41 187 GLN A C 1
ATOM 1467 O O . GLN A 1 187 ? 13.162 -0.664 31.594 1.00 27.41 187 GLN A O 1
ATOM 1472 N N . ASP A 1 188 ? 15.148 -1.499 32.242 1.00 27.77 188 ASP A N 1
ATOM 1473 C CA . ASP A 1 188 ? 14.732 -2.894 32.470 1.00 27.77 188 ASP A CA 1
ATOM 1474 C C . ASP A 1 188 ? 14.031 -3.075 33.833 1.00 27.77 188 ASP A C 1
ATOM 1476 O O . ASP A 1 188 ? 14.038 -4.147 34.435 1.00 27.77 188 ASP A O 1
ATOM 1480 N N . SER A 1 189 ? 13.405 -2.019 34.346 1.00 33.88 189 SER A N 1
ATOM 1481 C CA . SER A 1 189 ? 12.681 -2.040 35.609 1.00 33.88 189 SER A CA 1
ATOM 1482 C C . SER A 1 189 ? 11.251 -1.603 35.342 1.00 33.88 189 SER A C 1
ATOM 1484 O O . SER A 1 189 ? 10.982 -0.429 35.096 1.00 33.88 189 SER A O 1
ATOM 1486 N N . ILE A 1 190 ? 10.343 -2.578 35.386 1.00 36.88 190 ILE A N 1
ATOM 1487 C CA . ILE A 1 190 ? 8.901 -2.373 35.551 1.00 36.88 190 ILE A CA 1
ATOM 1488 C C . ILE A 1 190 ? 8.716 -1.320 36.661 1.00 36.88 190 ILE A C 1
ATOM 1490 O O . ILE A 1 190 ? 9.290 -1.512 37.740 1.00 36.88 190 ILE A O 1
ATOM 1494 N N . PRO A 1 191 ? 7.978 -0.214 36.438 1.00 37.12 191 PRO A N 1
ATOM 1495 C CA . PRO A 1 191 ? 7.659 0.726 37.505 1.00 37.12 191 PRO A CA 1
ATOM 1496 C C . PRO A 1 191 ? 7.049 -0.051 38.672 1.00 37.12 191 PRO A C 1
ATOM 1498 O O . PRO A 1 191 ? 6.106 -0.818 38.479 1.00 37.12 191 PRO A O 1
ATOM 1501 N N . HIS A 1 192 ? 7.640 0.082 39.860 1.00 38.81 192 HIS A N 1
ATOM 1502 C CA . HIS A 1 192 ? 7.189 -0.628 41.049 1.00 38.81 192 HIS A CA 1
ATOM 1503 C C . HIS A 1 192 ? 5.673 -0.449 41.238 1.00 38.81 192 HIS A C 1
ATOM 1505 O O . HIS A 1 192 ? 5.149 0.650 41.079 1.00 38.81 192 HIS A O 1
ATOM 1511 N N . HIS A 1 193 ? 5.006 -1.554 41.576 1.00 46.12 193 HIS A N 1
ATOM 1512 C CA . HIS A 1 193 ? 3.566 -1.786 41.775 1.00 46.12 193 HIS A CA 1
ATOM 1513 C C . HIS A 1 193 ? 2.804 -0.817 42.724 1.00 46.12 193 HIS A C 1
ATOM 1515 O O . HIS A 1 193 ? 1.731 -1.166 43.201 1.00 46.12 193 HIS A O 1
ATOM 1521 N N . SER A 1 194 ? 3.305 0.380 43.040 1.00 45.00 194 SER A N 1
ATOM 1522 C CA . SER A 1 194 ? 2.755 1.250 44.091 1.00 45.00 194 SER A CA 1
ATOM 1523 C C . SER A 1 194 ? 1.808 2.365 43.627 1.00 45.00 194 SER A C 1
ATOM 1525 O O . SER A 1 194 ? 1.297 3.079 44.482 1.00 45.00 194 SER A O 1
ATOM 1527 N N . GLU A 1 195 ? 1.571 2.555 42.323 1.00 53.47 195 GLU A N 1
ATOM 1528 C CA . GLU A 1 195 ? 0.710 3.652 41.817 1.00 53.47 195 GLU A CA 1
ATOM 1529 C C . GLU A 1 195 ? -0.590 3.200 41.127 1.00 53.47 195 GLU A C 1
ATOM 1531 O O . GLU A 1 195 ? -1.441 4.041 40.839 1.00 53.47 195 GLU A O 1
ATOM 1536 N N . TYR A 1 196 ? -0.781 1.898 40.878 1.00 57.06 196 TYR A N 1
ATOM 1537 C CA . TYR A 1 196 ? -2.033 1.396 40.310 1.00 57.06 196 TYR A CA 1
ATOM 1538 C C . TYR A 1 196 ? -2.987 0.977 41.421 1.00 57.06 196 TYR A C 1
ATOM 1540 O O . TYR A 1 196 ? -2.745 0.006 42.137 1.00 57.06 196 TYR A O 1
ATOM 1548 N N . ASP A 1 197 ? -4.084 1.709 41.550 1.00 69.00 197 ASP A N 1
ATOM 1549 C CA . ASP A 1 197 ? -5.154 1.357 42.464 1.00 69.00 197 ASP A CA 1
ATOM 1550 C C . ASP A 1 197 ? -6.028 0.276 41.814 1.00 69.00 197 ASP A C 1
ATOM 1552 O O . ASP A 1 197 ? -6.881 0.553 40.969 1.00 69.00 197 ASP A O 1
ATOM 1556 N N . GLU A 1 198 ? -5.782 -0.984 42.184 1.00 61.75 198 GLU A N 1
ATOM 1557 C CA . GLU A 1 198 ? -6.520 -2.132 41.649 1.00 61.75 198 GLU A CA 1
ATOM 1558 C C . GLU A 1 198 ? -8.037 -2.025 41.862 1.00 61.75 198 GLU A C 1
ATOM 1560 O O . GLU A 1 198 ? -8.808 -2.591 41.088 1.00 61.75 198 GLU A O 1
ATOM 1565 N N . GLU A 1 199 ? -8.490 -1.285 42.871 1.00 65.81 199 GLU A N 1
ATOM 1566 C CA . GLU A 1 199 ? -9.907 -1.099 43.178 1.00 65.81 199 GLU A CA 1
ATOM 1567 C C . GLU A 1 199 ? -10.522 0.091 42.423 1.00 65.81 199 GLU A C 1
ATOM 1569 O O . GLU A 1 199 ? -11.735 0.304 42.475 1.00 65.81 199 GLU A O 1
ATOM 1574 N N . GLU A 1 200 ? -9.730 0.873 41.682 1.00 75.81 200 GLU A N 1
ATOM 1575 C CA . GLU A 1 200 ? -10.218 2.051 40.962 1.00 75.81 200 GLU A CA 1
ATOM 1576 C C . GLU A 1 200 ? -11.285 1.689 39.927 1.00 75.81 200 GLU A C 1
ATOM 1578 O O . GLU A 1 200 ? -12.306 2.373 39.828 1.00 75.81 200 GLU A O 1
ATOM 1583 N N . TRP A 1 201 ? -11.095 0.583 39.199 1.00 80.50 201 TRP A N 1
ATOM 1584 C CA . TRP A 1 201 ? -12.108 0.089 38.266 1.00 80.50 201 TRP A CA 1
ATOM 1585 C C . TRP A 1 201 ? -13.401 -0.286 38.988 1.00 80.50 201 TRP A C 1
ATOM 1587 O O . TRP A 1 201 ? -14.469 0.129 38.547 1.00 80.50 201 TRP A O 1
ATOM 1597 N N . ASP A 1 202 ? -13.318 -0.987 40.121 1.00 82.38 202 ASP A N 1
ATOM 1598 C CA . ASP A 1 202 ? -14.501 -1.398 40.884 1.00 82.38 202 ASP A CA 1
ATOM 1599 C C . ASP A 1 202 ? -15.263 -0.188 41.439 1.00 82.38 202 ASP A C 1
ATOM 1601 O O . ASP A 1 202 ? -16.494 -0.199 41.488 1.00 82.38 202 ASP A O 1
ATOM 1605 N N . ARG A 1 203 ? -14.557 0.893 41.799 1.00 84.75 203 ARG A N 1
ATOM 1606 C CA . ARG A 1 203 ? -15.178 2.149 42.247 1.00 84.75 203 ARG A CA 1
ATOM 1607 C C . ARG A 1 203 ? -15.868 2.899 41.111 1.00 84.75 203 ARG A C 1
ATOM 1609 O O . ARG A 1 203 ? -17.024 3.286 41.273 1.00 84.75 203 ARG A O 1
ATOM 1616 N N . VAL A 1 204 ? -15.194 3.079 39.972 1.00 83.06 204 VAL A N 1
ATOM 1617 C CA . VAL A 1 204 ? -15.765 3.730 38.772 1.00 83.06 204 VAL A CA 1
ATOM 1618 C C . VAL A 1 204 ? -16.993 2.966 38.292 1.00 83.06 204 VAL A C 1
ATOM 1620 O O . VAL A 1 204 ? -18.040 3.542 38.007 1.00 83.06 204 VAL A O 1
ATOM 1623 N N . TRP A 1 205 ? -16.884 1.646 38.296 1.00 82.69 205 TRP A N 1
ATOM 1624 C CA . TRP A 1 205 ? -17.957 0.735 37.971 1.00 82.69 205 TRP A CA 1
ATOM 1625 C C . TRP A 1 205 ? -19.151 0.830 38.934 1.00 82.69 205 TRP A C 1
ATOM 1627 O O . TRP A 1 205 ? -20.296 0.969 38.502 1.00 82.69 205 TRP A O 1
ATOM 1637 N N . ALA A 1 206 ? -18.901 0.816 40.248 1.00 87.31 206 ALA A N 1
ATOM 1638 C CA . ALA A 1 206 ? -19.946 0.903 41.267 1.00 87.31 206 ALA A CA 1
ATOM 1639 C C . ALA A 1 206 ? -20.717 2.235 41.233 1.00 87.31 206 ALA A C 1
ATOM 1641 O O . ALA A 1 206 ? -21.873 2.287 41.664 1.00 87.31 206 ALA A O 1
ATOM 1642 N N . ASN A 1 207 ? -20.113 3.309 40.715 1.00 89.38 207 ASN A N 1
ATOM 1643 C CA . ASN A 1 207 ? -20.764 4.614 40.608 1.00 89.38 207 ASN A CA 1
ATOM 1644 C C . ASN A 1 207 ? -21.949 4.613 39.633 1.00 89.38 207 ASN A C 1
ATOM 1646 O O . ASN A 1 207 ? -22.923 5.315 39.894 1.00 89.38 207 ASN A O 1
ATOM 1650 N N . VAL A 1 208 ? -21.932 3.782 38.583 1.00 91.25 208 VAL A N 1
ATOM 1651 C CA . VAL A 1 208 ? -23.070 3.648 37.653 1.00 91.25 208 VAL A CA 1
ATOM 1652 C C . VAL A 1 208 ? -24.311 3.141 38.391 1.00 91.25 208 VAL A C 1
ATOM 1654 O O . VAL A 1 208 ? -25.372 3.757 38.317 1.00 91.25 208 VAL A O 1
ATOM 1657 N N . GLY A 1 209 ? -24.167 2.064 39.172 1.00 89.81 209 GLY A N 1
ATOM 1658 C CA . GLY A 1 209 ? -25.268 1.508 39.964 1.00 89.81 209 GLY A CA 1
ATOM 1659 C C . GLY A 1 209 ? -25.762 2.470 41.048 1.00 89.81 209 GLY A C 1
ATOM 1660 O O . GLY A 1 209 ? -26.965 2.647 41.220 1.00 89.81 209 GLY A O 1
ATOM 1661 N N . LYS A 1 210 ? -24.845 3.158 41.744 1.00 91.56 210 LYS A N 1
ATOM 1662 C CA . LYS A 1 210 ? -25.209 4.186 42.737 1.00 91.56 210 LYS A CA 1
ATOM 1663 C C . LYS A 1 210 ? -25.983 5.341 42.102 1.00 91.56 210 LYS A C 1
ATOM 1665 O O . LYS A 1 210 ? -26.992 5.766 42.654 1.00 91.56 210 LYS A O 1
ATOM 1670 N N . SER A 1 211 ? -25.529 5.828 40.949 1.00 93.50 211 SER A N 1
ATOM 1671 C CA . SER A 1 211 ? -26.177 6.926 40.235 1.00 93.50 211 SER A CA 1
ATOM 1672 C C . SER A 1 211 ? -27.574 6.538 39.743 1.00 93.50 211 SER A C 1
ATOM 1674 O O . SER A 1 211 ? -28.517 7.300 39.953 1.00 93.50 211 SER A O 1
ATOM 1676 N N . LEU A 1 212 ? -27.743 5.326 39.200 1.00 94.06 212 LEU A N 1
ATOM 1677 C CA . LEU A 1 212 ? -29.056 4.802 38.816 1.00 94.06 212 LEU A CA 1
ATOM 1678 C C . LEU A 1 212 ? -30.005 4.712 40.021 1.00 94.06 212 LEU A C 1
ATOM 1680 O O . LEU A 1 212 ? -31.142 5.167 39.936 1.00 94.06 212 LEU A O 1
ATOM 1684 N N . ASN A 1 213 ? -29.532 4.199 41.161 1.00 94.06 213 ASN A N 1
ATOM 1685 C CA . ASN A 1 213 ? -30.334 4.121 42.385 1.00 94.06 213 ASN A CA 1
ATOM 1686 C C . ASN A 1 213 ? -30.784 5.506 42.880 1.00 94.06 213 ASN A C 1
ATOM 1688 O O . ASN A 1 213 ? -31.913 5.648 43.343 1.00 94.06 213 ASN A O 1
ATOM 1692 N N . CYS A 1 214 ? -29.944 6.540 42.747 1.00 95.19 214 CYS A N 1
ATOM 1693 C CA . CYS A 1 214 ? -30.338 7.917 43.057 1.00 95.19 214 CYS A CA 1
ATOM 1694 C C . CYS A 1 214 ? -31.458 8.421 42.134 1.00 95.19 214 CYS A C 1
ATOM 1696 O O . CYS A 1 214 ? -32.373 9.094 42.608 1.00 95.19 214 CYS A O 1
ATOM 1698 N N . VAL A 1 215 ? -31.402 8.097 40.836 1.00 93.94 215 VAL A N 1
ATOM 1699 C CA . VAL A 1 215 ? -32.463 8.440 39.873 1.00 93.94 215 VAL A CA 1
ATOM 1700 C C . VAL A 1 215 ? -33.767 7.725 40.234 1.00 93.94 215 VAL A C 1
ATOM 1702 O O . VAL A 1 215 ? -34.804 8.380 40.297 1.00 93.94 215 VAL A O 1
ATOM 1705 N N . ILE A 1 216 ? -33.717 6.422 40.534 1.00 94.00 216 ILE A N 1
ATOM 1706 C CA . ILE A 1 216 ? -34.888 5.631 40.950 1.00 94.00 216 ILE A CA 1
ATOM 1707 C C . ILE A 1 216 ? -35.536 6.247 42.195 1.00 94.00 216 ILE A C 1
ATOM 1709 O O . ILE A 1 216 ? -36.705 6.619 42.158 1.00 94.00 216 ILE A O 1
ATOM 1713 N N . ALA A 1 217 ? -34.753 6.466 43.257 1.00 94.00 217 ALA A N 1
ATOM 1714 C CA . ALA A 1 217 ? -35.255 7.035 44.507 1.00 94.00 217 ALA A CA 1
ATOM 1715 C C . ALA A 1 217 ? -35.846 8.446 44.330 1.00 94.00 217 ALA A C 1
ATOM 1717 O O . ALA A 1 217 ? -36.794 8.823 45.022 1.00 94.00 217 ALA A O 1
ATOM 1718 N N . MET A 1 218 ? -35.292 9.246 43.412 1.00 93.62 218 MET A N 1
ATOM 1719 C CA . MET A 1 218 ? -35.843 10.558 43.077 1.00 93.62 218 MET A CA 1
ATOM 1720 C C . MET A 1 218 ? -37.199 10.438 42.377 1.00 93.62 218 MET A C 1
ATOM 1722 O O . MET A 1 218 ? -38.131 11.142 42.759 1.00 93.62 218 MET A O 1
ATOM 1726 N N . VAL A 1 219 ? -37.319 9.561 41.376 1.00 92.62 219 VAL A N 1
ATOM 1727 C CA . VAL A 1 219 ? -38.578 9.342 40.651 1.00 92.62 219 VAL A CA 1
ATOM 1728 C C . VAL A 1 219 ? -39.663 8.810 41.585 1.00 92.62 219 VAL A C 1
ATOM 1730 O O . VAL A 1 219 ? -40.763 9.354 41.578 1.00 92.62 219 VAL A O 1
ATOM 1733 N N . ASP A 1 220 ? -39.355 7.829 42.436 1.00 92.56 220 ASP A N 1
ATOM 1734 C CA . ASP A 1 220 ? -40.320 7.283 43.401 1.00 92.56 220 ASP A CA 1
ATOM 1735 C C . ASP A 1 220 ? -40.859 8.383 44.328 1.00 92.56 220 ASP A C 1
ATOM 1737 O O . ASP A 1 220 ? -42.068 8.525 44.504 1.00 92.56 220 ASP A O 1
ATOM 1741 N N . ARG A 1 221 ? -39.977 9.262 44.821 1.00 91.38 221 ARG A N 1
ATOM 1742 C CA . ARG A 1 221 ? -40.364 10.409 45.655 1.00 91.38 221 ARG A CA 1
ATOM 1743 C C . ARG A 1 221 ? -41.231 11.432 44.915 1.00 91.38 221 ARG A C 1
ATOM 1745 O O . ARG A 1 221 ? -42.072 12.080 45.539 1.00 91.38 221 ARG A O 1
ATOM 1752 N N . LEU A 1 222 ? -40.997 11.647 43.620 1.00 88.38 222 LEU A N 1
ATOM 1753 C CA . LEU A 1 222 ? -41.822 12.542 42.801 1.00 88.38 222 LEU A CA 1
ATOM 1754 C C . LEU A 1 222 ? -43.223 11.950 42.594 1.00 88.38 222 LEU A C 1
ATOM 1756 O O . LEU A 1 222 ? -44.207 12.664 42.769 1.00 88.38 222 LEU A O 1
ATOM 1760 N N . LEU A 1 223 ? -43.311 10.643 42.328 1.00 87.50 223 LEU A N 1
ATOM 1761 C CA . LEU A 1 223 ? -44.578 9.924 42.167 1.00 87.50 223 LEU A CA 1
ATOM 1762 C C . LEU A 1 223 ? -45.388 9.865 43.474 1.00 87.50 223 LEU A C 1
ATOM 1764 O O . LEU A 1 223 ? -46.604 10.051 43.458 1.00 87.50 223 LEU A O 1
ATOM 1768 N N . GLU A 1 224 ? -44.729 9.666 44.619 1.00 86.06 224 GLU A N 1
ATOM 1769 C CA . GLU A 1 224 ? -45.380 9.721 45.933 1.00 86.06 224 GLU A CA 1
ATOM 1770 C C . GLU A 1 224 ? -45.956 11.114 46.221 1.00 86.06 224 GLU A C 1
ATOM 1772 O O . GLU A 1 224 ? -47.101 11.232 46.658 1.00 86.06 224 GLU A O 1
ATOM 1777 N N . LYS A 1 225 ? -45.208 12.186 45.929 1.00 81.25 225 LYS A N 1
ATOM 1778 C CA . LYS A 1 225 ? -45.688 13.564 46.123 1.00 81.25 225 LYS A CA 1
ATOM 1779 C C . LYS A 1 225 ? -46.901 13.892 45.254 1.00 81.25 225 LYS A C 1
ATOM 1781 O O . LYS A 1 225 ? -47.824 14.516 45.770 1.00 81.25 225 LYS A O 1
ATOM 1786 N N . ASP A 1 226 ? -46.913 13.440 44.002 1.00 76.00 226 ASP A N 1
ATOM 1787 C CA . ASP A 1 226 ? -48.033 13.634 43.073 1.00 76.00 226 ASP A CA 1
ATOM 1788 C C . ASP A 1 226 ? -49.300 12.889 43.525 1.00 76.00 226 ASP A C 1
ATOM 1790 O O . ASP A 1 226 ? -50.417 13.406 43.469 1.00 76.00 226 ASP A O 1
ATOM 1794 N N . SER A 1 227 ? -49.135 11.682 44.075 1.00 67.19 227 SER A N 1
ATOM 1795 C CA . SER A 1 227 ? -50.258 10.929 44.644 1.00 67.19 227 SER A CA 1
ATOM 1796 C C . SER A 1 227 ? -50.883 11.628 45.860 1.00 67.19 227 SER A C 1
ATOM 1798 O O . SER A 1 227 ? -52.097 11.593 46.033 1.00 67.19 227 SER A O 1
ATOM 1800 N N . VAL A 1 228 ? -50.079 12.322 46.677 1.00 63.34 228 VAL A N 1
ATOM 1801 C CA . VAL A 1 228 ? -50.545 13.030 47.881 1.00 63.34 228 VAL A CA 1
ATOM 1802 C C . VAL A 1 228 ? -51.136 14.407 47.554 1.00 63.34 228 VAL A C 1
ATOM 1804 O O . VAL A 1 228 ? -52.087 14.817 48.222 1.00 63.34 228 VAL A O 1
ATOM 1807 N N . SER A 1 229 ? -50.629 15.124 46.544 1.00 59.44 229 SER A N 1
ATOM 1808 C CA . SER A 1 229 ? -51.232 16.387 46.083 1.00 59.44 229 SER A CA 1
ATOM 1809 C C . SER A 1 229 ? -52.613 16.169 45.465 1.00 59.44 229 SER A C 1
ATOM 1811 O O . SER A 1 229 ? -53.536 16.905 45.803 1.00 59.44 229 SER A O 1
ATOM 1813 N N . ASN A 1 230 ? -52.793 15.105 44.677 1.00 55.12 230 ASN A N 1
ATOM 1814 C CA . ASN A 1 230 ? -54.088 14.762 44.078 1.00 55.12 230 ASN A CA 1
ATOM 1815 C C . ASN A 1 230 ? -55.157 14.339 45.112 1.00 55.12 230 ASN A C 1
ATOM 1817 O O . ASN A 1 230 ? -56.349 14.465 44.847 1.00 55.12 230 ASN A O 1
ATOM 1821 N N . ILE A 1 231 ? -54.762 13.869 46.304 1.00 55.69 231 ILE A N 1
ATOM 1822 C CA . ILE A 1 231 ? -55.701 13.513 47.389 1.00 55.69 231 ILE A CA 1
ATOM 1823 C C . ILE A 1 231 ? -56.157 14.755 48.178 1.00 55.69 231 ILE A C 1
ATOM 1825 O O . ILE A 1 231 ? -57.277 14.782 48.683 1.00 55.69 231 ILE A O 1
ATOM 1829 N N . LYS A 1 232 ? -55.326 15.804 48.273 1.00 52.12 232 LYS A N 1
ATOM 1830 C CA . LYS A 1 232 ? -55.637 17.015 49.058 1.00 52.12 232 LYS A CA 1
ATOM 1831 C C . LYS A 1 232 ? -56.516 18.041 48.335 1.00 52.12 232 LYS A C 1
ATOM 1833 O O . LYS A 1 232 ? -57.080 18.896 49.005 1.00 52.12 232 LYS A O 1
ATOM 1838 N N . GLU A 1 233 ? -56.680 17.954 47.015 1.00 47.53 233 GLU A N 1
ATOM 1839 C CA . GLU A 1 233 ? -57.619 18.814 46.266 1.00 47.53 233 GLU A CA 1
ATOM 1840 C C . GLU A 1 233 ? -59.090 18.346 46.356 1.00 47.53 233 GLU A C 1
ATOM 1842 O O . GLU A 1 233 ? -59.989 19.032 45.875 1.00 47.53 233 GLU A O 1
ATOM 1847 N N . GLY A 1 234 ? -59.361 17.202 47.001 1.00 43.34 234 GLY A N 1
ATOM 1848 C CA . GLY A 1 234 ? -60.707 16.633 47.152 1.00 43.34 234 GLY A CA 1
ATOM 1849 C C . GLY A 1 234 ? -61.510 17.075 48.387 1.00 43.34 234 GLY A C 1
ATOM 1850 O O . GLY A 1 234 ? -62.697 16.761 48.457 1.00 43.34 234 GLY A O 1
ATOM 1851 N N . GLU A 1 235 ? -60.920 17.797 49.347 1.00 42.22 235 GLU A N 1
ATOM 1852 C CA . GLU A 1 235 ? -61.610 18.277 50.560 1.00 42.22 235 GLU A CA 1
ATOM 1853 C C . GLU A 1 235 ? -61.474 19.806 50.696 1.00 42.22 235 GLU A C 1
ATOM 1855 O O . GLU A 1 235 ? -60.420 20.330 51.050 1.00 42.22 235 GLU A O 1
ATOM 1860 N N . ASN A 1 236 ? -62.557 20.531 50.400 1.00 39.50 236 ASN A N 1
ATOM 1861 C CA . ASN A 1 236 ? -62.672 21.980 50.595 1.00 39.50 236 ASN A CA 1
ATOM 1862 C C . ASN A 1 236 ? -63.093 22.320 52.036 1.00 39.50 236 ASN A C 1
ATOM 1864 O O . ASN A 1 236 ? -64.111 21.804 52.492 1.00 39.50 236 ASN A O 1
ATOM 1868 N N . ASP A 1 237 ? -62.423 23.296 52.661 1.00 33.06 237 ASP A N 1
ATOM 1869 C CA . ASP A 1 237 ? -63.099 24.467 53.253 1.00 33.06 237 ASP A CA 1
ATOM 1870 C C . ASP A 1 237 ? -62.116 25.654 53.446 1.00 33.06 237 ASP A C 1
ATOM 1872 O O . ASP A 1 237 ? -60.922 25.425 53.668 1.00 33.06 237 ASP A O 1
ATOM 1876 N N . PRO A 1 238 ? -62.556 26.930 53.348 1.00 52.09 238 PRO A N 1
ATOM 1877 C CA . PRO A 1 238 ? -61.670 28.088 53.347 1.00 52.09 238 PRO A CA 1
ATOM 1878 C C . PRO A 1 238 ? -61.528 28.695 54.750 1.00 52.09 238 PRO A C 1
ATOM 1880 O O . PRO A 1 238 ? -62.508 29.113 55.364 1.00 52.09 238 PRO A O 1
ATOM 1883 N N . SER A 1 239 ? -60.298 28.860 55.237 1.00 34.03 239 SER A N 1
ATOM 1884 C CA . SER A 1 239 ? -60.023 29.790 56.337 1.00 34.03 239 SER A CA 1
ATOM 1885 C C . SER A 1 239 ? -58.696 30.501 56.134 1.00 34.03 239 SER A C 1
ATOM 1887 O O . SER A 1 239 ? -57.663 29.892 55.871 1.00 34.03 239 SER A O 1
ATOM 1889 N N . ALA A 1 240 ? -58.766 31.821 56.261 1.00 42.34 240 ALA A N 1
ATOM 1890 C CA . ALA A 1 240 ? -57.665 32.754 56.167 1.00 42.34 240 ALA A CA 1
ATOM 1891 C C . ALA A 1 240 ? -56.640 32.595 57.306 1.00 42.34 240 ALA A C 1
ATOM 1893 O O . ALA A 1 240 ? -57.006 32.260 58.432 1.00 42.34 240 ALA A O 1
ATOM 1894 N N . ALA A 1 241 ? -55.406 32.986 56.965 1.00 36.06 241 ALA A N 1
ATOM 1895 C CA . ALA A 1 241 ? -54.296 33.486 57.787 1.00 36.06 241 ALA A CA 1
ATOM 1896 C C . ALA A 1 241 ? -53.022 32.621 57.780 1.00 36.06 241 ALA A C 1
ATOM 1898 O O . ALA A 1 241 ? -53.010 31.481 58.228 1.00 36.06 241 ALA A O 1
ATOM 1899 N N . ASP A 1 242 ? -51.961 33.266 57.282 1.00 36.47 242 ASP A N 1
ATOM 1900 C CA . ASP A 1 242 ? -50.533 33.098 57.562 1.00 36.47 242 ASP A CA 1
ATOM 1901 C C . ASP A 1 242 ? -49.954 31.691 57.723 1.00 36.47 242 ASP A C 1
ATOM 1903 O O . ASP A 1 242 ? -50.088 31.056 58.762 1.00 36.47 242 ASP A O 1
ATOM 1907 N N . CYS A 1 243 ? -49.107 31.316 56.760 1.00 27.08 243 CYS A N 1
ATOM 1908 C CA . CYS A 1 243 ? -47.754 30.832 57.040 1.00 27.08 243 CYS A CA 1
ATOM 1909 C C . CYS A 1 243 ? -46.909 30.888 55.760 1.00 27.08 243 CYS A C 1
ATOM 1911 O O . CYS A 1 243 ? -47.115 30.126 54.818 1.00 27.08 243 CYS A O 1
ATOM 1913 N N . ASN A 1 244 ? -45.914 31.775 55.756 1.00 36.34 244 ASN A N 1
ATOM 1914 C CA . ASN A 1 244 ? -44.763 31.692 54.866 1.00 36.34 244 ASN A CA 1
ATOM 1915 C C . ASN A 1 244 ? -44.039 30.358 55.106 1.00 36.34 244 ASN A C 1
ATOM 1917 O O . ASN A 1 244 ? -43.180 30.259 55.979 1.00 36.34 244 ASN A O 1
ATOM 1921 N N . VAL A 1 245 ? -44.362 29.337 54.319 1.00 31.66 245 VAL A N 1
ATOM 1922 C CA . VAL A 1 245 ? -43.480 28.193 54.091 1.00 31.66 245 VAL A CA 1
ATOM 1923 C C . VAL A 1 245 ? -43.259 28.135 52.593 1.00 31.66 245 VAL A C 1
ATOM 1925 O O . VAL A 1 245 ? -44.192 27.890 51.833 1.00 31.66 245 VAL A O 1
ATOM 1928 N N . LEU A 1 246 ? -42.024 28.418 52.175 1.00 33.34 246 LEU A N 1
ATOM 1929 C CA . LEU A 1 246 ? -41.562 28.223 50.806 1.00 33.34 246 LEU A CA 1
ATOM 1930 C C . LEU A 1 246 ? -42.054 26.859 50.304 1.00 33.34 246 LEU A C 1
ATOM 1932 O O . LEU A 1 246 ? -41.556 25.814 50.724 1.00 33.34 246 LEU A O 1
ATOM 1936 N N . HIS A 1 247 ? -43.003 26.866 49.372 1.00 40.09 247 HIS A N 1
ATOM 1937 C CA . HIS A 1 247 ? -43.208 25.738 48.483 1.00 40.09 247 HIS A CA 1
ATOM 1938 C C . HIS A 1 247 ? -41.969 25.660 47.586 1.00 40.09 247 HIS A C 1
ATOM 1940 O O . HIS A 1 247 ? -41.954 26.184 46.477 1.00 40.09 247 HIS A O 1
ATOM 1946 N N . THR A 1 248 ? -40.908 25.000 48.052 1.00 42.41 248 THR A N 1
ATOM 1947 C CA . THR A 1 248 ? -39.801 24.560 47.191 1.00 42.41 248 THR A CA 1
ATOM 1948 C C . THR A 1 248 ? -40.274 23.349 46.374 1.00 42.41 248 THR A C 1
ATOM 1950 O O . THR A 1 248 ? -39.716 22.256 46.448 1.00 42.41 248 THR A O 1
ATOM 1953 N N . GLY A 1 249 ? -41.379 23.512 45.646 1.00 46.75 249 GLY A N 1
ATOM 1954 C CA . GLY A 1 249 ? -41.881 22.558 44.666 1.00 46.75 249 GLY A CA 1
ATOM 1955 C C . GLY A 1 249 ? -41.151 22.787 43.354 1.00 46.75 249 GLY A C 1
ATOM 1956 O O . GLY A 1 249 ? -41.728 23.327 42.420 1.00 46.75 249 GLY A O 1
ATOM 1957 N N . GLY A 1 250 ? -39.853 22.474 43.317 1.00 59.16 250 GLY A N 1
ATOM 1958 C CA . GLY A 1 250 ? -39.079 22.558 42.081 1.00 59.16 250 GLY A CA 1
ATOM 1959 C C . GLY A 1 250 ? -39.655 21.609 41.031 1.00 59.16 250 GLY A C 1
ATOM 1960 O O . GLY A 1 250 ? -39.996 20.471 41.370 1.00 59.16 250 GLY A O 1
ATOM 1961 N N . ASP A 1 251 ? -39.745 22.087 39.790 1.00 83.38 251 ASP A N 1
ATOM 1962 C CA . ASP A 1 251 ? -40.167 21.327 38.612 1.00 83.38 251 ASP A CA 1
ATOM 1963 C C . ASP A 1 251 ? -39.483 19.945 38.563 1.00 83.38 251 ASP A C 1
ATOM 1965 O O . ASP A 1 251 ? -38.309 19.813 38.930 1.00 83.38 251 ASP A O 1
ATOM 1969 N N . TRP A 1 252 ? -40.208 18.893 38.158 1.00 89.62 252 TRP A N 1
ATOM 1970 C CA . TRP A 1 252 ? -39.693 17.511 38.170 1.00 89.62 252 TRP A CA 1
ATOM 1971 C C . TRP A 1 252 ? -38.397 17.403 37.362 1.00 89.62 252 TRP A C 1
ATOM 1973 O O . TRP A 1 252 ? -37.466 16.694 37.755 1.00 89.62 252 TRP A O 1
ATOM 1983 N N . TYR A 1 253 ? -38.325 18.160 36.265 1.00 90.25 253 TYR A N 1
ATOM 1984 C CA . TYR A 1 253 ? -37.148 18.281 35.418 1.00 90.25 253 TYR A CA 1
ATOM 1985 C C . TYR A 1 253 ? -35.922 18.802 36.185 1.00 90.25 253 TYR A C 1
ATOM 1987 O O . TYR A 1 253 ? -34.880 18.153 36.163 1.00 90.25 253 TYR A O 1
ATOM 1995 N N . GLU A 1 254 ? -36.044 19.909 36.924 1.00 90.94 254 GLU A N 1
ATOM 1996 C CA . GLU A 1 254 ? -34.938 20.535 37.674 1.00 90.94 254 GLU A CA 1
ATOM 1997 C C . GLU A 1 254 ? -34.346 19.602 38.744 1.00 90.94 254 GLU A C 1
ATOM 1999 O O . GLU A 1 254 ? -33.141 19.616 39.003 1.00 90.94 254 GLU A O 1
ATOM 2004 N N . GLN A 1 255 ? -35.174 18.744 39.350 1.00 90.25 255 GLN A N 1
ATOM 2005 C CA . GLN A 1 255 ? -34.711 17.770 40.346 1.00 90.25 255 GLN A CA 1
ATOM 2006 C C . GLN A 1 255 ? -34.042 16.537 39.719 1.00 90.25 255 GLN A C 1
ATOM 2008 O O . GLN A 1 255 ? -33.110 15.980 40.306 1.00 90.25 255 GLN A O 1
ATOM 2013 N N . LEU A 1 256 ? -34.506 16.093 38.547 1.00 93.00 256 LEU A N 1
ATOM 2014 C CA . LEU A 1 256 ? -33.989 14.899 37.868 1.00 93.00 256 LEU A CA 1
ATOM 2015 C C . LEU A 1 256 ? -32.770 15.187 36.992 1.00 93.00 256 LEU A C 1
ATOM 2017 O O . LEU A 1 256 ? -31.875 14.345 36.907 1.00 93.00 256 LEU A O 1
ATOM 2021 N N . TYR A 1 257 ? -32.705 16.367 36.379 1.00 94.12 257 TYR A N 1
ATOM 2022 C CA . TYR A 1 257 ? -31.637 16.773 35.470 1.00 94.12 257 TYR A CA 1
ATOM 2023 C C . TYR A 1 257 ? -30.221 16.503 36.014 1.00 94.12 257 TYR A C 1
ATOM 2025 O O . TYR A 1 257 ? -29.487 15.749 35.369 1.00 94.12 257 TYR A O 1
ATOM 2033 N N . PRO A 1 258 ? -29.816 16.991 37.207 1.00 95.56 258 PRO A N 1
ATOM 2034 C CA . PRO A 1 258 ? -28.459 16.761 37.711 1.00 95.56 258 PRO A CA 1
ATOM 2035 C C . PRO A 1 258 ? -28.146 15.276 37.962 1.00 95.56 258 PRO A C 1
ATOM 2037 O O . PRO A 1 258 ? -27.007 14.844 37.770 1.00 95.56 258 PRO A O 1
ATOM 2040 N N . LEU A 1 259 ? -29.142 14.470 38.347 1.00 95.12 259 LEU A N 1
ATOM 2041 C CA . LEU A 1 259 ? -28.965 13.032 38.569 1.00 95.12 259 LEU A CA 1
ATOM 2042 C C . LEU A 1 259 ? -28.782 12.278 37.25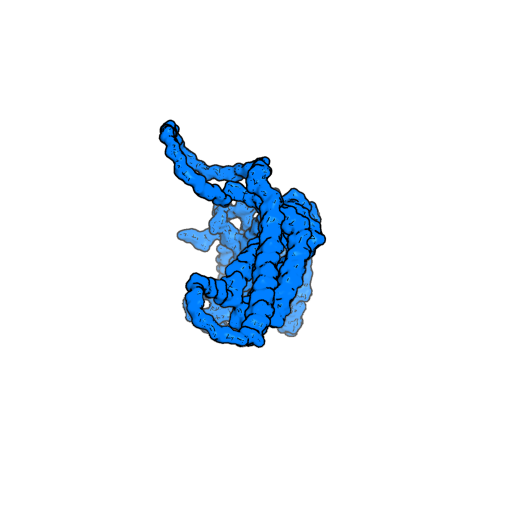0 1.00 95.12 259 LEU A C 1
ATOM 2044 O O . LEU A 1 259 ? -27.919 11.407 37.153 1.00 95.12 259 LEU A O 1
ATOM 2048 N N . VAL A 1 260 ? -29.555 12.645 36.227 1.00 94.81 260 VAL A N 1
ATOM 2049 C CA . VAL A 1 260 ? -29.456 12.053 34.890 1.00 94.81 260 VAL A CA 1
ATOM 2050 C C . VAL A 1 260 ? -28.127 12.407 34.221 1.00 94.81 260 VAL A C 1
ATOM 2052 O O . VAL A 1 260 ? -27.504 11.536 33.612 1.00 94.81 260 VAL A O 1
ATOM 2055 N N . ILE A 1 261 ? -27.648 13.646 34.367 1.00 94.19 261 ILE A N 1
ATOM 2056 C CA . ILE A 1 261 ? -26.314 14.034 33.886 1.00 94.19 261 ILE A CA 1
ATOM 2057 C C . ILE A 1 261 ? -25.225 13.232 34.610 1.00 94.19 261 ILE A C 1
ATOM 2059 O O . ILE A 1 261 ? -24.376 12.636 33.952 1.00 94.19 261 ILE A O 1
ATOM 2063 N N . THR A 1 262 ? -25.309 13.107 35.939 1.00 94.75 262 THR A N 1
ATOM 2064 C CA . THR A 1 262 ? -24.354 12.300 36.721 1.00 94.75 262 THR A CA 1
ATOM 2065 C C . THR A 1 262 ? -24.312 10.842 36.247 1.00 94.75 262 THR A C 1
ATOM 2067 O O . THR A 1 262 ? -23.231 10.260 36.137 1.00 94.75 262 THR A O 1
ATOM 2070 N N . LEU A 1 263 ? -25.470 10.254 35.920 1.00 93.50 263 LEU A N 1
ATOM 2071 C CA . LEU A 1 263 ? -25.557 8.896 35.380 1.00 93.50 263 LEU A CA 1
ATOM 2072 C C . LEU A 1 263 ? -24.842 8.788 34.030 1.00 93.50 263 LEU A C 1
ATOM 2074 O O . LEU A 1 263 ? -24.031 7.879 33.836 1.00 93.50 263 LEU A O 1
ATOM 2078 N N . LYS A 1 264 ? -25.102 9.732 33.115 1.00 93.25 264 LYS A N 1
ATOM 2079 C CA . LYS A 1 264 ? -24.444 9.786 31.802 1.00 93.25 264 LYS A CA 1
ATOM 2080 C C . LYS A 1 264 ? -22.926 9.916 31.932 1.00 93.25 264 LYS A C 1
ATOM 2082 O O . LYS A 1 264 ? -22.207 9.207 31.228 1.00 93.25 264 LYS A O 1
ATOM 2087 N N . ASP A 1 265 ? -22.442 10.749 32.849 1.00 93.81 265 ASP A N 1
ATOM 2088 C CA . ASP A 1 265 ? -21.008 10.950 33.082 1.00 93.81 265 ASP A CA 1
ATOM 2089 C C . ASP A 1 265 ? -20.342 9.688 33.645 1.00 93.81 265 ASP A C 1
ATOM 2091 O O . ASP A 1 265 ? -19.326 9.230 33.114 1.00 93.81 265 ASP A O 1
ATOM 2095 N N . CYS A 1 266 ? -20.956 9.062 34.656 1.00 92.19 266 CYS A N 1
ATOM 2096 C CA . CYS A 1 266 ? -20.479 7.803 35.237 1.00 92.19 266 CYS A CA 1
ATOM 2097 C C . CYS A 1 266 ? -20.381 6.697 34.175 1.00 92.19 266 CYS A C 1
ATOM 2099 O O . CYS A 1 266 ? -19.394 5.963 34.100 1.00 92.19 266 CYS A O 1
ATOM 2101 N N . MET A 1 267 ? -21.384 6.596 33.303 1.00 90.75 267 MET A N 1
ATOM 2102 C CA . MET A 1 267 ? -21.354 5.664 32.180 1.00 90.75 267 MET A CA 1
ATOM 2103 C C . MET A 1 267 ? -20.298 6.022 31.133 1.00 90.75 267 MET A C 1
ATOM 2105 O O . MET A 1 267 ? -19.637 5.130 30.598 1.00 90.75 267 MET A O 1
ATOM 2109 N N . GLY A 1 268 ? -20.129 7.309 30.829 1.00 91.44 268 GLY A N 1
ATOM 2110 C CA . GLY A 1 268 ? -19.119 7.804 29.899 1.00 91.44 268 GLY A CA 1
ATOM 2111 C C . GLY A 1 268 ? -17.702 7.431 30.334 1.00 91.44 268 GLY A C 1
ATOM 2112 O O . GLY A 1 268 ? -16.886 7.025 29.500 1.00 91.44 268 GLY A O 1
ATOM 2113 N N . GLU A 1 269 ? -17.422 7.484 31.635 1.00 90.56 269 GLU A N 1
ATOM 2114 C CA . GLU A 1 269 ? -16.135 7.072 32.194 1.00 90.56 269 GLU A CA 1
ATOM 2115 C C . GLU A 1 269 ? -15.887 5.564 32.023 1.00 90.56 269 GLU A C 1
ATOM 2117 O O . GLU A 1 269 ? -14.838 5.164 31.503 1.00 90.56 269 GLU A O 1
ATOM 2122 N N . VAL A 1 270 ? -16.875 4.728 32.368 1.00 90.06 270 VAL A N 1
ATOM 2123 C CA . VAL A 1 270 ? -16.824 3.268 32.164 1.00 90.06 270 VAL A CA 1
ATOM 2124 C C . VAL A 1 270 ? -16.594 2.931 30.691 1.00 90.06 270 VAL A C 1
ATOM 2126 O O . VAL A 1 270 ? -15.690 2.158 30.365 1.00 90.06 270 VAL A O 1
ATOM 2129 N N . VAL A 1 271 ? -17.359 3.549 29.787 1.00 91.62 271 VAL A N 1
ATOM 2130 C CA . VAL A 1 271 ? -17.223 3.353 28.339 1.00 91.62 271 VAL A CA 1
ATOM 2131 C C . VAL A 1 271 ? -15.828 3.736 27.859 1.00 91.62 271 VAL A C 1
ATOM 2133 O O . VAL A 1 271 ? -15.231 3.007 27.068 1.00 91.62 271 VAL A O 1
ATOM 2136 N N . THR A 1 272 ? -15.295 4.866 28.316 1.00 91.56 272 THR A N 1
ATOM 2137 C CA . THR A 1 272 ? -13.980 5.351 27.884 1.00 91.56 272 THR A CA 1
ATOM 2138 C C . THR A 1 272 ? -12.880 4.366 28.271 1.00 91.56 272 THR A C 1
ATOM 2140 O O . THR A 1 272 ? -12.075 3.974 27.423 1.00 91.56 272 THR A O 1
ATOM 2143 N N . ARG A 1 273 ? -12.878 3.901 29.523 1.00 89.62 273 ARG A N 1
ATOM 2144 C CA . ARG A 1 273 ? -11.899 2.928 30.030 1.00 89.62 273 ARG A CA 1
ATOM 2145 C C . ARG A 1 273 ? -12.054 1.553 29.364 1.00 89.62 273 ARG A C 1
ATOM 2147 O O . ARG A 1 273 ? -11.059 0.941 28.967 1.00 89.62 273 ARG A O 1
ATOM 2154 N N . ALA A 1 274 ? -13.286 1.088 29.154 1.00 90.25 274 ALA A N 1
ATOM 2155 C CA . ALA A 1 274 ? -13.559 -0.151 28.426 1.00 90.25 274 ALA A CA 1
ATOM 2156 C C . ALA A 1 274 ? -13.092 -0.065 26.960 1.00 90.25 274 ALA A C 1
ATOM 2158 O O . ALA A 1 274 ? -12.409 -0.964 26.478 1.00 90.25 274 ALA A O 1
ATOM 2159 N N . LYS A 1 275 ? -13.358 1.044 26.253 1.00 91.88 275 LYS A N 1
ATOM 2160 C CA . LYS A 1 275 ? -12.855 1.255 24.882 1.00 91.88 275 LYS A CA 1
ATOM 2161 C C . LYS A 1 275 ? -11.329 1.225 24.829 1.00 91.88 275 LYS A C 1
ATOM 2163 O O . LYS A 1 275 ? -10.773 0.558 23.962 1.00 91.88 275 LYS A O 1
ATOM 2168 N N . GLN A 1 276 ? -10.654 1.919 25.746 1.00 90.75 276 GLN A N 1
ATOM 2169 C CA . GLN A 1 276 ? -9.189 1.968 25.794 1.00 90.75 276 GLN A CA 1
ATOM 2170 C C . GLN A 1 276 ? -8.567 0.587 26.029 1.00 90.75 276 GLN A C 1
ATOM 2172 O O . GLN A 1 276 ? -7.637 0.205 25.321 1.00 90.75 276 GLN A O 1
ATOM 2177 N N . SER A 1 277 ? -9.092 -0.178 26.984 1.00 90.19 277 SER A N 1
ATOM 2178 C CA . SER A 1 277 ? -8.589 -1.519 27.299 1.00 90.19 277 SER A CA 1
ATOM 2179 C C . SER A 1 277 ? -8.881 -2.539 26.199 1.00 90.19 277 SER A C 1
ATOM 2181 O O . SER A 1 277 ? -7.984 -3.280 25.810 1.00 90.19 277 SER A O 1
ATOM 2183 N N . MET A 1 278 ? -10.085 -2.546 25.621 1.00 92.50 278 MET A N 1
ATOM 2184 C CA . MET A 1 278 ? -10.403 -3.458 24.515 1.00 92.50 278 MET A CA 1
ATOM 2185 C C . MET A 1 278 ? -9.620 -3.107 23.247 1.00 92.50 278 MET A C 1
ATOM 2187 O O . MET A 1 278 ? -9.121 -4.000 22.567 1.00 92.50 278 MET A O 1
ATOM 2191 N N . ALA A 1 279 ? -9.432 -1.818 22.947 1.00 90.38 279 ALA A N 1
ATOM 2192 C CA . ALA A 1 279 ? -8.551 -1.399 21.861 1.00 90.38 279 ALA A CA 1
ATOM 2193 C C . ALA A 1 279 ? -7.103 -1.847 22.109 1.00 90.38 279 ALA A C 1
ATOM 2195 O O . ALA A 1 279 ? -6.445 -2.304 21.180 1.00 90.38 279 ALA A O 1
ATOM 2196 N N . PHE A 1 280 ? -6.619 -1.776 23.352 1.00 88.00 280 PHE A N 1
ATOM 2197 C CA . PHE A 1 280 ? -5.297 -2.279 23.717 1.00 88.00 280 PHE A CA 1
ATOM 2198 C C . PHE A 1 280 ? -5.159 -3.786 23.462 1.00 88.00 280 PHE A C 1
ATOM 2200 O O . PHE A 1 280 ? -4.179 -4.184 22.839 1.00 88.00 280 PHE A O 1
ATOM 2207 N N . VAL A 1 281 ? -6.147 -4.606 23.847 1.00 86.75 281 VAL A N 1
ATOM 2208 C CA . VAL A 1 281 ? -6.185 -6.054 23.542 1.00 86.75 281 VAL A CA 1
ATOM 2209 C C . VAL A 1 281 ? -6.038 -6.305 22.040 1.00 86.75 281 VAL A C 1
ATOM 2211 O O . VAL A 1 281 ? -5.187 -7.086 21.619 1.00 86.75 281 VAL A O 1
ATOM 2214 N N . LEU A 1 282 ? -6.818 -5.595 21.219 1.00 86.44 282 LEU A N 1
ATOM 2215 C CA . LEU A 1 282 ? -6.769 -5.736 19.759 1.00 86.44 282 LEU A CA 1
ATOM 2216 C C . LEU A 1 282 ? -5.446 -5.233 19.160 1.00 86.44 282 LEU A C 1
ATOM 2218 O O . LEU A 1 282 ? -4.955 -5.785 18.179 1.00 86.44 282 LEU A O 1
ATOM 2222 N N . LEU A 1 283 ? -4.845 -4.193 19.742 1.00 83.62 283 LEU A N 1
ATOM 2223 C CA . LEU A 1 283 ? -3.552 -3.668 19.303 1.00 83.62 283 LEU A CA 1
ATOM 2224 C C . LEU A 1 283 ? -2.389 -4.584 19.685 1.00 83.62 283 LEU A C 1
ATOM 2226 O O . LEU A 1 283 ? -1.424 -4.638 18.931 1.00 83.62 283 LEU A O 1
ATOM 2230 N N . GLN A 1 284 ? -2.466 -5.317 20.799 1.00 77.31 284 GLN A N 1
ATOM 2231 C CA . GLN A 1 284 ? -1.443 -6.295 21.184 1.00 77.31 284 GLN A CA 1
ATOM 2232 C C . GLN A 1 284 ? -1.295 -7.404 20.120 1.00 77.31 284 GLN A C 1
ATOM 2234 O O . GLN A 1 284 ? -0.172 -7.763 19.759 1.00 77.31 284 GLN A O 1
ATOM 2239 N N . GLU A 1 285 ? -2.395 -7.857 19.507 1.00 68.44 285 GLU A N 1
ATOM 2240 C CA . GLU A 1 285 ? -2.354 -8.788 18.362 1.00 68.44 285 GLU A CA 1
ATOM 2241 C C . GLU A 1 285 ? -1.518 -8.231 17.190 1.00 68.44 285 GLU A C 1
ATOM 2243 O O . GLU A 1 285 ? -0.779 -8.961 16.528 1.00 68.44 285 GLU A O 1
ATOM 2248 N N . LEU A 1 286 ? -1.576 -6.916 16.967 1.00 64.81 286 LEU A N 1
ATOM 2249 C CA . LEU A 1 286 ? -0.882 -6.233 15.872 1.00 64.81 286 LEU A CA 1
ATOM 2250 C C . LEU A 1 286 ? 0.543 -5.778 16.245 1.00 64.81 286 LEU A C 1
ATOM 2252 O O . LEU A 1 286 ? 1.406 -5.658 15.372 1.00 64.81 286 LEU A O 1
ATOM 2256 N N . ALA A 1 287 ? 0.812 -5.524 17.527 1.00 65.56 287 ALA A N 1
ATOM 2257 C CA . ALA A 1 287 ? 2.028 -4.869 18.007 1.00 65.56 287 ALA A CA 1
ATOM 2258 C C . ALA A 1 287 ? 3.287 -5.740 17.886 1.00 65.56 287 ALA A C 1
ATOM 2260 O O . ALA A 1 287 ? 4.357 -5.203 17.593 1.00 65.56 287 ALA A O 1
ATOM 2261 N N . CYS A 1 288 ? 3.170 -7.067 18.040 1.00 60.38 288 CYS A N 1
ATOM 2262 C CA . CYS A 1 288 ? 4.310 -8.001 18.016 1.00 60.38 288 CYS A CA 1
ATOM 2263 C C . CYS A 1 288 ? 5.154 -7.886 16.741 1.00 60.38 288 CYS A C 1
ATOM 2265 O O . CYS A 1 288 ? 6.366 -8.076 16.773 1.00 60.38 288 CYS A O 1
ATOM 2267 N N . GLY A 1 289 ? 4.504 -7.587 15.612 1.00 65.44 289 GLY A N 1
ATOM 2268 C CA . GLY A 1 289 ? 5.144 -7.502 14.302 1.00 65.44 289 GLY A CA 1
ATOM 2269 C C . GLY A 1 289 ? 5.278 -6.084 13.759 1.00 65.44 289 GLY A C 1
ATOM 2270 O O . GLY A 1 289 ? 5.939 -5.907 12.740 1.00 65.44 289 GLY A O 1
ATOM 2271 N N . LEU A 1 290 ? 4.671 -5.074 14.393 1.00 71.69 290 LEU A N 1
ATOM 2272 C CA . LEU A 1 290 ? 4.522 -3.750 13.786 1.00 71.69 290 LEU A CA 1
ATOM 2273 C C . LEU A 1 290 ? 5.864 -3.042 13.526 1.00 71.69 290 LEU A C 1
ATOM 2275 O O . LEU A 1 290 ? 6.057 -2.596 12.396 1.00 71.69 290 LEU A O 1
ATOM 2279 N N . PRO A 1 291 ? 6.830 -2.970 14.467 1.00 77.00 291 PRO A N 1
ATOM 2280 C CA . PRO A 1 291 ? 8.106 -2.301 14.203 1.00 77.00 291 PRO A CA 1
ATOM 2281 C C . PRO A 1 291 ? 8.884 -2.955 13.056 1.00 77.00 291 PRO A C 1
ATOM 2283 O O . PRO A 1 291 ? 9.388 -2.270 12.169 1.00 77.00 291 PRO A O 1
ATOM 2286 N N . GLN A 1 292 ? 8.935 -4.288 13.035 1.00 79.31 292 GLN A N 1
ATOM 2287 C CA . GLN A 1 292 ? 9.641 -5.037 11.998 1.00 79.31 292 GLN A CA 1
ATOM 2288 C C . GLN A 1 292 ? 8.908 -4.945 10.654 1.00 79.31 292 GLN A C 1
ATOM 2290 O O . GLN A 1 292 ? 9.543 -4.713 9.630 1.00 79.31 292 GLN A O 1
ATOM 2295 N N . CYS A 1 293 ? 7.574 -4.998 10.656 1.00 81.00 293 CYS A N 1
ATOM 2296 C CA . CYS A 1 293 ? 6.741 -4.754 9.482 1.00 81.00 293 CYS A CA 1
ATOM 2297 C C . CYS A 1 293 ? 6.967 -3.352 8.903 1.00 81.00 293 CYS A C 1
ATOM 2299 O O . CYS A 1 293 ? 7.110 -3.214 7.691 1.00 81.00 293 CYS A O 1
ATOM 2301 N N . LEU A 1 294 ? 7.036 -2.313 9.742 1.00 84.81 294 LEU A N 1
ATOM 2302 C CA . LEU A 1 294 ? 7.292 -0.938 9.305 1.00 84.81 294 LEU A CA 1
ATOM 2303 C C . LEU A 1 294 ? 8.684 -0.796 8.681 1.00 84.81 294 LEU A C 1
ATOM 2305 O O . LEU A 1 294 ? 8.810 -0.177 7.628 1.00 84.81 294 LEU A O 1
ATOM 2309 N N . MET A 1 295 ? 9.713 -1.412 9.271 1.00 88.69 295 MET A N 1
ATOM 2310 C CA . MET A 1 295 ? 11.066 -1.415 8.696 1.00 88.69 295 MET A CA 1
ATOM 2311 C C . MET A 1 295 ? 11.125 -2.143 7.350 1.00 88.69 295 MET A C 1
ATOM 2313 O O . MET A 1 295 ? 11.732 -1.641 6.406 1.00 88.69 295 MET A O 1
ATOM 2317 N N . LEU A 1 296 ? 10.451 -3.290 7.228 1.00 91.31 296 LEU A N 1
ATOM 2318 C CA . LEU A 1 296 ? 10.362 -4.022 5.961 1.00 91.31 296 LEU A CA 1
ATOM 2319 C C . LEU A 1 296 ? 9.561 -3.255 4.910 1.00 91.31 296 LEU A C 1
ATOM 2321 O O . LEU A 1 296 ? 9.934 -3.259 3.740 1.00 91.31 296 LEU A O 1
ATOM 2325 N N . THR A 1 297 ? 8.500 -2.566 5.328 1.00 91.06 297 THR A N 1
ATOM 2326 C CA . THR A 1 297 ? 7.699 -1.706 4.447 1.00 91.06 297 THR A CA 1
ATOM 2327 C C . THR A 1 297 ? 8.544 -0.551 3.926 1.00 91.06 297 THR A C 1
ATOM 2329 O O . THR A 1 297 ? 8.576 -0.330 2.723 1.00 91.06 297 THR A O 1
ATOM 2332 N N . LEU A 1 298 ? 9.306 0.118 4.797 1.00 93.62 298 LEU A N 1
ATOM 2333 C CA . LEU A 1 298 ? 10.219 1.185 4.391 1.00 93.62 298 LEU A CA 1
ATOM 2334 C C . LEU A 1 298 ? 11.272 0.675 3.398 1.00 93.62 298 LEU A C 1
ATOM 2336 O O . LEU A 1 298 ? 11.486 1.292 2.359 1.00 93.62 298 LEU A O 1
ATOM 2340 N N . ARG A 1 299 ? 11.899 -0.475 3.683 1.00 96.56 299 ARG A N 1
ATOM 2341 C CA . ARG A 1 299 ? 12.866 -1.106 2.771 1.00 96.56 299 ARG A CA 1
ATOM 2342 C C . ARG A 1 299 ? 12.244 -1.408 1.405 1.00 96.56 299 ARG A C 1
ATOM 2344 O O . ARG A 1 299 ? 12.868 -1.150 0.383 1.00 96.56 299 ARG A O 1
ATOM 2351 N N . ARG A 1 300 ? 11.011 -1.921 1.383 1.00 95.62 300 ARG A N 1
ATOM 2352 C CA . ARG A 1 300 ? 10.253 -2.192 0.153 1.00 95.62 300 ARG A CA 1
ATOM 2353 C C . ARG A 1 300 ? 9.941 -0.918 -0.625 1.00 95.62 300 ARG A C 1
ATOM 2355 O O . ARG A 1 300 ? 10.154 -0.901 -1.831 1.00 95.62 300 ARG A O 1
ATOM 2362 N N . ASP A 1 301 ? 9.513 0.143 0.056 1.00 94.94 301 ASP A N 1
ATOM 2363 C CA . ASP A 1 301 ? 9.202 1.438 -0.560 1.00 94.94 301 ASP A CA 1
ATOM 2364 C C . ASP A 1 301 ? 10.453 2.086 -1.188 1.00 94.94 301 ASP A C 1
ATOM 2366 O O . ASP A 1 301 ? 10.375 2.644 -2.281 1.00 94.94 301 ASP A O 1
ATOM 2370 N N . ILE A 1 302 ? 11.616 1.961 -0.539 1.00 96.31 302 ILE A N 1
ATOM 2371 C CA . ILE A 1 302 ? 12.913 2.424 -1.060 1.00 96.31 302 ILE A CA 1
ATOM 2372 C C . ILE A 1 302 ? 13.247 1.739 -2.384 1.00 96.31 302 ILE A C 1
ATOM 2374 O O . ILE A 1 302 ? 13.459 2.398 -3.403 1.00 96.31 302 ILE A O 1
ATOM 2378 N N . VAL A 1 303 ? 13.271 0.407 -2.372 1.00 96.88 303 VAL A N 1
ATOM 2379 C CA . VAL A 1 303 ? 13.629 -0.398 -3.543 1.00 96.88 303 VAL A CA 1
ATOM 2380 C C . VAL A 1 303 ? 12.622 -0.163 -4.671 1.00 96.88 303 VAL A C 1
ATOM 2382 O O . VAL A 1 303 ? 13.012 0.014 -5.824 1.00 96.88 303 VAL A O 1
ATOM 2385 N N . PHE A 1 304 ? 11.329 -0.106 -4.343 1.00 96.75 304 PHE A N 1
ATOM 2386 C CA . PHE A 1 304 ? 10.273 0.190 -5.306 1.00 96.75 304 PHE A CA 1
ATOM 2387 C C . PHE A 1 304 ? 10.446 1.574 -5.939 1.00 96.75 304 PHE A C 1
ATOM 2389 O O . PHE A 1 304 ? 10.366 1.686 -7.157 1.00 96.75 304 PHE A O 1
ATOM 2396 N N . SER A 1 305 ? 10.740 2.614 -5.151 1.00 96.31 305 SER A N 1
ATOM 2397 C CA . SER A 1 305 ? 10.986 3.974 -5.655 1.00 96.31 305 SER A CA 1
ATOM 2398 C C . SER A 1 305 ? 12.137 4.011 -6.664 1.00 96.31 305 SER A C 1
ATOM 2400 O O . SER A 1 305 ? 11.992 4.560 -7.758 1.00 96.31 305 SER A O 1
ATOM 2402 N N . GLN A 1 306 ? 13.262 3.368 -6.334 1.00 96.81 306 GLN A N 1
ATOM 2403 C CA . GLN A 1 306 ? 14.424 3.288 -7.223 1.00 96.81 306 GLN A CA 1
ATOM 2404 C C . GLN A 1 306 ? 14.087 2.552 -8.533 1.00 96.81 306 GLN A C 1
ATOM 2406 O O . GLN A 1 306 ? 14.422 3.029 -9.620 1.00 96.81 306 GLN A O 1
ATOM 2411 N N . ALA A 1 307 ? 13.382 1.417 -8.447 1.00 96.88 307 ALA A N 1
ATOM 2412 C CA . ALA A 1 307 ? 12.961 0.639 -9.612 1.00 96.88 307 ALA A CA 1
ATOM 2413 C C . ALA A 1 307 ? 11.946 1.401 -10.488 1.00 96.88 307 ALA A C 1
ATOM 2415 O O . ALA A 1 307 ? 12.070 1.419 -11.717 1.00 96.88 307 ALA A O 1
ATOM 2416 N N . LEU A 1 308 ? 10.980 2.074 -9.854 1.00 96.56 308 LEU A N 1
ATOM 2417 C CA . LEU A 1 308 ? 9.945 2.873 -10.507 1.00 96.56 308 LEU A CA 1
ATOM 2418 C C . LEU A 1 308 ? 10.551 4.055 -11.261 1.00 96.56 308 LEU A C 1
ATOM 2420 O O . LEU A 1 308 ? 10.145 4.325 -12.386 1.00 96.56 308 LEU A O 1
ATOM 2424 N N . ALA A 1 309 ? 11.544 4.737 -10.692 1.00 95.38 309 ALA A N 1
ATOM 2425 C CA . ALA A 1 309 ? 12.221 5.837 -11.371 1.00 95.38 309 ALA A CA 1
ATOM 2426 C C . ALA A 1 309 ? 12.879 5.380 -12.688 1.00 95.38 309 ALA A C 1
ATOM 2428 O O . ALA A 1 309 ? 12.725 6.042 -13.718 1.00 95.38 309 ALA A O 1
ATOM 2429 N N . GLY A 1 310 ? 13.539 4.214 -12.684 1.00 94.69 310 GLY A N 1
ATOM 2430 C CA . GLY A 1 310 ? 14.074 3.594 -13.901 1.00 94.69 310 GLY A CA 1
ATOM 2431 C C . GLY A 1 310 ? 12.978 3.235 -14.913 1.00 94.69 310 GLY A C 1
ATOM 2432 O O . GLY A 1 310 ? 13.108 3.558 -16.095 1.00 94.69 310 GLY A O 1
ATOM 2433 N N . LEU A 1 311 ? 11.871 2.643 -14.444 1.00 96.06 311 LEU A N 1
ATOM 2434 C CA . LEU A 1 311 ? 10.714 2.295 -15.276 1.00 96.06 311 LEU A CA 1
ATOM 2435 C C . LEU A 1 311 ? 10.105 3.525 -15.955 1.00 96.06 311 LEU A C 1
ATOM 2437 O O . LEU A 1 311 ? 9.883 3.516 -17.162 1.00 96.06 311 LEU A O 1
ATOM 2441 N N . VAL A 1 312 ? 9.819 4.577 -15.185 1.00 95.75 312 VAL A N 1
ATOM 2442 C CA . VAL A 1 312 ? 9.176 5.798 -15.686 1.00 95.75 312 VAL A CA 1
ATOM 2443 C C . VAL A 1 312 ? 10.083 6.496 -16.690 1.00 95.75 312 VAL A C 1
ATOM 2445 O O . VAL A 1 312 ? 9.617 6.865 -17.765 1.00 95.75 312 VAL A O 1
ATOM 2448 N N . CYS A 1 313 ? 11.381 6.604 -16.393 1.00 94.06 313 CYS A N 1
ATOM 2449 C CA . CYS A 1 313 ? 12.366 7.133 -17.333 1.00 94.06 313 CYS A CA 1
ATOM 2450 C C . CYS A 1 313 ? 12.330 6.356 -18.661 1.00 94.06 313 CYS A C 1
ATOM 2452 O O . CYS A 1 313 ? 12.162 6.949 -19.730 1.00 94.06 313 CYS A O 1
ATOM 2454 N N . GLY A 1 314 ? 12.381 5.021 -18.595 1.00 94.06 314 GLY A N 1
ATOM 2455 C CA . GLY A 1 314 ? 12.334 4.168 -19.781 1.00 94.06 314 GLY A CA 1
ATOM 2456 C C . GLY A 1 314 ? 11.034 4.229 -20.554 1.00 94.06 314 GLY A C 1
ATOM 2457 O O . GLY A 1 314 ? 11.066 4.327 -21.780 1.00 94.06 314 GLY A O 1
ATOM 2458 N N . PHE A 1 315 ? 9.900 4.256 -19.862 1.00 95.50 315 PHE A N 1
ATOM 2459 C CA . PHE A 1 315 ? 8.602 4.413 -20.497 1.00 95.50 315 PHE A CA 1
ATOM 2460 C C . PHE A 1 315 ? 8.505 5.748 -21.239 1.00 95.50 315 PHE A C 1
ATOM 2462 O O . PHE A 1 315 ? 8.122 5.764 -22.405 1.00 95.50 315 PHE A O 1
ATOM 2469 N N . VAL A 1 316 ? 8.899 6.857 -20.604 1.00 94.06 316 VAL A N 1
ATOM 2470 C CA . VAL A 1 316 ? 8.866 8.192 -21.217 1.00 94.06 316 VAL A CA 1
ATOM 2471 C C . VAL A 1 316 ? 9.728 8.215 -22.478 1.00 94.06 316 VAL A C 1
ATOM 2473 O O . VAL A 1 316 ? 9.242 8.591 -23.544 1.00 94.06 316 VAL A O 1
ATOM 2476 N N . ILE A 1 317 ? 10.976 7.752 -22.399 1.00 92.31 317 ILE A N 1
ATOM 2477 C CA . ILE A 1 317 ? 11.904 7.732 -23.539 1.00 92.31 317 ILE A CA 1
ATOM 2478 C C . ILE A 1 317 ? 11.376 6.839 -24.671 1.00 92.31 317 ILE A C 1
ATOM 2480 O O . ILE A 1 317 ? 11.375 7.244 -25.840 1.00 92.31 317 ILE A O 1
ATOM 2484 N N . LYS A 1 318 ? 10.879 5.643 -24.332 1.00 93.12 318 LYS A N 1
ATOM 2485 C CA . LYS A 1 318 ? 10.330 4.691 -25.302 1.00 93.12 318 LYS A CA 1
ATOM 2486 C C . LYS A 1 318 ? 9.059 5.218 -25.962 1.00 93.12 318 LYS A C 1
ATOM 2488 O O . LYS A 1 318 ? 8.895 5.052 -27.166 1.00 93.12 318 LYS A O 1
ATOM 2493 N N . LEU A 1 319 ? 8.192 5.890 -25.208 1.00 93.44 319 LEU A N 1
ATOM 2494 C CA . LEU A 1 319 ? 6.992 6.526 -25.738 1.00 93.44 319 LEU A CA 1
ATOM 2495 C C . LEU A 1 319 ? 7.368 7.611 -26.749 1.00 93.44 319 LEU A C 1
ATOM 2497 O O . LEU A 1 319 ? 6.884 7.571 -27.873 1.00 93.44 319 LEU A O 1
ATOM 2501 N N . HIS A 1 320 ? 8.286 8.517 -26.392 1.00 90.38 320 HIS A N 1
ATOM 2502 C CA . HIS A 1 320 ? 8.711 9.623 -27.260 1.00 90.38 320 HIS A CA 1
ATOM 2503 C C . HIS A 1 320 ? 9.347 9.137 -28.568 1.00 90.38 320 HIS A C 1
ATOM 2505 O O . HIS A 1 320 ? 9.072 9.688 -29.634 1.00 90.38 320 HIS A O 1
ATOM 2511 N N . THR A 1 321 ? 10.181 8.098 -28.503 1.00 89.75 321 THR A N 1
ATOM 2512 C CA . THR A 1 321 ? 10.815 7.508 -29.695 1.00 89.75 321 THR A CA 1
ATOM 2513 C C . THR A 1 321 ? 9.853 6.636 -30.507 1.00 89.75 321 THR A C 1
ATOM 2515 O O . THR A 1 321 ? 9.990 6.546 -31.726 1.00 89.75 321 THR A O 1
ATOM 2518 N N . GLY A 1 322 ? 8.854 6.038 -29.854 1.00 90.00 322 GLY A N 1
ATOM 2519 C CA . GLY A 1 322 ? 7.884 5.117 -30.443 1.00 90.00 322 GLY A CA 1
ATOM 2520 C C . GLY A 1 322 ? 6.633 5.757 -31.052 1.00 90.00 322 GLY A C 1
ATOM 2521 O O . GLY A 1 322 ? 5.876 5.048 -31.702 1.00 90.00 322 GLY A O 1
ATOM 2522 N N . LEU A 1 323 ? 6.400 7.071 -30.920 1.00 91.25 323 LEU A N 1
ATOM 2523 C CA . LEU A 1 323 ? 5.171 7.720 -31.432 1.00 91.25 323 LEU A CA 1
ATOM 2524 C C . LEU A 1 323 ? 4.943 7.573 -32.944 1.00 91.25 323 LEU A C 1
ATOM 2526 O O . LEU A 1 323 ? 3.829 7.759 -33.421 1.00 91.25 323 LEU A O 1
ATOM 2530 N N . ARG A 1 324 ? 5.994 7.291 -33.719 1.00 87.38 324 ARG A N 1
ATOM 2531 C CA . ARG A 1 324 ? 5.895 7.081 -35.175 1.00 87.38 324 ARG A CA 1
ATOM 2532 C C . ARG A 1 324 ? 5.855 5.606 -35.569 1.00 87.38 324 ARG A C 1
ATOM 2534 O O . ARG A 1 324 ? 5.732 5.305 -36.754 1.00 87.38 324 ARG A O 1
ATOM 2541 N N . ASP A 1 325 ? 5.988 4.703 -34.605 1.00 90.56 325 ASP A N 1
ATOM 2542 C CA . ASP A 1 325 ? 5.921 3.264 -34.812 1.00 90.56 325 ASP A CA 1
ATOM 2543 C C . ASP A 1 325 ? 4.497 2.775 -34.520 1.00 90.56 325 ASP A C 1
ATOM 2545 O O . ASP A 1 325 ? 4.078 2.628 -33.371 1.00 90.56 325 ASP A O 1
ATOM 2549 N N . GLN A 1 326 ? 3.742 2.535 -35.592 1.00 89.50 326 GLN A N 1
ATOM 2550 C CA . GLN A 1 326 ? 2.357 2.075 -35.500 1.00 89.50 326 GLN A CA 1
ATOM 2551 C C . GLN A 1 326 ? 2.249 0.689 -34.851 1.00 89.50 326 GLN A C 1
ATOM 2553 O O . GLN A 1 326 ? 1.304 0.447 -34.104 1.00 89.50 326 GLN A O 1
ATOM 2558 N N . GLY A 1 327 ? 3.233 -0.194 -35.063 1.00 90.62 327 GLY A N 1
ATOM 2559 C CA . GLY A 1 327 ? 3.251 -1.519 -34.442 1.00 90.62 327 GLY A CA 1
ATOM 2560 C C . GLY A 1 327 ? 3.440 -1.422 -32.930 1.00 90.62 327 GLY A C 1
ATOM 2561 O O . GLY A 1 327 ? 2.716 -2.060 -32.166 1.00 90.62 327 GLY A O 1
ATOM 2562 N N . PHE A 1 328 ? 4.346 -0.545 -32.487 1.00 92.56 328 PHE A N 1
ATOM 2563 C CA . PHE A 1 328 ? 4.521 -0.246 -31.067 1.00 92.56 328 PHE A CA 1
ATOM 2564 C C . PHE A 1 328 ? 3.246 0.325 -30.435 1.00 92.56 328 PHE A C 1
ATOM 2566 O O . PHE A 1 328 ? 2.825 -0.158 -29.386 1.00 92.56 328 PHE A O 1
ATOM 2573 N N . LEU A 1 329 ? 2.606 1.320 -31.058 1.00 93.75 329 LEU A N 1
ATOM 2574 C CA . LEU A 1 329 ? 1.377 1.927 -30.530 1.00 93.75 329 LEU A CA 1
ATOM 2575 C C . LEU A 1 329 ? 0.210 0.932 -30.482 1.00 93.75 329 LEU A C 1
ATOM 2577 O O . LEU A 1 329 ? -0.579 0.948 -29.529 1.00 93.75 329 LEU A O 1
ATOM 2581 N N . GLN A 1 330 ? 0.115 0.041 -31.472 1.00 92.19 330 GLN A N 1
ATOM 2582 C CA . GLN A 1 330 ? -0.872 -1.034 -31.487 1.00 92.19 330 GLN A CA 1
ATOM 2583 C C . GLN A 1 330 ? -0.646 -2.015 -30.333 1.00 92.19 330 GLN A C 1
ATOM 2585 O O . GLN A 1 330 ? -1.569 -2.287 -29.559 1.00 92.19 330 GLN A O 1
ATOM 2590 N N . GLN A 1 331 ? 0.592 -2.486 -30.162 1.00 92.06 331 GLN A N 1
ATOM 2591 C CA . GLN A 1 331 ? 0.972 -3.350 -29.047 1.00 92.06 331 GLN A CA 1
ATOM 2592 C C . GLN A 1 331 ? 0.708 -2.671 -27.697 1.00 92.06 331 GLN A C 1
ATOM 2594 O O . GLN A 1 331 ? 0.164 -3.299 -26.786 1.00 92.06 331 GLN A O 1
ATOM 2599 N N . LEU A 1 332 ? 1.065 -1.392 -27.570 1.00 93.38 332 LEU A N 1
ATOM 2600 C CA . LEU A 1 332 ? 0.983 -0.639 -26.325 1.00 93.38 332 LEU A CA 1
ATOM 2601 C C . LEU A 1 332 ? -0.453 -0.561 -25.796 1.00 93.38 332 LEU A C 1
ATOM 2603 O O . LEU A 1 332 ? -0.671 -0.824 -24.615 1.00 93.38 332 LEU A O 1
ATOM 2607 N N . HIS A 1 333 ? -1.433 -0.239 -26.648 1.00 91.25 333 HIS A N 1
ATOM 2608 C CA . HIS A 1 333 ? -2.829 -0.165 -26.207 1.00 91.25 333 HIS A CA 1
ATOM 2609 C C . HIS A 1 333 ? -3.524 -1.533 -26.166 1.00 91.25 333 HIS A C 1
ATOM 2611 O O . HIS A 1 333 ? -4.473 -1.687 -25.399 1.00 91.25 333 HIS A O 1
ATOM 2617 N N . SER A 1 334 ? -3.110 -2.516 -26.973 1.00 89.56 334 SER A N 1
ATOM 2618 C CA . SER A 1 334 ? -3.772 -3.832 -27.031 1.00 89.56 334 SER A CA 1
ATOM 2619 C C . SER A 1 334 ? -3.293 -4.786 -25.940 1.00 89.56 334 SER A C 1
ATOM 2621 O O . SER A 1 334 ? -4.104 -5.452 -25.300 1.00 89.56 334 SER A O 1
ATOM 2623 N N . VAL A 1 335 ? -1.980 -4.837 -25.714 1.00 90.56 335 VAL A N 1
ATOM 2624 C CA . VAL A 1 335 ? -1.330 -5.792 -24.806 1.00 90.56 335 VAL A CA 1
ATOM 2625 C C . VAL A 1 335 ? -0.677 -5.066 -23.632 1.00 90.56 335 VAL A C 1
ATOM 2627 O O . VAL A 1 335 ? -0.862 -5.463 -22.484 1.00 90.56 335 VAL A O 1
ATOM 2630 N N . GLY A 1 336 ? 0.062 -3.990 -23.904 1.00 90.88 336 GLY A N 1
ATOM 2631 C CA . GLY A 1 336 ? 0.881 -3.280 -22.924 1.00 90.88 336 GLY A CA 1
ATOM 2632 C C . GLY A 1 336 ? 2.378 -3.383 -23.221 1.00 90.88 336 GLY A C 1
ATOM 2633 O O . GLY A 1 336 ? 2.799 -3.771 -24.316 1.00 90.88 336 GLY A O 1
ATOM 2634 N N . LEU A 1 337 ? 3.197 -3.016 -22.236 1.00 91.31 337 LEU A N 1
ATOM 2635 C CA . LEU A 1 337 ? 4.65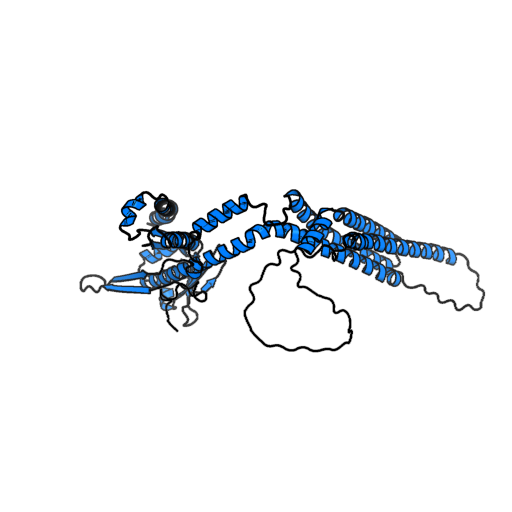1 -2.938 -22.371 1.00 91.31 337 LEU A CA 1
ATOM 2636 C C . LEU A 1 337 ? 5.357 -4.060 -21.600 1.00 91.31 337 LEU A C 1
ATOM 2638 O O . LEU A 1 337 ? 5.171 -4.208 -20.394 1.00 91.31 337 LEU A O 1
ATOM 2642 N N . LEU A 1 338 ? 6.216 -4.811 -22.286 1.00 92.56 338 LEU A N 1
ATOM 2643 C CA . LEU A 1 338 ? 7.185 -5.699 -21.646 1.00 92.56 338 LEU A CA 1
ATOM 2644 C C . LEU A 1 338 ? 8.401 -4.880 -21.211 1.00 92.56 338 LEU A C 1
ATOM 2646 O O . LEU A 1 338 ? 8.982 -4.165 -22.027 1.00 92.56 338 LEU A O 1
ATOM 2650 N N . VAL A 1 339 ? 8.778 -4.986 -19.938 1.00 92.81 339 VAL A N 1
ATOM 2651 C CA . VAL A 1 339 ? 9.912 -4.256 -19.366 1.00 92.81 339 VAL A CA 1
ATOM 2652 C C . VAL A 1 339 ? 10.939 -5.261 -18.880 1.00 92.81 339 VAL A C 1
ATOM 2654 O O . VAL A 1 339 ? 10.716 -5.962 -17.899 1.00 92.81 339 VAL A O 1
ATOM 2657 N N . GLN A 1 340 ? 12.064 -5.323 -19.580 1.00 91.38 340 GLN A N 1
ATOM 2658 C CA . GLN A 1 340 ? 13.147 -6.243 -19.276 1.00 91.38 340 GLN A CA 1
ATOM 2659 C C . GLN A 1 340 ? 14.209 -5.556 -18.421 1.00 91.38 340 GLN A C 1
ATOM 2661 O O . GLN A 1 340 ? 14.798 -4.559 -18.834 1.00 91.38 340 GLN A O 1
ATOM 2666 N N . TYR A 1 341 ? 14.460 -6.114 -17.242 1.00 90.94 341 TYR A N 1
ATOM 2667 C CA . TYR A 1 341 ? 15.568 -5.752 -16.374 1.00 90.94 341 TYR A CA 1
ATOM 2668 C C . TYR A 1 341 ? 16.653 -6.814 -16.478 1.00 90.94 341 TYR A C 1
ATOM 2670 O O . TYR A 1 341 ? 16.401 -7.991 -16.228 1.00 90.94 341 TYR A O 1
ATOM 2678 N N . GLU A 1 342 ? 17.867 -6.387 -16.807 1.00 89.31 342 GLU A N 1
ATOM 2679 C CA . GLU A 1 342 ? 19.041 -7.255 -16.841 1.00 89.31 342 GLU A CA 1
ATOM 2680 C C . GLU A 1 342 ? 19.940 -6.951 -15.641 1.00 89.31 342 GLU A C 1
ATOM 2682 O O . GLU A 1 342 ? 20.505 -5.864 -15.510 1.00 89.31 342 GLU A O 1
ATOM 2687 N N . GLY A 1 343 ? 20.026 -7.910 -14.723 1.00 87.38 343 GLY A N 1
ATOM 2688 C CA . GLY A 1 343 ? 20.877 -7.865 -13.545 1.00 87.38 343 GLY A CA 1
ATOM 2689 C C . GLY A 1 343 ? 22.251 -8.466 -13.824 1.00 87.38 343 GLY A C 1
ATOM 2690 O O . GLY A 1 343 ? 22.375 -9.554 -14.387 1.00 87.38 343 GLY A O 1
ATOM 2691 N N . LEU A 1 344 ? 23.299 -7.768 -13.391 1.00 87.38 344 LEU A N 1
ATOM 2692 C CA . LEU A 1 344 ? 24.690 -8.230 -13.479 1.00 87.38 344 LEU A CA 1
ATOM 2693 C C . LEU A 1 344 ? 25.261 -8.611 -12.104 1.00 87.38 344 LEU A C 1
ATOM 2695 O O . LEU A 1 344 ? 26.463 -8.833 -11.976 1.00 87.38 344 LEU A O 1
ATOM 2699 N N . LEU A 1 345 ? 24.401 -8.686 -11.082 1.00 85.44 345 LEU A N 1
ATOM 2700 C CA . LEU A 1 345 ? 24.787 -8.972 -9.704 1.00 85.44 345 LEU A CA 1
ATOM 2701 C C . LEU A 1 345 ? 25.213 -10.429 -9.547 1.00 85.44 345 LEU A C 1
ATOM 2703 O O . LEU A 1 345 ? 24.543 -11.341 -10.044 1.00 85.44 345 LEU A O 1
ATOM 2707 N N . SER A 1 346 ? 26.287 -10.656 -8.794 1.00 81.81 346 SER A N 1
ATOM 2708 C CA . SER A 1 346 ? 26.644 -11.999 -8.358 1.00 81.81 346 SER A CA 1
ATOM 2709 C C . SER A 1 346 ? 25.732 -12.463 -7.220 1.00 81.81 346 SER A C 1
ATOM 2711 O O . SER A 1 346 ? 25.173 -11.682 -6.449 1.00 81.81 346 SER A O 1
ATOM 2713 N N . THR A 1 347 ? 25.604 -13.776 -7.059 1.00 77.88 347 THR A N 1
ATOM 2714 C CA . THR A 1 347 ? 24.838 -14.379 -5.959 1.00 77.88 347 THR A CA 1
ATOM 2715 C C . THR A 1 347 ? 25.670 -14.525 -4.682 1.00 77.88 347 THR A C 1
ATOM 2717 O O . THR A 1 347 ? 25.467 -15.468 -3.915 1.00 77.88 347 THR A O 1
ATOM 2720 N N . TYR A 1 348 ? 26.634 -13.631 -4.452 1.00 75.75 348 TYR A N 1
ATOM 2721 C CA . TYR A 1 348 ? 27.569 -13.713 -3.334 1.00 75.75 348 TYR A CA 1
ATOM 2722 C C . TYR A 1 348 ? 27.549 -12.445 -2.473 1.00 75.75 348 TYR A C 1
ATOM 2724 O O . TYR A 1 348 ? 27.370 -11.336 -2.969 1.00 75.75 348 TYR A O 1
ATOM 2732 N N . SER A 1 349 ? 27.774 -12.613 -1.166 1.00 85.38 349 SER A N 1
ATOM 2733 C CA . SER A 1 349 ? 27.922 -11.508 -0.208 1.00 85.38 349 SER A CA 1
ATOM 2734 C C . SER A 1 349 ? 26.764 -10.487 -0.280 1.00 85.38 349 SER A C 1
ATOM 2736 O O . SER A 1 349 ? 25.593 -10.870 -0.290 1.00 85.38 349 SER A O 1
ATOM 2738 N N . GLU A 1 350 ? 27.074 -9.189 -0.297 1.00 88.06 350 GLU A N 1
ATOM 2739 C CA . GLU A 1 350 ? 26.102 -8.096 -0.351 1.00 88.06 350 GLU A CA 1
ATOM 2740 C C . GLU A 1 350 ? 25.296 -8.073 -1.654 1.00 88.06 350 GLU A C 1
ATOM 2742 O O . GLU A 1 350 ? 24.115 -7.732 -1.614 1.00 88.06 350 GLU A O 1
ATOM 2747 N N . GLU A 1 351 ? 25.877 -8.492 -2.784 1.00 88.25 351 GLU A N 1
ATOM 2748 C CA . GLU A 1 351 ? 25.188 -8.510 -4.083 1.00 88.25 351 GLU A CA 1
ATOM 2749 C C . GLU A 1 351 ? 24.041 -9.520 -4.111 1.00 88.25 351 GLU A C 1
ATOM 2751 O O . GLU A 1 351 ? 22.991 -9.238 -4.689 1.00 88.25 351 GLU A O 1
ATOM 2756 N N . ALA A 1 352 ? 24.176 -10.636 -3.385 1.00 87.56 352 ALA A N 1
ATOM 2757 C CA . ALA A 1 352 ? 23.063 -11.553 -3.168 1.00 87.56 352 ALA A CA 1
ATOM 2758 C C . ALA A 1 352 ? 21.893 -10.829 -2.490 1.00 87.56 352 ALA A C 1
ATOM 2760 O O . ALA A 1 352 ? 20.763 -10.931 -2.956 1.00 87.56 352 ALA A O 1
ATOM 2761 N N . GLY A 1 353 ? 22.178 -10.062 -1.429 1.00 91.38 353 GLY A N 1
ATOM 2762 C CA . GLY A 1 353 ? 21.213 -9.228 -0.709 1.00 91.38 353 GLY A CA 1
ATOM 2763 C C . GLY A 1 353 ? 20.556 -8.171 -1.599 1.00 91.38 353 GLY A C 1
ATOM 2764 O O . GLY A 1 353 ? 19.339 -7.997 -1.558 1.00 91.38 353 GLY A O 1
ATOM 2765 N N . MET A 1 354 ? 21.349 -7.503 -2.434 1.00 94.44 354 MET A N 1
ATOM 2766 C CA . MET A 1 354 ? 20.861 -6.532 -3.415 1.00 94.44 354 MET A CA 1
ATOM 2767 C C . MET A 1 354 ? 19.934 -7.185 -4.443 1.00 94.44 354 MET A C 1
ATOM 2769 O O . MET A 1 354 ? 18.893 -6.621 -4.763 1.00 94.44 354 MET A O 1
ATOM 2773 N N . LEU A 1 355 ? 20.253 -8.395 -4.910 1.00 92.19 355 LEU A N 1
ATOM 2774 C CA . LEU A 1 355 ? 19.395 -9.147 -5.824 1.00 92.19 355 LEU A CA 1
ATOM 2775 C C . LEU A 1 355 ? 18.063 -9.531 -5.158 1.00 92.19 355 LEU A C 1
ATOM 2777 O O . LEU A 1 355 ? 17.019 -9.526 -5.806 1.00 92.19 355 LEU A O 1
ATOM 2781 N N . GLU A 1 356 ? 18.068 -9.839 -3.856 1.00 93.12 356 GLU A N 1
ATOM 2782 C CA . GLU A 1 356 ? 16.834 -10.106 -3.102 1.00 93.12 356 GLU A CA 1
ATOM 2783 C C . GLU A 1 356 ? 15.948 -8.864 -2.941 1.00 93.12 356 GLU A C 1
ATOM 2785 O O . GLU A 1 356 ? 14.725 -9.006 -2.923 1.00 93.12 356 GLU A O 1
ATOM 2790 N N . ASP A 1 357 ? 16.551 -7.680 -2.794 1.00 96.75 357 ASP A N 1
ATOM 2791 C CA . ASP A 1 357 ? 15.849 -6.393 -2.819 1.00 96.75 357 ASP A CA 1
ATOM 2792 C C . ASP A 1 357 ? 15.261 -6.154 -4.217 1.00 96.75 357 ASP A C 1
ATOM 2794 O O . ASP A 1 357 ? 14.039 -6.099 -4.376 1.00 96.75 357 ASP A O 1
ATOM 2798 N N . MET A 1 358 ? 16.129 -6.103 -5.230 1.00 94.81 358 MET A N 1
ATOM 2799 C CA . MET A 1 358 ? 15.801 -5.805 -6.624 1.00 94.81 358 MET A CA 1
ATOM 2800 C C . MET A 1 358 ? 14.679 -6.694 -7.165 1.00 94.81 358 MET A C 1
ATOM 2802 O O . MET A 1 358 ? 13.744 -6.183 -7.777 1.00 94.81 358 MET A O 1
ATOM 2806 N N . ALA A 1 359 ? 14.719 -8.000 -6.891 1.00 91.56 359 ALA A N 1
ATOM 2807 C CA . ALA A 1 359 ? 13.678 -8.934 -7.311 1.00 91.56 359 ALA A CA 1
ATOM 2808 C C . ALA A 1 359 ? 12.282 -8.555 -6.791 1.00 91.56 359 ALA A C 1
ATOM 2810 O O . ALA A 1 359 ? 11.309 -8.577 -7.543 1.00 91.56 359 ALA A O 1
ATOM 2811 N N . VAL A 1 360 ? 12.170 -8.182 -5.510 1.00 93.38 360 VAL A N 1
ATOM 2812 C CA . VAL A 1 360 ? 10.884 -7.778 -4.921 1.00 93.38 360 VAL A CA 1
ATOM 2813 C C . VAL A 1 360 ? 10.437 -6.435 -5.492 1.00 93.38 360 VAL A C 1
ATOM 2815 O O . VAL A 1 360 ? 9.279 -6.300 -5.881 1.00 93.38 360 VAL A O 1
ATOM 2818 N N . GLY A 1 361 ? 11.353 -5.467 -5.590 1.00 95.19 361 GLY A N 1
ATOM 2819 C CA . GLY A 1 361 ? 11.044 -4.143 -6.130 1.00 95.19 361 GLY A CA 1
ATOM 2820 C C . GLY A 1 361 ? 10.557 -4.182 -7.577 1.00 95.19 361 GLY A C 1
ATOM 2821 O O . GLY A 1 361 ? 9.575 -3.521 -7.902 1.00 95.19 361 GLY A O 1
ATOM 2822 N N . ILE A 1 362 ? 11.197 -4.989 -8.429 1.00 94.50 362 ILE A N 1
ATOM 2823 C CA . ILE A 1 362 ? 10.802 -5.163 -9.835 1.00 94.50 362 ILE A CA 1
ATOM 2824 C C . ILE A 1 362 ? 9.475 -5.909 -9.942 1.00 94.50 362 ILE A C 1
ATOM 2826 O O . ILE A 1 362 ? 8.596 -5.472 -10.681 1.00 94.50 362 ILE A O 1
ATOM 2830 N N . SER A 1 363 ? 9.284 -6.980 -9.167 1.00 91.81 363 SER A N 1
ATOM 2831 C CA . SER A 1 363 ? 8.003 -7.694 -9.112 1.00 91.81 363 SER A CA 1
ATOM 2832 C C . SER A 1 363 ? 6.851 -6.759 -8.728 1.00 91.81 363 SER A C 1
ATOM 2834 O O . SER A 1 363 ? 5.745 -6.884 -9.250 1.00 91.81 363 SER A O 1
ATOM 2836 N N . ASP A 1 364 ? 7.073 -5.791 -7.839 1.00 94.06 364 ASP A N 1
ATOM 2837 C CA . ASP A 1 364 ? 6.040 -4.828 -7.446 1.00 94.06 364 ASP A CA 1
ATOM 2838 C C . ASP A 1 364 ? 5.655 -3.834 -8.547 1.00 94.06 364 ASP A C 1
ATOM 2840 O O . ASP A 1 364 ? 4.554 -3.282 -8.502 1.00 94.06 364 ASP A O 1
ATOM 2844 N N . LEU A 1 365 ? 6.483 -3.655 -9.582 1.00 95.75 365 LEU A N 1
ATOM 2845 C CA . LEU A 1 365 ? 6.147 -2.798 -10.724 1.00 95.75 365 LEU A CA 1
ATOM 2846 C C . LEU A 1 365 ? 4.935 -3.311 -11.515 1.00 95.75 365 LEU A C 1
ATOM 2848 O O . LEU A 1 365 ? 4.300 -2.530 -12.216 1.00 95.75 365 LEU A O 1
ATOM 2852 N N . GLN A 1 366 ? 4.539 -4.581 -11.359 1.00 92.00 366 GLN A N 1
ATOM 2853 C CA . GLN A 1 366 ? 3.301 -5.110 -11.954 1.00 92.00 366 GLN A CA 1
ATOM 2854 C C . GLN A 1 366 ? 2.032 -4.399 -11.443 1.00 92.00 366 GLN A C 1
ATOM 2856 O O . GLN A 1 366 ? 0.967 -4.501 -12.048 1.00 92.00 366 GLN A O 1
ATOM 2861 N N . LYS A 1 367 ? 2.137 -3.690 -10.312 1.00 93.06 367 LYS A N 1
ATOM 2862 C CA . LYS A 1 367 ? 1.060 -2.908 -9.687 1.00 93.06 367 LYS A CA 1
ATOM 2863 C C . LYS A 1 367 ? 0.941 -1.498 -10.273 1.00 93.06 367 LYS A C 1
ATOM 2865 O O . LYS A 1 367 ? 0.080 -0.726 -9.849 1.00 93.06 367 LYS A O 1
ATOM 2870 N N . VAL A 1 368 ? 1.830 -1.142 -11.197 1.00 96.75 368 VAL A N 1
ATOM 2871 C CA . VAL A 1 368 ? 1.882 0.162 -11.851 1.00 96.75 368 VAL A CA 1
ATOM 2872 C C . VAL A 1 368 ? 1.098 0.096 -13.157 1.00 96.75 368 VAL A C 1
ATOM 2874 O O . VAL A 1 368 ? 1.132 -0.899 -13.878 1.00 96.75 368 VAL A O 1
ATOM 2877 N N . MET A 1 369 ? 0.376 1.169 -13.462 1.00 96.94 369 MET A N 1
ATOM 2878 C CA . MET A 1 369 ? -0.233 1.412 -14.762 1.00 96.94 369 MET A CA 1
ATOM 2879 C C . MET A 1 369 ? 0.129 2.800 -15.268 1.00 96.94 369 MET A C 1
ATOM 2881 O O . MET A 1 369 ? 0.256 3.740 -14.487 1.00 96.94 369 MET A O 1
ATOM 2885 N N . PHE A 1 370 ? 0.269 2.931 -16.583 1.00 97.69 370 PHE A N 1
ATOM 2886 C CA . PHE A 1 370 ? 0.530 4.211 -17.228 1.00 97.69 370 PHE A CA 1
ATOM 2887 C C . PHE A 1 370 ? -0.747 4.754 -17.848 1.00 97.69 370 PHE A C 1
ATOM 2889 O O . PHE A 1 370 ? -1.563 4.010 -18.390 1.00 97.69 370 PHE A O 1
ATOM 2896 N N . LYS A 1 371 ? -0.885 6.070 -17.814 1.00 96.62 371 LYS A N 1
ATOM 2897 C CA . LYS A 1 371 ? -1.897 6.806 -18.556 1.00 96.62 371 LYS A CA 1
ATOM 2898 C C . LYS A 1 371 ? -1.200 7.951 -19.263 1.00 96.62 371 LYS A C 1
ATOM 2900 O O . LYS A 1 371 ? -0.410 8.660 -18.649 1.00 96.62 371 LYS A O 1
ATOM 2905 N N . VAL A 1 372 ? -1.455 8.123 -20.550 1.00 96.38 372 VAL A N 1
ATOM 2906 C CA . VAL A 1 372 ? -0.879 9.246 -21.291 1.00 96.38 372 VAL A CA 1
ATOM 2907 C C . VAL A 1 372 ? -1.907 10.362 -21.327 1.00 96.38 372 VAL A C 1
ATOM 2909 O O . VAL A 1 372 ? -3.075 10.111 -21.617 1.00 96.38 372 VAL A O 1
ATOM 2912 N N . ILE A 1 373 ? -1.486 11.577 -20.995 1.00 94.94 373 ILE A N 1
ATOM 2913 C CA . ILE A 1 373 ? -2.348 12.758 -20.971 1.00 94.94 373 ILE A CA 1
ATOM 2914 C C . ILE A 1 373 ? -1.728 13.886 -21.789 1.00 94.94 373 ILE A C 1
ATOM 2916 O O . ILE A 1 373 ? -0.508 13.972 -21.943 1.00 94.94 373 ILE A O 1
ATOM 2920 N N . GLU A 1 374 ? -2.578 14.762 -22.307 1.00 94.31 374 GLU A N 1
ATOM 2921 C CA . GLU A 1 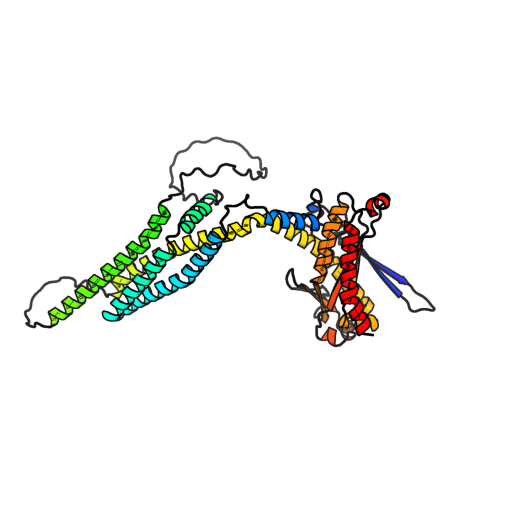374 ? -2.132 16.001 -22.929 1.00 94.31 374 GLU A CA 1
ATOM 2922 C C . GLU A 1 374 ? -1.644 16.980 -21.853 1.00 94.31 374 GLU A C 1
ATOM 2924 O O . GLU A 1 374 ? -2.314 17.204 -20.839 1.00 94.31 374 GLU A O 1
ATOM 2929 N N . ALA A 1 375 ? -0.458 17.545 -22.066 1.00 91.81 375 ALA A N 1
ATOM 2930 C CA . ALA A 1 375 ? 0.145 18.512 -21.164 1.00 91.81 375 ALA A CA 1
ATOM 2931 C C . ALA A 1 375 ? -0.652 19.826 -21.164 1.00 91.81 375 ALA A C 1
ATOM 2933 O O . ALA A 1 375 ? -0.923 20.403 -22.217 1.00 91.81 375 ALA A O 1
ATOM 2934 N N . LYS A 1 376 ? -0.997 20.321 -19.971 1.00 85.38 376 LYS A N 1
ATOM 2935 C CA . LYS A 1 376 ? -1.706 21.605 -19.790 1.00 85.38 376 LYS A CA 1
ATOM 2936 C C . LYS A 1 376 ? -0.759 22.793 -19.600 1.00 85.38 376 LYS A C 1
ATOM 2938 O O . LYS A 1 376 ? -1.183 23.940 -19.704 1.00 85.38 376 LYS A O 1
ATOM 2943 N N . 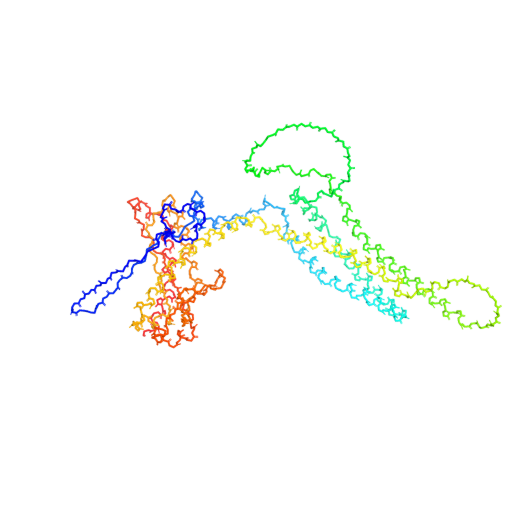SER A 1 377 ? 0.501 22.516 -19.288 1.00 83.56 377 SER A N 1
ATOM 2944 C CA . SER A 1 377 ? 1.576 23.480 -19.063 1.00 83.56 377 SER A CA 1
ATOM 2945 C C . SER A 1 377 ? 2.857 22.989 -19.744 1.00 83.56 377 SER A C 1
ATOM 2947 O O . SER A 1 377 ? 2.909 21.867 -20.246 1.00 83.56 377 SER A O 1
ATOM 2949 N N . GLU A 1 378 ? 3.909 23.812 -19.744 1.00 80.31 378 GLU A N 1
ATOM 2950 C CA . GLU A 1 378 ? 5.235 23.404 -20.241 1.00 80.31 378 GLU A CA 1
ATOM 2951 C C . GLU A 1 378 ? 6.018 22.513 -19.256 1.00 80.31 378 GLU A C 1
ATOM 2953 O O . GLU A 1 378 ? 7.190 22.219 -19.482 1.00 80.31 378 GLU A O 1
ATOM 2958 N N . ASP A 1 379 ? 5.383 22.066 -18.167 1.00 78.69 379 ASP A N 1
ATOM 2959 C CA . ASP A 1 379 ? 5.988 21.148 -17.206 1.00 78.69 379 ASP A CA 1
ATOM 2960 C C . ASP A 1 379 ? 5.548 19.703 -17.488 1.00 78.69 379 ASP A C 1
ATOM 2962 O O . ASP A 1 379 ? 4.424 19.298 -17.187 1.00 78.69 379 ASP A O 1
ATOM 2966 N N . PHE A 1 380 ? 6.447 18.921 -18.086 1.00 85.12 380 PHE A N 1
ATOM 2967 C CA . PHE A 1 380 ? 6.182 17.553 -18.548 1.00 85.12 380 PHE A CA 1
ATOM 2968 C C . PHE A 1 380 ? 6.496 16.478 -17.497 1.00 85.12 380 PHE A C 1
ATOM 2970 O O . PHE A 1 380 ? 6.725 15.315 -17.840 1.00 85.12 380 PHE A O 1
ATOM 2977 N N . LEU A 1 381 ? 6.539 16.845 -16.213 1.00 88.12 381 LEU A N 1
ATOM 2978 C CA . LEU A 1 381 ? 6.813 15.891 -15.144 1.00 88.12 381 LEU A CA 1
ATOM 2979 C C . LEU A 1 381 ? 5.700 14.831 -15.021 1.00 88.12 381 LEU A C 1
ATOM 2981 O O . LEU A 1 381 ? 4.513 15.146 -15.161 1.00 88.12 381 LEU A O 1
ATOM 2985 N N . PRO A 1 382 ? 6.060 13.563 -14.748 1.00 92.56 382 PRO A N 1
ATOM 2986 C CA . PRO A 1 382 ? 5.083 12.509 -14.520 1.00 92.56 382 PRO A CA 1
ATOM 2987 C C . PRO A 1 382 ? 4.343 12.732 -13.195 1.00 92.56 382 PRO A C 1
ATOM 2989 O O . PRO A 1 382 ? 4.946 13.102 -12.187 1.00 92.56 382 PRO A O 1
ATOM 2992 N N . ILE A 1 383 ? 3.040 12.452 -13.182 1.00 94.19 383 ILE A N 1
ATOM 2993 C CA . ILE A 1 383 ? 2.193 12.580 -11.990 1.00 94.19 383 ILE A CA 1
ATOM 2994 C C . ILE A 1 383 ? 1.905 11.184 -11.443 1.00 94.19 383 ILE A C 1
ATOM 2996 O O . ILE A 1 383 ? 1.395 10.319 -12.153 1.00 94.19 383 ILE A O 1
ATOM 3000 N N . ILE A 1 384 ? 2.225 10.959 -10.169 1.00 94.81 384 ILE A N 1
ATOM 3001 C CA . ILE A 1 384 ? 2.037 9.670 -9.495 1.00 94.81 384 ILE A CA 1
ATOM 3002 C C . ILE A 1 384 ? 0.799 9.748 -8.605 1.00 94.81 384 ILE A C 1
ATOM 3004 O O . ILE A 1 384 ? 0.724 10.585 -7.707 1.00 94.81 384 ILE A O 1
ATOM 3008 N N . THR A 1 385 ? -0.156 8.847 -8.817 1.00 94.56 385 THR A N 1
ATOM 3009 C CA . THR A 1 385 ? -1.355 8.711 -7.977 1.00 94.56 385 THR A CA 1
ATOM 3010 C C . THR A 1 385 ? -1.574 7.254 -7.567 1.00 94.56 385 THR A C 1
ATOM 3012 O O . THR A 1 385 ? -1.024 6.333 -8.174 1.00 94.56 385 THR A O 1
ATOM 3015 N N . GLY A 1 386 ? -2.373 7.027 -6.519 1.00 91.94 386 GLY A N 1
ATOM 3016 C CA . GLY A 1 386 ? -2.774 5.685 -6.089 1.00 91.94 386 GLY A CA 1
ATOM 3017 C C . GLY A 1 386 ? -2.230 5.255 -4.724 1.00 91.94 386 GLY A C 1
ATOM 3018 O O . GLY A 1 386 ? -1.970 6.077 -3.845 1.00 91.94 386 GLY A O 1
ATOM 3019 N N . ARG A 1 387 ? -2.143 3.936 -4.519 1.00 89.44 387 ARG A N 1
ATOM 3020 C CA . ARG A 1 387 ? -1.716 3.270 -3.273 1.00 89.44 387 ARG A CA 1
ATOM 3021 C C . ARG A 1 387 ? -0.747 2.129 -3.605 1.00 89.44 387 ARG A C 1
ATOM 3023 O O . ARG A 1 387 ? -0.649 1.736 -4.756 1.00 89.44 387 ARG A O 1
ATOM 3030 N N . ARG A 1 388 ? -0.098 1.529 -2.597 1.00 83.81 388 ARG A N 1
ATOM 3031 C CA . ARG A 1 388 ? 0.903 0.448 -2.778 1.00 83.81 388 ARG A CA 1
ATOM 3032 C C . ARG A 1 388 ? 0.472 -0.715 -3.674 1.00 83.81 388 ARG A C 1
ATOM 3034 O O . ARG A 1 388 ? 1.309 -1.294 -4.350 1.00 83.81 388 ARG A O 1
ATOM 3041 N N . GLU A 1 389 ? -0.815 -1.048 -3.679 1.00 85.88 389 GLU A N 1
ATOM 3042 C CA . GLU A 1 389 ? -1.355 -2.145 -4.492 1.00 85.88 389 GLU A CA 1
ATOM 3043 C C . GLU A 1 389 ? -1.784 -1.721 -5.902 1.00 85.88 389 GLU A C 1
ATOM 3045 O O . GLU A 1 389 ? -2.112 -2.569 -6.726 1.00 85.88 389 GLU A O 1
ATOM 3050 N N . HIS A 1 390 ? -1.807 -0.417 -6.178 1.00 92.25 390 HIS A N 1
ATOM 3051 C CA . HIS A 1 390 ? -2.291 0.133 -7.434 1.00 92.25 390 HIS A CA 1
ATOM 3052 C C . HIS A 1 390 ? -1.791 1.565 -7.644 1.00 92.25 390 HIS A C 1
ATOM 3054 O O . HIS A 1 390 ? -2.316 2.507 -7.038 1.00 92.25 390 HIS A O 1
ATOM 3060 N N . TYR A 1 391 ? -0.810 1.727 -8.526 1.00 95.50 391 TYR A N 1
ATOM 3061 C CA . TYR A 1 391 ? -0.271 3.026 -8.919 1.00 95.50 391 TYR A CA 1
ATOM 3062 C C . TYR A 1 391 ? -0.707 3.388 -10.333 1.00 95.50 391 TYR A C 1
ATOM 3064 O O . TYR A 1 391 ? -0.682 2.547 -11.230 1.00 95.50 391 TYR A O 1
ATOM 3072 N N . ILE A 1 392 ? -1.043 4.658 -10.540 1.00 97.31 392 ILE A N 1
ATOM 3073 C CA . ILE A 1 392 ? -1.277 5.229 -11.865 1.00 97.31 392 ILE A CA 1
ATOM 3074 C C . ILE A 1 392 ? -0.261 6.347 -12.074 1.00 97.31 392 ILE A C 1
ATOM 3076 O O . ILE A 1 392 ? -0.212 7.304 -11.297 1.00 97.31 392 ILE A O 1
ATOM 3080 N N . ILE A 1 393 ? 0.543 6.204 -13.124 1.00 97.31 393 ILE A N 1
ATOM 3081 C CA . ILE A 1 393 ? 1.530 7.188 -13.555 1.00 97.31 393 ILE A CA 1
ATOM 3082 C C . ILE A 1 393 ? 0.983 7.895 -14.787 1.00 97.31 393 ILE A C 1
ATOM 3084 O O . ILE A 1 393 ? 0.861 7.293 -15.858 1.00 97.31 393 ILE A O 1
ATOM 3088 N N . GLU A 1 394 ? 0.649 9.170 -14.638 1.00 96.62 394 GLU A N 1
ATOM 3089 C CA . GLU A 1 394 ? 0.231 10.003 -15.756 1.00 96.62 394 GLU A CA 1
ATOM 3090 C C . GLU A 1 394 ? 1.462 10.636 -16.409 1.00 96.62 394 GLU A C 1
ATOM 3092 O O . GLU A 1 394 ? 2.218 11.369 -15.770 1.00 96.62 394 GLU A O 1
ATOM 3097 N N . VAL A 1 395 ? 1.680 10.323 -17.684 1.00 95.75 395 VAL A N 1
ATOM 3098 C CA . VAL A 1 395 ? 2.780 10.853 -18.492 1.00 95.75 395 VAL A CA 1
ATOM 3099 C C . VAL A 1 395 ? 2.227 11.919 -19.420 1.00 95.75 395 VAL A C 1
ATOM 3101 O O . VAL A 1 395 ? 1.333 11.653 -20.225 1.00 95.75 395 VAL A O 1
ATOM 3104 N N . GLN A 1 396 ? 2.768 13.125 -19.296 1.00 94.00 396 GLN A N 1
ATOM 3105 C CA . GLN A 1 396 ? 2.333 14.288 -20.054 1.00 94.00 396 GLN A CA 1
ATOM 3106 C C . GLN A 1 396 ? 3.053 14.353 -21.402 1.00 94.00 396 GLN A C 1
ATOM 3108 O O . GLN A 1 396 ? 4.277 14.235 -21.464 1.00 94.00 396 GLN A O 1
ATOM 3113 N N . LEU A 1 397 ? 2.298 14.566 -22.480 1.00 93.50 397 LEU A N 1
ATOM 3114 C CA . LEU A 1 397 ? 2.842 14.834 -23.811 1.00 93.50 397 LEU A CA 1
ATOM 3115 C C . LEU A 1 397 ? 2.379 16.200 -24.333 1.00 93.50 397 LEU A C 1
ATOM 3117 O O . LEU A 1 397 ? 1.216 16.557 -24.140 1.00 93.50 397 LEU A O 1
ATOM 3121 N N . PRO A 1 398 ? 3.235 16.941 -25.061 1.00 93.44 398 PRO A N 1
ATOM 3122 C CA . PRO A 1 398 ? 2.809 18.131 -25.795 1.00 93.44 398 PRO A CA 1
ATOM 3123 C C . PRO A 1 398 ? 1.672 17.819 -26.777 1.00 93.44 398 PRO A C 1
ATOM 3125 O O . PRO A 1 398 ? 1.690 16.758 -27.404 1.00 93.44 398 PRO A O 1
ATOM 3128 N N . ALA A 1 399 ? 0.761 18.773 -27.005 1.00 92.25 399 ALA A N 1
ATOM 3129 C CA . ALA A 1 399 ? -0.406 18.623 -27.889 1.00 92.25 399 ALA A CA 1
ATOM 3130 C C . ALA A 1 399 ? -0.071 17.961 -29.241 1.00 92.25 399 ALA A C 1
ATOM 3132 O O . ALA A 1 399 ? -0.643 16.938 -29.612 1.00 92.25 399 ALA A O 1
ATOM 3133 N N . LYS A 1 400 ? 0.970 18.459 -29.928 1.00 91.88 400 LYS A N 1
ATOM 3134 C CA . LYS A 1 400 ? 1.428 17.930 -31.231 1.00 91.88 400 LYS A CA 1
ATOM 3135 C C . LYS A 1 400 ? 1.838 16.454 -31.196 1.00 91.88 400 LYS A C 1
ATOM 3137 O O . LYS A 1 400 ? 1.752 15.765 -32.205 1.00 91.88 400 LYS A O 1
ATOM 3142 N N . MET A 1 401 ? 2.362 15.987 -30.065 1.00 92.88 401 MET A N 1
ATOM 3143 C CA . MET A 1 401 ? 2.776 14.595 -29.871 1.00 92.88 401 MET A CA 1
ATOM 3144 C C . MET A 1 401 ? 1.593 13.732 -29.437 1.00 92.88 401 MET A C 1
ATOM 3146 O O . MET A 1 401 ? 1.466 12.599 -29.894 1.00 92.88 401 MET A O 1
ATOM 3150 N N . PHE A 1 402 ? 0.710 14.282 -28.603 1.00 94.38 402 PHE A N 1
ATOM 3151 C CA . PHE A 1 402 ? -0.506 13.619 -28.146 1.00 94.38 402 PHE A CA 1
ATOM 3152 C C . PHE A 1 402 ? -1.456 13.293 -29.309 1.00 94.38 402 PHE A C 1
ATOM 3154 O O . PHE A 1 402 ? -2.028 12.205 -29.351 1.00 94.38 402 PHE A O 1
ATOM 3161 N N . GLU A 1 403 ? -1.547 14.165 -30.319 1.00 93.56 403 GLU A N 1
ATOM 3162 C CA . GLU A 1 403 ? -2.336 13.921 -31.536 1.00 93.56 403 GLU A CA 1
ATOM 3163 C C . GLU A 1 403 ? -1.903 12.677 -32.330 1.00 93.56 403 GLU A C 1
ATOM 3165 O O . GLU A 1 403 ? -2.731 12.095 -33.032 1.00 93.56 403 GLU A O 1
ATOM 3170 N N . LEU A 1 404 ? -0.656 12.217 -32.190 1.00 93.69 404 LEU A N 1
ATOM 3171 C CA . LEU A 1 404 ? -0.152 11.022 -32.882 1.00 93.69 404 LEU A CA 1
ATOM 3172 C C . LEU A 1 404 ? -0.630 9.707 -32.250 1.00 93.69 404 LEU A C 1
ATOM 3174 O O . LEU A 1 404 ? -0.466 8.646 -32.850 1.00 93.69 404 LEU A O 1
ATOM 3178 N N . LEU A 1 405 ? -1.192 9.755 -31.039 1.00 94.81 405 LEU A N 1
ATOM 3179 C CA . LEU A 1 405 ? -1.614 8.558 -30.318 1.00 94.81 405 LEU A CA 1
ATOM 3180 C C . LEU A 1 405 ? -2.923 7.959 -30.871 1.00 94.81 405 LEU A C 1
ATOM 3182 O O . LEU A 1 405 ? -3.776 8.697 -31.381 1.00 94.81 405 LEU A O 1
ATOM 3186 N N . PRO A 1 406 ? -3.133 6.640 -30.701 1.00 94.19 406 PRO A N 1
ATOM 3187 C CA . PRO A 1 406 ? -4.423 5.996 -30.931 1.00 94.19 406 PRO A CA 1
ATOM 3188 C C . PRO A 1 406 ? -5.526 6.587 -30.048 1.00 94.19 406 PRO A C 1
ATOM 3190 O O . PRO A 1 406 ? -5.265 7.064 -28.937 1.00 94.19 406 PRO A O 1
ATOM 3193 N N . GLN A 1 407 ? -6.765 6.525 -30.534 1.00 93.56 407 GLN A N 1
ATOM 3194 C CA . GLN A 1 407 ? -7.923 7.122 -29.870 1.00 93.56 407 GLN A CA 1
ATOM 3195 C C . GLN A 1 407 ? -8.162 6.524 -28.475 1.00 93.56 407 GLN A C 1
ATOM 3197 O O . GLN A 1 407 ? -8.448 7.252 -27.531 1.00 93.56 407 GLN A O 1
ATOM 3202 N N . GLU A 1 408 ? -7.923 5.226 -28.306 1.00 93.62 408 GLU A N 1
ATOM 3203 C CA . GLU A 1 408 ? -8.076 4.514 -27.038 1.00 93.62 408 GLU A CA 1
ATOM 3204 C C . GLU A 1 408 ? -7.148 5.085 -25.958 1.00 93.62 408 GLU A C 1
ATOM 3206 O O . GLU A 1 408 ? -7.536 5.233 -24.800 1.00 93.62 408 GLU A O 1
ATOM 3211 N N . ILE A 1 409 ? -5.906 5.420 -26.328 1.00 94.81 409 ILE A N 1
ATOM 3212 C CA . ILE A 1 409 ? -4.941 6.013 -25.393 1.00 94.81 409 ILE A CA 1
ATOM 3213 C C . ILE A 1 409 ? -5.354 7.451 -25.066 1.00 94.81 409 ILE A C 1
ATOM 3215 O O . ILE A 1 409 ? -5.299 7.843 -23.900 1.00 94.81 409 ILE A O 1
ATOM 3219 N N . LYS A 1 410 ? -5.818 8.215 -26.064 1.00 94.25 410 LYS A N 1
ATOM 3220 C CA . LYS A 1 410 ? -6.298 9.594 -25.876 1.00 94.25 410 LYS A CA 1
ATOM 3221 C C . LYS A 1 410 ? -7.507 9.677 -24.945 1.00 94.25 410 LYS A C 1
ATOM 3223 O O . LYS A 1 410 ? -7.606 10.609 -24.155 1.00 94.25 410 LYS A O 1
ATOM 3228 N N . GLU A 1 411 ? -8.380 8.675 -24.985 1.00 94.31 411 GLU A N 1
ATOM 3229 C CA . GLU A 1 411 ? -9.535 8.532 -24.087 1.00 94.31 411 GLU A CA 1
ATOM 3230 C C . GLU A 1 411 ? -9.147 8.117 -22.656 1.00 94.31 411 GLU A C 1
ATOM 3232 O O . GLU A 1 411 ? -10.000 8.010 -21.775 1.00 94.31 411 GLU A O 1
ATOM 3237 N N . GLY A 1 412 ? -7.851 7.929 -22.386 1.00 92.75 412 GLY A N 1
ATOM 3238 C CA . GLY A 1 412 ? -7.326 7.660 -21.052 1.00 92.75 412 GLY A CA 1
ATOM 3239 C C . GLY A 1 412 ? -7.237 6.178 -20.703 1.00 92.75 412 GLY A C 1
ATOM 3240 O O . GLY A 1 412 ? -7.228 5.845 -19.514 1.00 92.75 412 GLY A O 1
ATOM 3241 N N . LYS A 1 413 ? -7.156 5.282 -21.698 1.00 94.69 413 LYS A N 1
ATOM 3242 C CA . LYS A 1 413 ? -6.930 3.851 -21.458 1.00 94.69 413 LYS A CA 1
ATOM 3243 C C . LYS A 1 413 ? -5.665 3.632 -20.630 1.00 94.69 413 LYS A C 1
ATOM 3245 O O . LYS A 1 413 ? -4.587 4.129 -20.954 1.00 94.69 413 LYS A O 1
ATOM 3250 N N . LEU A 1 414 ? -5.809 2.831 -19.577 1.00 96.19 414 LEU A N 1
ATOM 3251 C CA . LEU A 1 414 ? -4.697 2.431 -18.725 1.00 96.19 414 LEU A CA 1
ATOM 3252 C C . LEU A 1 414 ? -3.852 1.371 -19.433 1.00 96.19 414 LEU A C 1
ATOM 3254 O O . LEU A 1 414 ? -4.353 0.332 -19.869 1.00 96.19 414 LEU A O 1
ATOM 3258 N N . LEU A 1 415 ? -2.561 1.651 -19.533 1.00 96.19 415 LEU A N 1
ATOM 3259 C CA . LEU A 1 415 ? -1.566 0.812 -20.177 1.00 96.19 415 LEU A CA 1
ATOM 3260 C C . LEU A 1 415 ? -0.938 -0.083 -19.114 1.00 96.19 415 LEU A C 1
ATOM 3262 O O . LEU A 1 415 ? -0.502 0.408 -18.073 1.00 96.19 415 LEU A O 1
ATOM 3266 N N . ARG A 1 416 ? -0.908 -1.393 -19.369 1.00 93.38 416 ARG A N 1
ATOM 3267 C CA . ARG A 1 416 ? -0.322 -2.394 -18.467 1.00 93.38 416 ARG A CA 1
ATOM 3268 C C . ARG A 1 416 ? 1.156 -2.608 -18.766 1.00 93.38 416 ARG A C 1
ATOM 3270 O O . ARG A 1 416 ? 1.601 -2.412 -19.897 1.00 93.38 416 ARG A O 1
ATOM 3277 N N . MET A 1 417 ? 1.901 -3.031 -17.751 1.00 91.69 417 MET A N 1
ATOM 3278 C CA . MET A 1 417 ? 3.315 -3.368 -17.859 1.00 91.69 417 MET A CA 1
ATOM 3279 C C . MET A 1 417 ? 3.584 -4.734 -17.262 1.00 91.69 417 MET A C 1
ATOM 3281 O O . MET A 1 417 ? 2.947 -5.153 -16.297 1.00 91.69 417 MET A O 1
ATOM 3285 N N . TYR A 1 418 ? 4.560 -5.399 -17.859 1.00 92.00 418 TYR A N 1
ATOM 3286 C CA . TYR A 1 418 ? 4.999 -6.731 -17.498 1.00 92.00 418 TYR A CA 1
ATOM 3287 C C . TYR A 1 418 ? 6.497 -6.641 -17.213 1.00 92.00 418 TYR A C 1
ATOM 3289 O O . TYR A 1 418 ? 7.290 -6.730 -18.149 1.00 92.00 418 TYR A O 1
ATOM 3297 N N . PRO A 1 419 ? 6.897 -6.346 -15.966 1.00 92.25 419 PRO A N 1
ATOM 3298 C CA . PRO A 1 419 ? 8.302 -6.354 -15.589 1.00 92.25 419 PRO A CA 1
ATOM 3299 C C . PRO A 1 419 ? 8.823 -7.794 -15.549 1.00 92.25 419 PRO A C 1
ATOM 3301 O O . PRO A 1 419 ? 8.135 -8.681 -15.049 1.00 92.25 419 PRO A O 1
ATOM 3304 N N . VAL A 1 420 ? 10.033 -8.013 -16.055 1.00 89.50 420 VAL A N 1
ATOM 3305 C CA . VAL A 1 420 ? 10.761 -9.284 -15.945 1.00 89.50 420 VAL A CA 1
ATOM 3306 C C . VAL A 1 420 ? 12.215 -9.029 -15.599 1.00 89.50 420 VAL A C 1
ATOM 3308 O O . VAL A 1 420 ? 12.806 -8.065 -16.087 1.00 89.50 420 VAL A O 1
ATOM 3311 N N . LEU A 1 421 ? 12.783 -9.880 -14.752 1.00 87.81 421 LEU A N 1
ATOM 3312 C CA . LEU A 1 421 ? 14.151 -9.784 -14.274 1.00 87.81 421 LEU A CA 1
ATOM 3313 C C . LEU A 1 421 ? 14.964 -10.992 -14.745 1.00 87.81 421 LEU A C 1
ATOM 3315 O O . LEU A 1 421 ? 14.779 -12.111 -14.276 1.00 87.81 421 LEU A O 1
ATOM 3319 N N . PHE A 1 422 ? 15.948 -10.737 -15.601 1.00 86.19 422 PHE A N 1
ATOM 3320 C CA . PHE A 1 422 ? 16.973 -11.713 -15.960 1.00 86.19 422 PHE A CA 1
ATOM 3321 C C . PHE A 1 422 ? 18.270 -11.345 -15.258 1.00 86.19 422 PHE A C 1
ATOM 3323 O O . PHE A 1 422 ? 18.815 -10.274 -15.507 1.00 86.19 422 PHE A O 1
ATOM 3330 N N . ASN A 1 423 ? 18.779 -12.203 -14.375 1.00 82.56 423 ASN A N 1
ATOM 3331 C CA . ASN A 1 423 ? 20.053 -11.943 -13.712 1.00 82.56 423 ASN A CA 1
ATOM 3332 C C . ASN A 1 423 ? 21.144 -12.827 -14.306 1.00 82.56 423 ASN A C 1
ATOM 3334 O O . ASN A 1 423 ? 21.295 -13.982 -13.920 1.00 82.56 423 ASN A O 1
ATOM 3338 N N . VAL A 1 424 ? 21.936 -12.237 -15.196 1.00 78.44 424 VAL A N 1
ATOM 3339 C CA . VAL A 1 424 ? 23.060 -12.904 -15.855 1.00 78.44 424 VAL A CA 1
ATOM 3340 C C . VAL A 1 424 ? 24.175 -13.173 -14.847 1.00 78.44 424 VAL A C 1
ATOM 3342 O O . VAL A 1 424 ? 24.667 -14.291 -14.768 1.00 78.44 424 VAL A O 1
ATOM 3345 N N . GLY A 1 425 ? 24.521 -12.169 -14.033 1.00 67.62 425 GLY A N 1
ATOM 3346 C CA . GLY A 1 425 ? 25.624 -12.201 -13.066 1.00 67.62 425 GLY A CA 1
ATOM 3347 C C . GLY A 1 425 ? 27.010 -12.323 -13.718 1.00 67.62 425 GLY A C 1
ATOM 3348 O O . GLY A 1 425 ? 27.296 -13.256 -14.462 1.00 67.62 425 GLY A O 1
ATOM 3349 N N . ILE A 1 426 ? 27.892 -11.356 -13.459 1.00 60.91 426 ILE A N 1
ATOM 3350 C CA . ILE A 1 426 ? 29.239 -11.323 -14.052 1.00 60.91 426 ILE A CA 1
ATOM 3351 C C . ILE A 1 426 ? 30.268 -11.649 -12.963 1.00 60.91 426 ILE A C 1
ATOM 3353 O O . ILE A 1 426 ? 30.820 -10.752 -12.332 1.00 60.91 426 ILE A O 1
ATOM 3357 N N . ASN A 1 427 ? 30.520 -12.936 -12.705 1.00 57.09 427 ASN A N 1
ATOM 3358 C CA . ASN A 1 427 ? 31.631 -13.367 -11.846 1.00 57.09 427 ASN A CA 1
ATOM 3359 C C . ASN A 1 427 ? 32.163 -14.752 -12.266 1.00 57.09 427 ASN A C 1
ATOM 3361 O O . ASN A 1 427 ? 31.383 -15.671 -12.496 1.00 57.09 427 ASN A O 1
ATOM 3365 N N . GLU A 1 428 ? 33.487 -14.939 -12.301 1.00 49.12 428 GLU A N 1
ATOM 3366 C CA . GLU A 1 428 ? 34.146 -16.224 -12.611 1.00 49.12 428 GLU A CA 1
ATOM 3367 C C . GLU A 1 428 ? 33.764 -17.340 -11.616 1.00 49.12 428 GLU A C 1
ATOM 3369 O O . GLU A 1 428 ? 33.697 -18.519 -11.978 1.00 49.12 428 GLU A O 1
ATOM 3374 N N . GLN A 1 429 ? 33.422 -16.981 -10.371 1.00 49.81 429 GLN A N 1
ATOM 3375 C CA . GLN A 1 429 ? 32.916 -17.929 -9.368 1.00 49.81 429 GLN A CA 1
ATOM 3376 C C . GLN A 1 429 ? 31.449 -18.341 -9.584 1.00 49.81 429 GLN A C 1
ATOM 3378 O O . GLN A 1 429 ? 30.963 -19.260 -8.920 1.00 49.81 429 GLN A O 1
ATOM 3383 N N . GLN A 1 430 ? 30.741 -17.722 -10.533 1.00 46.94 430 GLN A N 1
ATOM 3384 C CA . GLN A 1 430 ? 29.371 -18.094 -10.879 1.00 46.94 430 GLN A CA 1
ATOM 3385 C C . GLN A 1 430 ? 29.301 -19.455 -11.584 1.00 46.94 430 GLN A C 1
ATOM 3387 O O . GLN A 1 430 ? 28.339 -20.187 -11.380 1.00 46.94 430 GLN A O 1
ATOM 3392 N N . THR A 1 431 ? 30.388 -19.884 -12.234 1.00 47.66 431 THR A N 1
ATOM 3393 C CA . THR A 1 431 ? 30.564 -21.249 -12.767 1.00 47.66 431 THR A CA 1
ATOM 3394 C C . THR A 1 431 ? 30.446 -22.342 -11.684 1.00 47.66 431 THR A C 1
ATOM 3396 O O . THR A 1 431 ? 30.110 -23.484 -11.980 1.00 47.66 431 THR A O 1
ATOM 3399 N N . LEU A 1 432 ? 30.688 -22.015 -10.402 1.00 45.53 432 LEU A N 1
ATOM 3400 C CA . LEU A 1 432 ? 30.453 -22.920 -9.260 1.00 45.53 432 LEU A CA 1
ATOM 3401 C C . LEU A 1 432 ? 29.061 -22.728 -8.624 1.00 45.53 432 LEU A C 1
ATOM 3403 O O . LEU A 1 432 ? 28.538 -23.653 -7.998 1.00 45.53 432 LEU A O 1
ATOM 3407 N N . ALA A 1 433 ? 28.459 -21.546 -8.794 1.00 44.31 433 ALA A N 1
ATOM 3408 C CA . ALA A 1 433 ? 27.159 -21.161 -8.245 1.00 44.31 433 ALA A CA 1
ATOM 3409 C C . ALA A 1 433 ? 25.971 -21.419 -9.190 1.00 44.31 433 ALA A C 1
ATOM 3411 O O . ALA A 1 433 ? 24.834 -21.308 -8.746 1.00 44.31 433 ALA A O 1
ATOM 3412 N N . GLU A 1 434 ? 26.183 -21.879 -10.427 1.00 44.19 434 GLU A N 1
ATOM 3413 C CA . GLU A 1 434 ? 25.130 -22.474 -11.279 1.00 44.19 434 GLU A CA 1
ATOM 3414 C C . GLU A 1 434 ? 24.451 -23.703 -10.624 1.00 44.19 434 GLU A C 1
ATOM 3416 O O . GLU A 1 434 ? 23.427 -24.194 -11.088 1.00 44.19 434 GLU A O 1
ATOM 3421 N N . ARG A 1 435 ? 24.958 -24.175 -9.474 1.00 44.28 435 ARG A N 1
ATOM 3422 C CA . ARG A 1 435 ? 24.272 -25.126 -8.580 1.00 44.28 435 ARG A CA 1
ATOM 3423 C C . ARG A 1 435 ? 23.305 -24.483 -7.567 1.00 44.28 435 ARG A C 1
ATOM 3425 O O . ARG A 1 435 ? 22.649 -25.216 -6.826 1.00 44.28 435 ARG A O 1
ATOM 3432 N N . CYS A 1 436 ? 23.181 -23.155 -7.503 1.00 44.31 436 CYS A N 1
ATOM 3433 C CA . CYS A 1 436 ? 22.296 -22.459 -6.564 1.00 44.31 436 CYS A CA 1
ATOM 3434 C C . CYS A 1 436 ? 20.891 -22.231 -7.151 1.00 44.31 436 CYS A C 1
ATOM 3436 O O . CYS A 1 436 ? 20.650 -21.371 -7.992 1.00 44.31 436 CYS A O 1
ATOM 3438 N N . TRP A 1 437 ? 19.935 -22.977 -6.596 1.00 40.97 437 TRP A N 1
ATOM 3439 C CA . TRP A 1 437 ? 18.491 -23.016 -6.875 1.00 40.97 437 TRP A CA 1
ATOM 3440 C C . TRP A 1 437 ? 17.751 -21.658 -6.956 1.00 40.97 437 TRP A C 1
ATOM 3442 O O . TRP A 1 437 ? 16.652 -21.585 -7.504 1.00 40.97 437 TRP A O 1
ATOM 3452 N N . THR A 1 438 ? 18.302 -20.576 -6.404 1.00 47.09 438 THR A N 1
ATOM 3453 C CA . THR A 1 438 ? 17.610 -19.285 -6.253 1.00 47.09 438 THR A CA 1
ATOM 3454 C C . THR A 1 438 ? 17.474 -18.476 -7.544 1.00 47.09 438 THR A C 1
ATOM 3456 O O . THR A 1 438 ? 16.398 -17.924 -7.761 1.00 47.09 438 THR A O 1
ATOM 3459 N N . SER A 1 439 ? 18.493 -18.430 -8.411 1.00 48.41 439 SER A N 1
ATOM 3460 C CA . SER A 1 439 ? 18.423 -17.662 -9.672 1.00 48.41 439 SER A CA 1
ATOM 3461 C C . SER A 1 439 ? 17.489 -18.327 -10.685 1.00 48.41 439 SER A C 1
ATOM 3463 O O . SER A 1 439 ? 16.608 -17.675 -11.237 1.00 48.41 439 SER A O 1
ATOM 3465 N N . HIS A 1 440 ? 17.568 -19.657 -10.813 1.00 52.25 440 HIS A N 1
ATOM 3466 C CA . HIS A 1 440 ? 16.670 -20.428 -11.676 1.00 52.25 440 HIS A CA 1
ATOM 3467 C C . HIS A 1 440 ? 15.195 -20.323 -11.281 1.00 52.25 440 HIS A C 1
ATOM 3469 O O . HIS A 1 440 ? 14.324 -20.467 -12.134 1.00 52.25 440 HIS A O 1
ATOM 3475 N N . LYS A 1 441 ? 14.884 -20.098 -9.997 1.00 53.56 441 LYS A N 1
ATOM 3476 C CA . LYS A 1 441 ? 13.497 -19.954 -9.544 1.00 53.56 441 LYS A CA 1
ATOM 3477 C C . LYS A 1 441 ? 12.892 -18.607 -9.956 1.00 53.56 441 LYS A C 1
ATOM 3479 O O . LYS A 1 441 ? 11.758 -18.596 -10.415 1.00 53.56 441 LYS A O 1
ATOM 3484 N N . LEU A 1 442 ? 13.660 -17.518 -9.844 1.00 56.09 442 LEU A N 1
ATOM 3485 C CA . LEU A 1 442 ? 13.253 -16.176 -10.283 1.00 56.09 442 LEU A CA 1
ATOM 3486 C C . LEU A 1 442 ? 12.976 -16.146 -11.789 1.00 56.09 442 LEU A C 1
ATOM 3488 O O . LEU A 1 442 ? 11.877 -15.797 -12.204 1.00 56.09 442 LEU A O 1
ATOM 3492 N N . GLU A 1 443 ? 13.924 -16.632 -12.591 1.00 57.22 443 GLU A N 1
ATOM 3493 C CA . GLU A 1 443 ? 13.759 -16.676 -14.047 1.00 57.22 443 GLU A CA 1
ATOM 3494 C C . GLU A 1 443 ? 12.577 -17.564 -14.458 1.00 57.22 443 GLU A C 1
ATOM 3496 O O . GLU A 1 443 ? 11.804 -17.210 -15.345 1.00 57.22 443 GLU A O 1
ATOM 3501 N N . ARG A 1 444 ? 12.381 -18.713 -13.798 1.00 56.84 444 ARG A N 1
ATOM 3502 C CA . ARG A 1 444 ? 11.277 -19.634 -14.110 1.00 56.84 444 ARG A CA 1
ATOM 3503 C C . ARG A 1 444 ? 9.898 -19.036 -13.820 1.00 56.84 444 ARG A C 1
ATOM 3505 O O . ARG A 1 444 ? 8.971 -19.287 -14.596 1.00 56.84 444 ARG A O 1
ATOM 3512 N N . ASP A 1 445 ? 9.758 -18.288 -12.729 1.00 59.47 445 ASP A N 1
ATOM 3513 C CA . ASP A 1 445 ? 8.503 -17.623 -12.370 1.00 59.47 445 ASP A CA 1
ATOM 3514 C C . ASP A 1 445 ? 8.181 -16.500 -13.382 1.00 59.47 445 ASP A C 1
ATOM 3516 O O . ASP A 1 445 ? 7.058 -16.451 -13.899 1.00 59.47 445 ASP A O 1
ATOM 3520 N N . ASP A 1 446 ? 9.188 -15.719 -13.793 1.00 59.56 446 ASP A N 1
ATOM 3521 C CA . ASP A 1 446 ? 9.060 -14.663 -14.810 1.00 59.56 446 ASP A CA 1
ATOM 3522 C C . ASP A 1 446 ? 8.732 -15.228 -16.206 1.00 59.56 446 ASP A C 1
ATOM 3524 O O . ASP A 1 446 ? 7.810 -14.760 -16.884 1.00 59.56 446 ASP A O 1
ATOM 3528 N N . PHE A 1 447 ? 9.407 -16.304 -16.631 1.00 61.44 447 PHE A N 1
ATOM 3529 C CA . PHE A 1 447 ? 9.089 -16.995 -17.887 1.00 61.44 447 PHE A CA 1
ATOM 3530 C C . PHE A 1 447 ? 7.655 -17.538 -17.885 1.00 61.44 447 PHE A C 1
ATOM 3532 O O . PHE A 1 447 ? 6.927 -17.383 -18.869 1.00 61.44 447 PHE A O 1
ATOM 3539 N N . SER A 1 448 ? 7.210 -18.146 -16.783 1.00 58.78 448 SER A N 1
ATOM 3540 C CA . SER A 1 448 ? 5.836 -18.644 -16.656 1.00 58.78 448 SER A CA 1
ATOM 3541 C C . SER A 1 448 ? 4.807 -17.516 -16.804 1.00 58.78 448 SER A C 1
ATOM 3543 O O . SER A 1 448 ? 3.796 -17.692 -17.491 1.00 58.78 448 SER A O 1
ATOM 3545 N N . GLN A 1 449 ? 5.070 -16.341 -16.224 1.00 60.22 449 GLN A N 1
ATOM 3546 C CA . GLN A 1 449 ? 4.201 -15.173 -16.359 1.00 60.22 449 GLN A CA 1
ATOM 3547 C C . GLN A 1 449 ? 4.143 -14.675 -17.812 1.00 60.22 449 GLN A C 1
ATOM 3549 O O . GLN A 1 449 ? 3.043 -14.495 -18.348 1.00 60.22 449 GLN A O 1
ATOM 3554 N N . LEU A 1 450 ? 5.289 -14.547 -18.489 1.00 62.34 450 LEU A N 1
ATOM 3555 C CA . LEU A 1 450 ? 5.362 -14.123 -19.893 1.00 62.34 450 LEU A CA 1
ATOM 3556 C C . LEU A 1 450 ? 4.580 -15.037 -20.839 1.00 62.34 450 LEU A C 1
ATOM 3558 O O . LEU A 1 450 ? 3.784 -14.556 -21.651 1.00 62.34 450 LEU A O 1
ATOM 3562 N N . PHE A 1 451 ? 4.776 -16.353 -20.722 1.00 60.59 451 PHE A N 1
ATOM 3563 C CA . PHE A 1 451 ? 4.118 -17.343 -21.579 1.00 60.59 451 PHE A CA 1
ATOM 3564 C C . PHE A 1 451 ? 2.610 -17.444 -21.340 1.00 60.59 451 PHE A C 1
ATOM 3566 O O . PHE A 1 451 ? 1.878 -17.800 -22.261 1.00 60.59 451 PHE A O 1
ATOM 3573 N N . ARG A 1 452 ? 2.129 -17.117 -20.135 1.00 59.31 452 ARG A N 1
ATOM 3574 C CA . ARG A 1 452 ? 0.698 -17.188 -19.798 1.00 59.31 452 ARG A CA 1
ATOM 3575 C C . ARG A 1 452 ? -0.075 -15.906 -20.075 1.00 59.31 452 ARG A C 1
ATOM 3577 O O . ARG A 1 452 ? -1.280 -15.990 -20.286 1.00 59.31 452 ARG A O 1
ATOM 3584 N N . THR A 1 453 ? 0.572 -14.740 -20.047 1.00 64.56 453 THR A N 1
ATOM 3585 C CA . THR A 1 453 ? -0.141 -13.450 -20.115 1.00 64.56 453 THR A CA 1
ATOM 3586 C C . THR A 1 453 ? 0.263 -12.582 -21.298 1.00 64.56 453 THR A C 1
ATOM 3588 O O . THR A 1 453 ? -0.606 -12.180 -22.067 1.00 64.56 453 THR A O 1
ATOM 3591 N N . PHE A 1 454 ? 1.555 -12.320 -21.496 1.00 70.88 454 PHE A N 1
ATOM 3592 C CA . PHE A 1 454 ? 2.004 -11.370 -22.515 1.00 70.88 454 PHE A CA 1
ATOM 3593 C C . PHE A 1 454 ? 2.039 -11.975 -23.928 1.00 70.88 454 PHE A C 1
ATOM 3595 O O . PHE A 1 454 ? 1.445 -11.429 -24.859 1.00 70.88 454 PHE A O 1
ATOM 3602 N N . PHE A 1 455 ? 2.675 -13.140 -24.100 1.00 74.94 455 PHE A N 1
ATOM 3603 C CA . PHE A 1 455 ? 2.798 -13.781 -25.417 1.00 74.94 455 PHE A CA 1
ATOM 3604 C C . PHE A 1 455 ? 1.464 -14.226 -26.042 1.00 74.94 455 PHE A C 1
ATOM 3606 O O . PHE A 1 455 ? 1.321 -14.084 -27.258 1.00 74.94 455 PHE A O 1
ATOM 3613 N N . PRO A 1 456 ? 0.468 -14.723 -25.280 1.00 72.56 456 PRO A N 1
ATOM 3614 C CA . PRO A 1 456 ? -0.859 -14.985 -25.832 1.00 72.56 456 PRO A CA 1
ATOM 3615 C C . PRO A 1 456 ? -1.538 -13.714 -26.354 1.00 72.56 456 PRO A C 1
ATOM 3617 O O . PRO A 1 456 ? -2.091 -13.746 -27.448 1.00 72.56 456 PRO A O 1
ATOM 3620 N N . GLY A 1 457 ? -1.417 -12.591 -25.631 1.00 65.00 457 GLY A N 1
ATOM 3621 C CA . GLY A 1 457 ? -1.951 -11.292 -26.052 1.00 65.00 457 GLY A CA 1
ATOM 3622 C C . GLY A 1 457 ? -1.338 -10.791 -27.362 1.00 65.00 457 GLY A C 1
ATOM 3623 O O . GLY A 1 457 ? -2.059 -10.321 -28.241 1.00 65.00 457 GLY A O 1
ATOM 3624 N N . LEU A 1 458 ? -0.022 -10.968 -27.531 1.00 66.56 458 LEU A N 1
ATOM 3625 C CA . LEU A 1 458 ? 0.678 -10.668 -28.786 1.00 66.56 458 LEU A CA 1
ATOM 3626 C C . LEU A 1 458 ? 0.192 -11.527 -29.964 1.00 66.56 458 LEU A C 1
ATOM 3628 O O . LEU A 1 458 ? 0.102 -11.025 -31.077 1.00 66.56 458 LEU A O 1
ATOM 3632 N N . ARG A 1 459 ? -0.130 -12.807 -29.732 1.00 63.91 459 ARG A N 1
ATOM 3633 C CA . ARG A 1 459 ? -0.620 -13.724 -30.780 1.00 63.91 459 ARG A CA 1
ATOM 3634 C C . ARG A 1 459 ? -2.095 -13.528 -31.127 1.00 63.91 459 ARG A C 1
ATOM 3636 O O . ARG A 1 459 ? -2.496 -13.878 -32.226 1.00 63.91 459 ARG A O 1
ATOM 3643 N N . SER A 1 460 ? -2.908 -13.019 -30.202 1.00 59.44 460 SER A N 1
ATOM 3644 C CA . SER A 1 460 ? -4.330 -12.737 -30.450 1.00 59.44 460 SER A CA 1
ATOM 3645 C C . SER A 1 460 ? -4.584 -11.391 -31.135 1.00 59.44 460 SER A C 1
ATOM 3647 O O . SER A 1 460 ? -5.695 -11.158 -31.598 1.00 59.44 460 SER A O 1
ATOM 3649 N N . GLY A 1 461 ? -3.588 -10.498 -31.154 1.00 48.41 461 GLY A N 1
ATOM 3650 C CA . GLY A 1 461 ? -3.665 -9.173 -31.780 1.00 48.41 461 GLY A CA 1
ATOM 3651 C C . GLY A 1 461 ? -3.012 -9.070 -33.165 1.00 48.41 461 GLY A C 1
ATOM 3652 O O . GLY A 1 461 ? -2.942 -7.958 -33.688 1.00 48.41 461 GLY A O 1
ATOM 3653 N N . SER A 1 462 ? -2.507 -10.183 -33.716 1.00 39.91 462 SER A N 1
ATOM 3654 C CA . SER A 1 462 ? -1.920 -10.283 -35.064 1.00 39.91 462 SER A CA 1
ATOM 3655 C C . SER A 1 462 ? -2.938 -10.677 -36.121 1.00 39.91 462 SER A C 1
ATOM 3657 O O . SER A 1 462 ? -3.652 -11.672 -35.852 1.00 39.91 462 SER A O 1
#

InterPro domains:
  IPR039034 Inositol 3,4-bisphosphate 4-phosphatase [PTHR12187] (8-435)

Radius of gyration: 36.69 Å; chains: 1; bounding box: 97×59×106 Å

pLDDT: mean 78.1, std 20.93, range [25.17, 97.69]

Secondary structure (DSSP, 8-state):
--SSB-GGGTT-GGGTTSPBT-EEEEEEE--SSS--EEEEEEE------GGG-STT--HHHHHHHHHHHHHH--SSS-PPPHHHHHHHHHHHHHHHHHHHHHHHHHHHHHHHHHTT-HHHHHHHHHHHHHHHHHHHHHH--HHHHHHHHHHHHTS-S-S----PPP----------------------S---TTS--TTHHHHHHHHHHHHHHHHHHHHHHHHHHHHHHHHHTT-----------------HHHHHHHHHHHHHHHHHHHHHHHHHHHHHHHHHHHHTTHHHHHHHHHHHHHHHHHHHHHHHHHHHHHHHHHTT-HHHHHHHHHT-EEEEEEE---SSHHHHHHHHHHHHHHHHGGGEEEEEEE-SSS----EEEEETTEEEEEEEE-HHHHTTS-HHHHTTPPEEEEEEEEE----TTHHHHTT-HHHHHHHHHHHHHIIIIIHHHHHH--

Foldseek 3Di:
DDPAAEPVCCQPPVCLQAWYPWDKDWDWDDDPVDDIDIDIDTDTDQLFRPNVFQPVFALLSLVVVLVVCLVVDPDPFDDDDPVLLVLLVVLLVLLVPLLVQLLVLLVQLLVCLLVVPLVSNVVSLVSNVVSLVVNLVSLPDVLLLVLLVVLVQPDDPDDDPDDDDDDDDDDDDDDDDDDDPDDPPPPPDRPPPPPDDSCPLVVLSVQLVVLSVVLVVLSVVSVVVVVVVVVVVPDDDDDDDDDPDPPPVPRSSVSNVVSSVSNSVSVVVNSVSSNVSSVSNVVSSVVSSVVSVVVSVVRLSSSLSNLVVSVVVVVLVCLVVCLPPPVVLLLQQQAFEEAEAEAQFDCDDRSVSSVSSSLSSLVQCQQEWEAEEEDPDPDQDWDWDDDSNHIYIYGYDHPVSLVSHDPCSHVTRITGYQGAYQYPHDDPCVVVVVVPPVNVVRNVVSVVCCVVGRVVSVVVSD